Protein AF-0000000080440651 (afdb_homodimer)

Nearest PDB structures (foldseek):
  5b58-assembly1_B  TM=8.467E-01  e=1.453E-07  Burkholderia cenocepacia J2315
  4g1u-assembly1_B  TM=8.269E-01  e=8.264E-08  Yersinia pestis
  5b57-assembly1_B  TM=8.548E-01  e=1.805E-07  Burkholderia cenocepacia J2315
  5b57-assembly1_A  TM=8.492E-01  e=6.088E-07  Burkholderia cenocepacia J2315
  7lb8-assembly1_B  TM=8.233E-01  e=4.893E-06  Escherichia coli K-12

Secondary structure (DSSP, 8-state):
-----HHHHHHHHHHHHHHHHHHHHHHHTT--GGGHHHHHHHHHHHHHHHHHHHHHHHHHHHHHHHHHT-TT--GGGGSHHHHHHHHHHHHHHHH-TTSHHHH-HHHHHHHHHHHHHHHHHHHHHHHTTS---HHHHHHHHHHHHHHHHHHHHHHHHHS-HHHHHHHHHHHS--SSS--HHHHHHHHHHHHHHHHHHHTTHHHHHHHTT-HHHHHHTT--HHHHHHHHHHHHHHHHHHHHHHH---TTHHHHHHHHHHHH-----HHHHHHHHHHHHHHHHHHHHHIIIIISTTSS-HHHHHHHHHHHHHHHHHHHHTT-/-----HHHHHHHHHHHHHHHHHHHHHHHTT--GGGHHHHHHHHHHHHHHHHHHHHHHHHHHHHHHHHHT-TT--GGGGSHHHHHHHHHHHHHHHH-TTSHHHH-HHHHHHHHHHHHHHHHHHHHHHHTTS---HHHHHHHHHHHHHHHHHHHHHHHHHS-HHHHHHHHHHHS--SSS--HHHHHHHHHHHHHHHHHHHTTHHHHHHHTT-HHHHHHTT--HHHHHHHHHHHHHHHHHHHHHHH---TTHHHHHHHHHHHH-----HHHHHHHHHHHHHHHHHHHHHHHHHTSTTSS-HHHHHHHHHHHHHHHHHHHHTT-

Radius of gyration: 25.65 Å; Cα contacts (8 Å, |Δi|>4): 856; chains: 2; bounding box: 62×76×51 Å

pLDDT: mean 85.37, std 9.74, range [35.56, 97.38]

Foldseek 3Di:
DPDFDPLLVVLVVVLVVLLVVLLVCQQPPPQDPPCNVVSNVLSVLLLLLLLLLLLLQQLLQLLVCLLLLHLLDGPVLLQLQLLLLLLLLVCCLVQNCPHPCNPVLVNVLVVQLVVLLVVLLVLLVVQLPDPDRVVVSSVVSNVVNVVSNVNSVVSLVVGDPVRNVVSVVQQFFASRDADPVLSVVSVVLCVVLVVVCVVCQVLSLQSNVDDVRSVVVPDPSSVVSSVSSSSSSNSQSSSCSGGHDQTLLNSVLQVVLVVSGPDSRSVSSSVSSSSSSSSLQSVLNCCCVPPVVVPDHSSVVNCVVSVVVSVVCVVVVVVD/DPDFDPQLVVLLVVLVVLLVVLLVCQQPPPQDPPCNVVSNVLSVLLLLLLLLLLLLQQQLQLLVCLLLLHLLDGPVLLQLQLLLLLLLLVCCLPQNCPHPCNPVLVNVLVVQLVVLLVVLLVLLVVQLPDPDRVVVSSVVSNVVNVVSNVNSVVSLVVGDPVRNVVSVVQQFFASRDADPVLSVVSVVLCVVLVVVVVVCQVLSLQSNVDDVRSVVVPDPSSVVSSSSSSSSSNSQSSSCSGGHDQTLLNSVLQVVLVVSGPDSRSVSSSVSSSSSSSSLQSVLNCCCVPPVVVPDHSSVVNCVVSVVVSVVCVVVVVVD

InterPro domains:
  IPR000522 ABC transporter, permease protein, BtuC-like [PF01032] (29-316)
  IPR000522 ABC transporter, permease protein, BtuC-like [PTHR30472] (35-319)
  IPR037294 ABC transporter, BtuC-like [G3DSA:1.10.3470.10] (1-318)
  IPR037294 ABC transporter, BtuC-like [SSF81345] (10-317)

Sequence (640 aa):
MRNLHKEDKRKISILFFTLIVVVIMFIFIGLNKLNYDYSLNLRLKKIFSIFLTGISIGTSTVLFQTVTNNRILTPSIIGLDSLYNMIQTLIVFLFGINSYFFIDKNINFALSTAVMVLLSVILFKVLFKNDKNIYFLLLIGVVFGTLFKSLSMFMQVLIDPNEFDALTNKIFASFNNINSNILLIAVIVLLLIIPFIWDDLKKLDVMLLGKDISINLGINYDYLTKKVLIIISILISISTALVGPITFLGLLSANITYAILRTYKHTYIILVSSIVSVIALLGGQLFVERILNYKSTVSIIINFIGGIYFIFLLVRRKEKMRNLHKEDKRKISILFFTLIVVVIMFIFIGLNKLNYDYSLNLRLKKIFSIFLTGISIGTSTVLFQTVTNNRILTPSIIGLDSLYNMIQTLIVFLFGINSYFFIDKNINFALSTAVMVLLSVILFKVLFKNDKNIYFLLLIGVVFGTLFKSLSMFMQVLIDPNEFDALTNKIFASFNNINSNILLIAVIVLLLIIPFIWDDLKKLDVMLLGKDISINLGINYDYLTKKVLIIISILISISTALVGPITFLGLLSANITYAILRTYKHTYIILVSSIVSVIALLGGQLFVERILNYKSTVSIIINFIGGIYFIFLLVRRKEK

Organism: NCBI:txid29372

Structure (mmCIF, N/CA/C/O backbone):
data_AF-0000000080440651-model_v1
#
loop_
_entity.id
_entity.type
_entity.pdbx_description
1 polymer 'Iron ABC transporter permease'
#
loop_
_atom_site.group_PDB
_atom_site.id
_atom_site.type_symbol
_atom_site.label_atom_id
_atom_site.label_alt_id
_atom_site.label_comp_id
_atom_site.label_asym_id
_atom_site.label_entity_id
_atom_site.label_seq_id
_atom_site.pdbx_PDB_ins_code
_atom_site.Cartn_x
_atom_site.Cartn_y
_atom_site.Cartn_z
_atom_site.occupancy
_atom_site.B_iso_or_equiv
_atom_site.auth_seq_id
_atom_site.auth_comp_id
_atom_site.auth_asym_id
_atom_site.auth_atom_id
_atom_site.pdbx_PDB_model_num
ATOM 1 N N . MET A 1 1 ? 24.609 32.625 9.117 1 36.47 1 MET A N 1
ATOM 2 C CA . MET A 1 1 ? 23.219 32.219 9.023 1 36.47 1 MET A CA 1
ATOM 3 C C . MET A 1 1 ? 22.578 32.781 7.754 1 36.47 1 MET A C 1
ATOM 5 O O . MET A 1 1 ? 22.328 33.969 7.648 1 36.47 1 MET A O 1
ATOM 9 N N . ARG A 1 2 ? 22.984 32.312 6.582 1 50.31 2 ARG A N 1
ATOM 10 C CA . ARG A 1 2 ? 22.656 32.969 5.32 1 50.31 2 ARG A CA 1
ATOM 11 C C . ARG A 1 2 ? 21.172 33.281 5.23 1 50.31 2 ARG A C 1
ATOM 13 O O . ARG A 1 2 ? 20.328 32.406 5.422 1 50.31 2 ARG A O 1
ATOM 20 N N . ASN A 1 3 ? 20.797 34.5 5.305 1 57.38 3 ASN A N 1
ATOM 21 C CA . ASN A 1 3 ?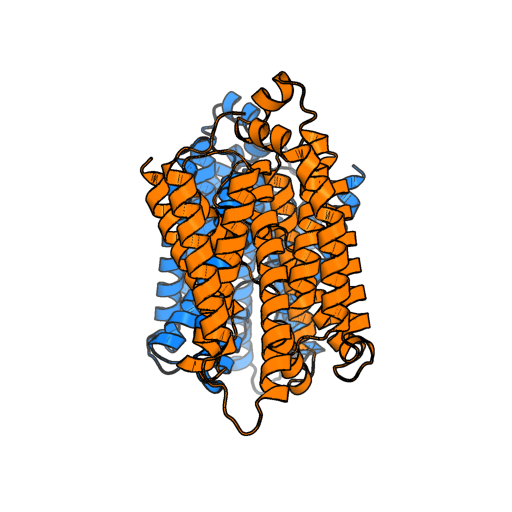 19.562 35.281 5.277 1 57.38 3 ASN A CA 1
ATOM 22 C C . ASN A 1 3 ? 18.609 34.781 4.188 1 57.38 3 ASN A C 1
ATOM 24 O O . ASN A 1 3 ? 19.062 34.344 3.123 1 57.38 3 ASN A O 1
ATOM 28 N N . LEU A 1 4 ? 17.422 34.406 4.738 1 67.44 4 LEU A N 1
ATOM 29 C CA . LEU A 1 4 ? 16.312 34.125 3.826 1 67.44 4 LEU A CA 1
ATOM 30 C C . LEU A 1 4 ? 16.25 35.188 2.721 1 67.44 4 LEU A C 1
ATOM 32 O O . LEU A 1 4 ? 16.344 36.375 2.99 1 67.44 4 LEU A O 1
ATOM 36 N N . HIS A 1 5 ? 16.438 34.719 1.475 1 76.75 5 HIS A N 1
ATOM 37 C CA . HIS A 1 5 ? 16.281 35.656 0.35 1 76.75 5 HIS A CA 1
ATOM 38 C C . HIS A 1 5 ? 15 36.469 0.484 1 76.75 5 HIS A C 1
ATOM 40 O O . HIS A 1 5 ? 13.992 35.969 1.006 1 76.75 5 HIS A O 1
ATOM 46 N N . LYS A 1 6 ? 15.086 37.75 0.296 1 81.88 6 LYS A N 1
ATOM 47 C CA . LYS A 1 6 ? 13.961 38.688 0.411 1 81.88 6 LYS A CA 1
ATOM 48 C C . LYS A 1 6 ? 12.711 38.125 -0.265 1 81.88 6 LYS A C 1
ATOM 50 O O . LYS A 1 6 ? 11.602 38.312 0.242 1 81.88 6 LYS A O 1
ATOM 55 N N . GLU A 1 7 ? 12.844 37.469 -1.341 1 87.56 7 GLU A N 1
ATOM 56 C CA . GLU A 1 7 ? 11.719 36.875 -2.076 1 87.56 7 GLU A CA 1
ATOM 57 C C . GLU A 1 7 ? 11.039 35.781 -1.27 1 87.56 7 GLU A C 1
ATOM 59 O O . GLU A 1 7 ? 9.812 35.656 -1.278 1 87.56 7 GLU A O 1
ATOM 64 N N . ASP A 1 8 ? 11.75 35.062 -0.543 1 90 8 ASP A N 1
ATOM 65 C CA . ASP A 1 8 ? 11.195 33.969 0.283 1 90 8 ASP A CA 1
ATOM 66 C C . ASP A 1 8 ? 10.422 34.562 1.466 1 90 8 ASP A C 1
ATOM 68 O O . ASP A 1 8 ? 9.375 34.031 1.845 1 90 8 ASP A O 1
ATOM 72 N N . LYS A 1 9 ? 10.906 35.656 1.958 1 89.25 9 LYS A N 1
ATOM 73 C CA . LYS A 1 9 ? 10.195 36.312 3.057 1 89.25 9 LYS A CA 1
ATOM 74 C C . LYS A 1 9 ? 8.828 36.812 2.604 1 89.25 9 LYS A C 1
ATOM 76 O O . LYS A 1 9 ? 7.844 36.688 3.336 1 89.25 9 LYS A O 1
ATOM 81 N N . ARG A 1 10 ? 8.828 37.406 1.453 1 90.56 10 ARG A N 1
ATOM 82 C CA . ARG A 1 10 ? 7.566 37.875 0.895 1 90.56 10 ARG A CA 1
ATOM 83 C C . ARG A 1 10 ? 6.586 36.75 0.677 1 90.56 10 ARG A C 1
ATOM 85 O O . ARG A 1 10 ? 5.406 36.844 1.012 1 90.56 10 ARG A O 1
ATOM 92 N N . LYS A 1 11 ? 7.031 35.688 0.131 1 92.44 11 LYS A N 1
ATOM 93 C CA . LYS A 1 11 ? 6.18 34.531 -0.133 1 92.44 11 LYS A CA 1
ATOM 94 C C . LYS A 1 11 ? 5.641 33.938 1.166 1 92.44 11 LYS A C 1
ATOM 96 O O . LYS A 1 11 ? 4.48 33.531 1.232 1 92.44 11 LYS A O 1
ATOM 101 N N . ILE A 1 12 ? 6.492 33.938 2.168 1 93.12 12 ILE A N 1
ATOM 102 C CA . ILE A 1 12 ? 6.086 33.406 3.469 1 93.12 12 ILE A CA 1
ATOM 103 C C . ILE A 1 12 ? 5.016 34.312 4.074 1 93.12 12 ILE A C 1
ATOM 105 O O . ILE A 1 12 ? 4.031 33.812 4.641 1 93.12 12 ILE A O 1
ATOM 109 N N . SER A 1 13 ? 5.199 35.562 3.883 1 93.25 13 SER A N 1
ATOM 110 C CA . SER A 1 13 ? 4.215 36.531 4.387 1 93.25 13 SER A CA 1
ATOM 111 C C . SER A 1 13 ? 2.879 36.375 3.666 1 93.25 13 SER A C 1
ATOM 113 O O . SER A 1 13 ? 1.817 36.438 4.289 1 93.25 13 SER A O 1
ATOM 115 N N . ILE A 1 14 ? 2.936 36.156 2.412 1 93.56 14 ILE A N 1
ATOM 116 C CA . ILE A 1 14 ? 1.724 35.969 1.624 1 93.56 14 ILE A CA 1
ATOM 117 C C . ILE A 1 14 ? 1.012 34.688 2.082 1 93.56 14 ILE A C 1
ATOM 119 O O . ILE A 1 14 ? -0.217 34.656 2.188 1 93.56 14 ILE A O 1
ATOM 123 N N . LEU A 1 15 ? 1.757 33.719 2.363 1 94.31 15 LEU A N 1
ATOM 124 C CA . LEU A 1 15 ? 1.184 32.469 2.818 1 94.31 15 LEU A CA 1
ATOM 125 C C . LEU A 1 15 ? 0.519 32.625 4.18 1 94.31 15 LEU A C 1
ATOM 127 O O . LEU A 1 15 ? -0.551 32.062 4.43 1 94.31 15 LEU A O 1
ATOM 131 N N . PHE A 1 16 ? 1.206 33.344 5.008 1 94.38 16 PHE A N 1
ATOM 132 C CA . PHE A 1 16 ? 0.627 33.625 6.32 1 94.38 16 PHE A CA 1
ATOM 133 C C . PHE A 1 16 ? -0.667 34.406 6.188 1 94.38 16 PHE A C 1
ATOM 135 O O . PHE A 1 16 ? -1.632 34.156 6.91 1 94.38 16 PHE A O 1
ATOM 142 N N . PHE A 1 17 ? -0.645 35.344 5.289 1 94.25 17 PHE A N 1
ATOM 143 C CA . PHE A 1 17 ? -1.845 36.125 5.035 1 94.25 17 PHE A CA 1
ATOM 144 C C . PHE A 1 17 ? -2.967 35.25 4.496 1 94.25 17 PHE A C 1
ATOM 146 O O . PHE A 1 17 ? -4.117 35.375 4.926 1 94.25 17 PHE A O 1
ATOM 153 N N . THR A 1 18 ? -2.662 34.438 3.572 1 94.25 18 THR A N 1
ATOM 154 C CA . THR A 1 18 ? -3.645 33.5 3.018 1 94.25 18 THR A CA 1
ATOM 155 C C . THR A 1 18 ? -4.207 32.594 4.105 1 94.25 18 THR A C 1
ATOM 157 O O . THR A 1 18 ? -5.406 32.312 4.121 1 94.25 18 THR A O 1
ATOM 160 N N . LEU A 1 19 ? -3.322 32.094 5.008 1 95.38 19 LEU A N 1
ATOM 161 C CA . LEU A 1 19 ? -3.748 31.266 6.121 1 95.38 19 LEU A CA 1
ATOM 162 C C . LEU A 1 19 ? -4.762 31.984 6.996 1 95.38 19 LEU A C 1
ATOM 164 O O . LEU A 1 19 ? -5.801 31.438 7.348 1 95.38 19 LEU A O 1
ATOM 168 N N . ILE A 1 20 ? -4.465 33.25 7.273 1 94.31 20 ILE A N 1
ATOM 169 C CA . ILE A 1 20 ? -5.34 34.031 8.125 1 94.31 20 ILE A CA 1
ATOM 170 C C . ILE A 1 20 ? -6.691 34.219 7.438 1 94.31 20 ILE A C 1
ATOM 172 O O . ILE A 1 20 ? -7.742 34.094 8.07 1 94.31 20 ILE A O 1
ATOM 176 N N . VAL A 1 21 ? -6.68 34.5 6.191 1 93.31 21 VAL A N 1
ATOM 177 C CA . VAL A 1 21 ? -7.898 34.719 5.426 1 93.31 21 VAL A CA 1
ATOM 178 C C . VAL A 1 21 ? -8.75 33.438 5.422 1 93.31 21 VAL A C 1
ATOM 180 O O . VAL A 1 21 ? -9.961 33.5 5.633 1 93.31 21 VAL A O 1
ATOM 183 N N . VAL A 1 22 ? -8.117 32.312 5.238 1 93.06 22 VAL A N 1
ATOM 184 C CA . VAL A 1 22 ? -8.852 31.062 5.156 1 93.06 22 VAL A CA 1
ATOM 185 C C . VAL A 1 22 ? -9.422 30.703 6.527 1 93.06 22 VAL A C 1
ATOM 187 O O . VAL A 1 22 ? -10.531 30.172 6.621 1 93.06 22 VAL A O 1
ATOM 190 N N . VAL A 1 23 ? -8.641 30.984 7.543 1 93.69 23 VAL A N 1
ATOM 191 C CA . VAL A 1 23 ? -9.117 30.734 8.898 1 93.69 23 VAL A CA 1
ATOM 192 C C . VAL A 1 23 ? -10.344 31.578 9.195 1 93.69 23 VAL A C 1
ATOM 194 O O . VAL A 1 23 ? -11.336 31.094 9.734 1 93.69 23 VAL A O 1
ATOM 197 N N . ILE A 1 24 ? -10.289 32.844 8.797 1 91.31 24 ILE A N 1
ATOM 198 C CA . ILE A 1 24 ? -11.398 33.75 9.023 1 91.31 24 ILE A CA 1
ATOM 199 C C . ILE A 1 24 ? -12.617 33.312 8.219 1 91.31 24 ILE A C 1
ATOM 201 O O . ILE A 1 24 ? -13.734 33.281 8.734 1 91.31 24 ILE A O 1
ATOM 205 N N . MET A 1 25 ? -12.383 32.938 7.051 1 90 25 MET A N 1
ATOM 206 C CA . MET A 1 25 ? -13.469 32.438 6.211 1 90 25 MET A CA 1
ATOM 207 C C . MET A 1 25 ? -14.109 31.188 6.832 1 90 25 MET A C 1
ATOM 209 O O . MET A 1 25 ? -15.336 31.047 6.801 1 90 25 MET A O 1
ATOM 213 N N . PHE A 1 26 ? -13.281 30.344 7.379 1 89.81 26 PHE A N 1
ATOM 214 C CA . PHE A 1 26 ? -13.773 29.109 7.969 1 89.81 26 PHE A CA 1
ATOM 215 C C . PHE A 1 26 ? -14.625 29.391 9.195 1 89.81 26 PHE A C 1
ATOM 217 O O . PHE A 1 26 ? -15.633 28.734 9.43 1 89.81 26 PHE A O 1
ATOM 224 N N . ILE A 1 27 ? -14.289 30.391 9.93 1 87 27 ILE A N 1
ATOM 225 C CA . ILE A 1 27 ? -14.984 30.719 11.172 1 87 27 ILE A CA 1
ATOM 226 C C . ILE A 1 27 ? -16.297 31.422 10.859 1 87 27 ILE A C 1
ATOM 228 O O . ILE A 1 27 ? -17.328 31.125 11.461 1 87 27 ILE A O 1
ATOM 232 N N . PHE A 1 28 ? -16.328 32.219 9.852 1 83.88 28 PHE A N 1
ATOM 233 C CA . PHE A 1 28 ? -17.453 33.156 9.719 1 83.88 28 PHE A CA 1
ATOM 234 C C . PHE A 1 28 ? -18.422 32.656 8.641 1 83.88 28 PHE A C 1
ATOM 236 O O . PHE A 1 28 ? -19.594 33.031 8.641 1 83.88 28 PHE A O 1
ATOM 243 N N . ILE A 1 29 ? -17.969 31.922 7.801 1 80.44 29 ILE A N 1
ATOM 244 C CA . ILE A 1 29 ? -18.859 31.484 6.734 1 80.44 29 ILE A CA 1
ATOM 245 C C . ILE A 1 29 ? -19.938 30.578 7.305 1 80.44 29 ILE A C 1
ATOM 247 O O . ILE A 1 29 ? -19.625 29.562 7.938 1 80.44 29 ILE A O 1
ATOM 251 N N . GLY A 1 30 ? -21.141 30.859 7.141 1 71.69 30 GLY A N 1
ATOM 252 C CA . GLY A 1 30 ? -22.266 30.031 7.531 1 71.69 30 GLY A CA 1
ATOM 253 C C . GLY A 1 30 ? -22.703 30.25 8.969 1 71.69 30 GLY A C 1
ATOM 254 O O . GLY A 1 30 ? -23.5 29.484 9.5 1 71.69 30 GLY A O 1
ATOM 255 N N . LEU A 1 31 ? -22.078 31.188 9.695 1 73.31 31 LEU A N 1
ATOM 256 C CA . LEU A 1 31 ? 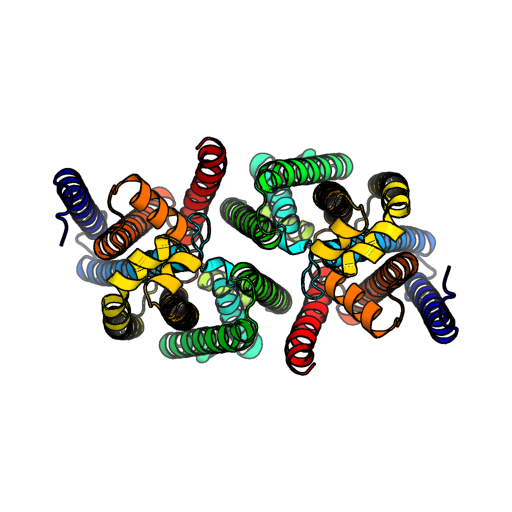-22.453 31.484 11.078 1 73.31 31 LEU A CA 1
ATOM 257 C C . LEU A 1 31 ? -23.797 32.188 11.133 1 73.31 31 LEU A C 1
ATOM 259 O O . LEU A 1 31 ? -24.031 33.125 10.375 1 73.31 31 LEU A O 1
ATOM 263 N N . ASN A 1 32 ? -24.75 31.328 11.594 1 68.44 32 ASN A N 1
ATOM 264 C CA . ASN A 1 32 ? -26.078 31.906 11.797 1 68.44 32 ASN A CA 1
ATOM 265 C C . ASN A 1 32 ? -26.281 32.344 13.242 1 68.44 32 ASN A C 1
ATOM 267 O O . ASN A 1 32 ? -25.688 31.766 14.164 1 68.44 32 ASN A O 1
ATOM 271 N N . LYS A 1 33 ? -26.984 33.562 13.406 1 67.69 33 LYS A N 1
ATOM 272 C CA . LYS A 1 33 ? -27.25 34.188 14.688 1 67.69 33 LYS A CA 1
ATOM 273 C C . LYS A 1 33 ? -27.891 33.219 15.664 1 67.69 33 LYS A C 1
ATOM 275 O O . LYS A 1 33 ? -27.672 33.312 16.875 1 67.69 33 LYS A O 1
ATOM 280 N N . LEU A 1 34 ? -28.594 32.25 15.266 1 64.19 34 LEU A N 1
ATOM 281 C CA . LEU A 1 34 ? -29.391 31.406 16.156 1 64.19 34 LEU A CA 1
ATOM 282 C C . LEU A 1 34 ? -28.5 30.406 16.906 1 64.19 34 LEU A C 1
ATOM 284 O O . LEU A 1 34 ? -28.781 30.078 18.062 1 64.19 34 LEU A O 1
ATOM 288 N N . ASN A 1 35 ? -27.453 29.844 16.422 1 67.44 35 ASN A N 1
ATOM 289 C CA . ASN A 1 35 ? -26.625 28.844 17.078 1 67.44 35 ASN A CA 1
ATOM 290 C C . ASN A 1 35 ? -25.141 29.234 17.062 1 67.44 35 ASN A C 1
ATOM 292 O O . ASN A 1 35 ? -24.281 28.391 16.859 1 67.44 35 ASN A O 1
ATOM 296 N N . TYR A 1 36 ? -24.938 30.469 17.375 1 73.88 36 TYR A N 1
ATOM 297 C CA . TYR A 1 36 ? -23.625 31.094 17.203 1 73.88 36 TYR A CA 1
ATOM 298 C C . TYR A 1 36 ? -22.594 30.5 18.156 1 73.88 36 TYR A C 1
ATOM 300 O O . TYR A 1 36 ? -21.516 30.078 17.719 1 73.88 36 TYR A O 1
ATOM 308 N N . ASP A 1 37 ? -22.969 30.406 19.406 1 73.69 37 ASP A N 1
ATOM 309 C CA . ASP A 1 37 ? -22 29.953 20.391 1 73.69 37 ASP A CA 1
ATOM 310 C C . ASP A 1 37 ? -21.609 28.5 20.172 1 73.69 37 ASP A C 1
ATOM 312 O O . ASP A 1 37 ? -20.438 28.141 20.203 1 73.69 37 ASP A O 1
ATOM 316 N N . TYR A 1 38 ? -22.609 27.719 19.953 1 74.62 38 TYR A N 1
ATOM 317 C CA . TYR A 1 38 ? -22.375 26.297 19.75 1 74.62 38 TYR A CA 1
ATOM 318 C C . TYR A 1 38 ? -21.578 26.047 18.469 1 74.62 38 TYR A C 1
ATOM 320 O O . TYR A 1 38 ? -20.594 25.312 18.469 1 74.62 38 TYR A O 1
ATOM 328 N N . SER A 1 39 ? -21.906 26.766 17.5 1 81 39 SER A N 1
ATOM 329 C CA . SER A 1 39 ? -21.25 26.609 16.203 1 81 39 SER A CA 1
ATOM 330 C C . SER A 1 39 ? -19.797 27.094 16.25 1 81 39 SER A C 1
ATOM 332 O O . SER A 1 39 ? -18.906 26.484 15.672 1 81 39 SER A O 1
ATOM 334 N N . LEU A 1 40 ? -19.625 28.125 17.047 1 83.69 40 LEU A N 1
ATOM 335 C CA . LEU A 1 40 ? -18.297 28.703 17.156 1 83.69 40 LEU A CA 1
ATOM 336 C C . LEU A 1 40 ? -17.359 27.766 17.922 1 83.69 40 LEU A C 1
ATOM 338 O O . LEU A 1 40 ? -16.188 27.625 17.547 1 83.69 40 LEU A O 1
ATOM 342 N N . ASN A 1 41 ? -17.859 27.234 18.938 1 82.88 41 ASN A N 1
ATOM 343 C CA . ASN A 1 41 ? -17.047 26.297 19.719 1 82.88 41 ASN A CA 1
ATOM 344 C C . ASN A 1 41 ? -16.656 25.078 18.875 1 82.88 41 ASN A C 1
ATOM 346 O O . ASN A 1 41 ? -15.516 24.625 18.938 1 82.88 41 ASN A O 1
ATOM 350 N N . LEU A 1 42 ? -17.5 24.594 18.125 1 84.75 42 LEU A N 1
ATOM 351 C CA . LEU A 1 42 ? -17.234 23.453 17.281 1 84.75 42 LEU A CA 1
ATOM 352 C C . LEU A 1 42 ? -16.234 23.812 16.188 1 84.75 42 LEU A C 1
ATOM 354 O O . LEU A 1 42 ? -15.344 23.016 15.867 1 84.75 42 LEU A O 1
ATOM 358 N N . ARG A 1 43 ? -16.391 24.984 15.719 1 88.12 43 ARG A N 1
ATOM 359 C CA . ARG A 1 43 ? -15.508 25.406 14.641 1 88.12 43 ARG A CA 1
ATOM 360 C C . ARG A 1 43 ? -14.086 25.641 15.156 1 88.12 43 ARG A C 1
ATOM 362 O O . ARG A 1 43 ? -13.109 25.344 14.469 1 88.12 43 ARG A O 1
ATOM 369 N N . LEU A 1 44 ? -14.008 26.125 16.328 1 89 44 LEU A N 1
ATOM 370 C CA . LEU A 1 44 ? -12.695 26.344 16.922 1 89 44 LEU A CA 1
ATOM 371 C C . LEU A 1 44 ? -11.977 25.031 17.172 1 89 44 LEU A C 1
ATOM 373 O O . LEU A 1 44 ? -10.781 24.906 16.906 1 89 44 LEU A O 1
ATOM 377 N N . LYS A 1 45 ? -12.703 24.094 17.672 1 89.62 45 LYS A N 1
ATOM 378 C CA . LYS A 1 45 ? -12.117 22.781 17.891 1 89.62 45 LYS A CA 1
ATOM 379 C C . LYS A 1 45 ? -11.641 22.172 16.578 1 89.62 45 LYS A C 1
ATOM 381 O O . LYS A 1 45 ? -10.57 21.562 16.516 1 89.62 45 LYS A O 1
ATOM 386 N N . LYS A 1 46 ? -12.398 22.391 15.562 1 91.5 46 LYS A N 1
ATOM 387 C CA . LYS A 1 46 ? -12.031 21.906 14.234 1 91.5 46 LYS A CA 1
ATOM 388 C C . LYS A 1 46 ? -10.75 22.578 13.742 1 91.5 46 LYS A C 1
ATOM 390 O O . LYS A 1 46 ? -9.852 21.891 13.234 1 91.5 46 LYS A O 1
ATOM 395 N N . ILE A 1 47 ? -10.75 23.812 13.961 1 93.06 47 ILE A N 1
ATOM 396 C CA . ILE A 1 47 ? -9.602 24.578 13.492 1 93.06 47 ILE A CA 1
ATOM 397 C C . ILE A 1 47 ? -8.336 24.109 14.211 1 93.06 47 ILE A C 1
ATOM 399 O O . ILE A 1 47 ? -7.305 23.891 13.578 1 93.06 47 ILE A O 1
ATOM 403 N N . PHE A 1 48 ? -8.414 23.906 15.469 1 92.69 48 PHE A N 1
ATOM 404 C CA . PHE A 1 48 ? -7.258 23.469 16.234 1 92.69 48 PHE A CA 1
ATOM 405 C C . PHE A 1 48 ? -6.812 22.078 15.789 1 92.69 48 PHE A C 1
ATOM 407 O O . PHE A 1 48 ? -5.617 21.812 15.664 1 92.69 48 PHE A O 1
ATOM 414 N N . SER A 1 49 ? -7.766 21.25 15.555 1 93.62 49 SER A N 1
ATOM 415 C CA . SER A 1 49 ? -7.445 19.906 15.094 1 93.62 49 SER A CA 1
ATOM 416 C C . SER A 1 49 ? -6.785 19.938 13.719 1 93.62 49 SER A C 1
ATOM 418 O O . SER A 1 49 ? -5.848 19.172 13.461 1 93.62 49 SER A O 1
ATOM 420 N N . ILE A 1 50 ? -7.258 20.812 12.898 1 95.25 50 ILE A N 1
ATOM 421 C CA . ILE A 1 50 ? -6.703 20.969 11.555 1 95.25 50 ILE A CA 1
ATOM 422 C C . ILE A 1 50 ? -5.266 21.469 11.641 1 95.25 50 ILE A C 1
ATOM 424 O O . ILE A 1 50 ? -4.383 20.969 10.945 1 95.25 50 ILE A O 1
ATOM 428 N N . PHE A 1 51 ? -5.055 22.375 12.508 1 95.12 51 PHE A N 1
ATOM 429 C CA . PHE A 1 51 ? -3.709 22.906 12.703 1 95.12 51 PHE A CA 1
ATOM 430 C C . PHE A 1 51 ? -2.764 21.828 13.195 1 95.12 51 PHE A C 1
ATOM 432 O O . PHE A 1 51 ? -1.662 21.672 12.664 1 95.12 51 PHE A O 1
ATOM 439 N N . LEU A 1 52 ? -3.213 21.141 14.125 1 94.44 52 LEU A N 1
ATOM 440 C CA . LEU A 1 52 ? -2.379 20.078 14.688 1 94.44 52 LEU A CA 1
ATOM 441 C C . LEU A 1 52 ? -2.07 19.016 13.648 1 94.44 52 LEU A C 1
ATOM 443 O O . LEU A 1 52 ? -0.921 18.578 13.516 1 94.44 52 LEU A O 1
ATOM 447 N N . THR A 1 53 ? -3.074 18.578 12.938 1 94.75 53 THR A N 1
ATOM 448 C CA . THR A 1 53 ? -2.92 17.562 11.914 1 94.75 53 THR A CA 1
ATOM 449 C C . THR A 1 53 ? -2.014 18.062 10.789 1 94.75 53 THR A C 1
ATOM 451 O O . THR A 1 53 ? -1.097 17.344 10.367 1 94.75 53 THR A O 1
ATOM 454 N N . GLY A 1 54 ? -2.244 19.281 10.391 1 96.19 54 GLY A N 1
ATOM 455 C CA . GLY A 1 54 ? -1.451 19.859 9.32 1 96.19 54 GLY A CA 1
ATOM 456 C C . GLY A 1 54 ? 0.016 20 9.672 1 96.19 54 GLY A C 1
ATOM 457 O O . GLY A 1 54 ? 0.892 19.672 8.875 1 96.19 54 GLY A O 1
ATOM 458 N N . ILE A 1 55 ? 0.254 20.453 10.859 1 95.31 55 ILE A N 1
ATOM 459 C CA . ILE A 1 55 ? 1.623 20.656 11.32 1 95.31 55 ILE A CA 1
ATOM 460 C C . ILE A 1 55 ? 2.316 19.297 11.453 1 95.31 55 ILE A C 1
ATOM 462 O O . ILE A 1 55 ? 3.463 19.141 11.023 1 95.31 55 ILE A O 1
ATOM 466 N N . SER A 1 56 ? 1.641 18.359 12 1 95.25 56 SER A N 1
ATOM 467 C CA . SER A 1 56 ? 2.209 17.031 12.195 1 95.25 56 SER A CA 1
ATOM 468 C C . SER A 1 56 ? 2.553 16.375 10.867 1 95.25 56 SER A C 1
ATOM 470 O O . SER A 1 56 ? 3.666 15.867 10.68 1 95.25 56 SER A O 1
ATOM 472 N N . ILE A 1 57 ? 1.649 16.438 9.93 1 95.31 57 ILE A N 1
ATOM 473 C CA . ILE A 1 57 ? 1.843 15.773 8.648 1 95.31 57 ILE A CA 1
ATOM 474 C C . ILE A 1 57 ? 2.871 16.531 7.82 1 95.31 57 ILE A C 1
ATOM 476 O O . ILE A 1 57 ? 3.768 15.938 7.223 1 95.31 57 ILE A O 1
ATOM 480 N N . GLY A 1 58 ? 2.781 17.844 7.773 1 96.31 58 GLY A N 1
ATOM 481 C CA . GLY A 1 58 ? 3.744 18.656 7.043 1 96.31 58 GLY A CA 1
ATOM 482 C C . GLY A 1 58 ? 5.172 18.469 7.527 1 96.31 58 GLY A C 1
ATOM 483 O O . GLY A 1 58 ? 6.086 18.281 6.727 1 96.31 58 GLY A O 1
ATOM 484 N N . THR A 1 59 ? 5.32 18.516 8.797 1 95.25 59 THR A N 1
ATOM 485 C CA . THR A 1 59 ? 6.641 18.359 9.406 1 95.25 59 THR A CA 1
ATOM 486 C C . THR A 1 59 ? 7.176 16.938 9.172 1 95.25 59 THR A C 1
ATOM 488 O O . THR A 1 59 ? 8.32 16.766 8.75 1 95.25 59 THR A O 1
ATOM 491 N N . SER A 1 60 ? 6.363 15.977 9.414 1 95.31 60 SER A N 1
ATOM 492 C CA . SER A 1 60 ? 6.789 14.594 9.273 1 95.31 60 SER A CA 1
ATOM 493 C C . SER A 1 60 ? 7.18 14.273 7.836 1 95.31 60 SER A C 1
ATOM 495 O O . SER A 1 60 ? 8.141 13.539 7.598 1 95.31 60 SER A O 1
ATOM 497 N N . THR A 1 61 ? 6.477 14.82 6.895 1 95.69 61 THR A N 1
ATOM 498 C CA . THR A 1 61 ? 6.75 14.531 5.492 1 95.69 61 THR A CA 1
ATOM 499 C C . THR A 1 61 ? 8.086 15.133 5.062 1 95.69 61 THR A C 1
ATOM 501 O O . THR A 1 61 ? 8.891 14.461 4.414 1 95.69 61 THR A O 1
ATOM 504 N N . VAL A 1 62 ? 8.344 16.359 5.422 1 95.62 62 VAL A N 1
ATOM 505 C CA . VAL A 1 62 ? 9.609 17 5.09 1 95.62 62 VAL A CA 1
ATOM 506 C C . VAL A 1 62 ? 10.766 16.219 5.703 1 95.62 62 VAL A C 1
ATOM 508 O O . VAL A 1 62 ? 11.781 15.969 5.043 1 95.62 62 VAL A O 1
ATOM 511 N N . LEU A 1 63 ? 10.57 15.844 6.914 1 95.31 63 LEU A N 1
ATOM 512 C CA . LEU A 1 63 ? 11.594 15.062 7.586 1 95.31 63 LEU A CA 1
ATOM 513 C C . LEU A 1 63 ? 11.82 13.727 6.875 1 95.31 63 LEU A C 1
ATOM 515 O O . LEU A 1 63 ? 12.961 13.312 6.676 1 95.31 63 LEU A O 1
ATOM 519 N N . PHE A 1 64 ? 10.781 13.133 6.523 1 93.75 64 PHE A N 1
ATOM 520 C CA . PHE A 1 64 ? 10.852 11.844 5.844 1 93.75 64 PHE A CA 1
ATOM 521 C C . PHE A 1 64 ? 11.562 11.977 4.504 1 93.75 64 PHE A C 1
ATOM 523 O O . PHE A 1 64 ? 12.422 11.164 4.172 1 93.75 64 PHE A O 1
ATOM 530 N N . GLN A 1 65 ? 11.195 12.945 3.775 1 92.44 65 GLN A N 1
ATOM 531 C CA . GLN A 1 65 ? 11.781 13.156 2.457 1 92.44 65 GLN A CA 1
ATOM 532 C C . GLN A 1 65 ? 13.258 13.523 2.564 1 92.44 65 GLN A C 1
ATOM 534 O O . GLN A 1 65 ? 14.039 13.258 1.65 1 92.44 65 GLN A O 1
ATOM 539 N N . THR A 1 66 ? 13.617 14.078 3.684 1 93.31 66 THR A N 1
ATOM 540 C CA . THR A 1 66 ? 15.023 14.406 3.928 1 93.31 66 THR A CA 1
ATOM 541 C C . THR A 1 66 ? 15.836 13.141 4.199 1 93.31 66 THR A C 1
ATOM 543 O O . THR A 1 66 ? 16.891 12.938 3.6 1 93.31 66 THR A O 1
ATOM 546 N N . VAL A 1 67 ? 15.289 12.297 4.988 1 90.5 67 VAL A N 1
ATOM 547 C CA . VAL A 1 67 ? 16.016 11.094 5.379 1 90.5 67 VAL A CA 1
ATOM 548 C C . VAL A 1 67 ? 16.078 10.117 4.203 1 90.5 67 VAL A C 1
ATOM 550 O O . VAL A 1 67 ? 17.078 9.414 4.023 1 90.5 67 VAL A O 1
ATOM 553 N N . THR A 1 68 ? 15.125 10.141 3.402 1 87.69 68 THR A N 1
ATOM 554 C CA . THR A 1 68 ? 15.094 9.242 2.252 1 87.69 68 THR A CA 1
ATOM 555 C C . THR A 1 68 ? 15.75 9.906 1.039 1 87.69 68 THR A C 1
ATOM 557 O O . THR A 1 68 ? 15.992 9.242 0.027 1 87.69 68 THR A O 1
ATOM 560 N N . ASN A 1 69 ? 16.016 11.125 1.18 1 88.75 69 ASN A N 1
ATOM 561 C CA . ASN A 1 69 ? 16.578 11.906 0.08 1 88.75 69 ASN A CA 1
ATOM 562 C C . ASN A 1 69 ? 15.758 11.727 -1.199 1 88.75 69 ASN A C 1
ATOM 564 O O . ASN A 1 69 ? 16.312 11.461 -2.264 1 88.75 69 ASN A O 1
ATOM 568 N N . ASN A 1 70 ? 14.438 11.844 -1.007 1 86.88 70 ASN A N 1
ATOM 569 C CA . ASN A 1 70 ? 13.5 11.641 -2.107 1 86.88 70 ASN A CA 1
ATOM 570 C C . ASN A 1 70 ? 12.219 12.453 -1.906 1 86.88 70 ASN A C 1
ATOM 572 O O . ASN A 1 70 ? 11.516 12.273 -0.91 1 86.88 70 ASN A O 1
ATOM 576 N N . ARG A 1 71 ? 11.805 13.203 -2.871 1 88.5 71 ARG A N 1
ATOM 577 C CA . ARG A 1 71 ? 10.711 14.156 -2.709 1 88.5 71 ARG A CA 1
ATOM 578 C C . ARG A 1 71 ? 9.383 13.547 -3.127 1 88.5 71 ARG A C 1
ATOM 580 O O . ARG A 1 71 ? 8.328 14.18 -2.998 1 88.5 71 ARG A O 1
ATOM 587 N N . ILE A 1 72 ? 9.398 12.344 -3.561 1 83.56 72 ILE A N 1
ATOM 588 C CA . ILE A 1 72 ? 8.148 11.75 -4.035 1 83.56 72 ILE A CA 1
ATOM 589 C C . ILE A 1 72 ? 7.621 10.758 -2.996 1 83.56 72 ILE A C 1
ATOM 591 O O . ILE A 1 72 ? 6.523 10.227 -3.146 1 83.56 72 ILE A O 1
ATOM 595 N N . LEU A 1 73 ? 8.367 10.555 -1.963 1 85.56 73 LEU A N 1
ATOM 596 C CA . LEU A 1 73 ? 7.973 9.578 -0.955 1 85.56 73 LEU A CA 1
ATOM 597 C C . LEU A 1 73 ? 7.227 10.25 0.193 1 85.56 73 LEU A C 1
ATOM 599 O O . LEU A 1 73 ? 7.461 11.422 0.489 1 85.56 73 LEU A O 1
ATOM 603 N N . THR A 1 74 ? 6.316 9.531 0.778 1 86.81 74 THR A N 1
ATOM 604 C CA . THR A 1 74 ? 5.562 9.977 1.944 1 86.81 74 THR A CA 1
ATOM 605 C C . THR A 1 74 ? 5.609 8.93 3.055 1 86.81 74 THR A C 1
ATOM 607 O O . THR A 1 74 ? 5.73 7.738 2.781 1 86.81 74 THR A O 1
ATOM 610 N N . PRO A 1 75 ? 5.492 9.406 4.262 1 88 75 PRO A N 1
ATOM 611 C CA . PRO A 1 75 ? 5.562 8.469 5.387 1 88 75 PRO A CA 1
ATOM 612 C C . PRO A 1 75 ? 4.406 7.469 5.391 1 88 75 PRO A C 1
ATOM 614 O O . PRO A 1 75 ? 4.492 6.422 6.043 1 88 75 PRO A O 1
ATOM 617 N N . SER A 1 76 ? 3.379 7.773 4.695 1 82.88 76 SER A N 1
ATOM 618 C CA . SER A 1 76 ? 2.215 6.895 4.66 1 82.88 76 SER A CA 1
ATOM 619 C C . SER A 1 76 ? 2.574 5.52 4.105 1 82.88 76 SER A C 1
ATOM 621 O O . SER A 1 76 ? 1.878 4.539 4.367 1 82.88 76 SER A O 1
ATOM 623 N N . ILE A 1 77 ? 3.605 5.461 3.396 1 80.62 77 ILE A N 1
ATOM 624 C CA . ILE A 1 77 ? 4.004 4.211 2.76 1 80.62 77 ILE A CA 1
ATOM 625 C C . ILE A 1 77 ? 4.504 3.229 3.816 1 80.62 77 ILE A C 1
ATOM 627 O O . ILE A 1 77 ? 4.586 2.023 3.564 1 80.62 77 ILE A O 1
ATOM 631 N N . ILE A 1 78 ? 4.898 3.766 5.027 1 82.81 78 ILE A N 1
ATOM 632 C CA . ILE A 1 78 ? 5.457 2.922 6.078 1 82.81 78 ILE A CA 1
ATOM 633 C C . ILE A 1 78 ? 4.363 2.027 6.66 1 82.81 78 ILE A C 1
ATOM 635 O O . ILE A 1 78 ? 4.656 1.03 7.32 1 82.81 78 ILE A O 1
ATOM 639 N N . GLY A 1 79 ? 3.051 2.283 6.355 1 86.19 79 GLY A N 1
ATOM 640 C CA . GLY A 1 79 ? 1.981 1.372 6.73 1 86.19 79 GLY A CA 1
ATOM 641 C C . GLY A 1 79 ? 1.275 1.774 8.016 1 86.19 79 GLY A C 1
ATOM 642 O O . GLY A 1 79 ? 0.496 0.998 8.57 1 86.19 79 GLY A O 1
ATOM 643 N N . LEU A 1 80 ? 1.558 2.92 8.508 1 88.94 80 LEU A N 1
ATOM 644 C CA . LEU A 1 80 ? 0.957 3.338 9.766 1 88.94 80 LEU A CA 1
ATOM 645 C C . LEU A 1 80 ? -0.536 3.604 9.602 1 88.94 80 LEU A C 1
ATOM 647 O O . LEU A 1 80 ? -1.319 3.373 10.523 1 88.94 80 LEU A O 1
ATOM 651 N N . ASP A 1 81 ? -0.916 4.031 8.414 1 89.31 81 ASP A N 1
ATOM 652 C CA . ASP A 1 81 ? -2.334 4.227 8.125 1 89.31 81 ASP A CA 1
ATOM 653 C C . ASP A 1 81 ? -3.092 2.902 8.188 1 89.31 81 ASP A C 1
ATOM 655 O O . ASP A 1 81 ? -4.16 2.824 8.797 1 89.31 81 ASP A O 1
ATOM 659 N N . SER A 1 82 ? -2.494 1.898 7.574 1 90.06 82 SER A N 1
ATOM 660 C CA . SER A 1 82 ? -3.102 0.572 7.582 1 90.06 82 SER A CA 1
ATOM 661 C C . SER A 1 82 ? -3.158 -0.006 8.992 1 90.06 82 SER A C 1
ATOM 663 O O . SER A 1 82 ? -4.109 -0.706 9.344 1 90.06 82 SER A O 1
ATOM 665 N N . LEU A 1 83 ? -2.107 0.267 9.703 1 90.88 83 LEU A N 1
ATOM 666 C CA . LEU A 1 83 ? -2.076 -0.199 11.086 1 90.88 83 LEU A CA 1
ATOM 667 C C . LEU A 1 83 ? -3.211 0.418 11.898 1 90.88 83 LEU A C 1
ATOM 669 O O . LEU A 1 83 ? -3.877 -0.275 12.672 1 90.88 83 LEU A O 1
ATOM 673 N N . TYR A 1 84 ? -3.393 1.673 11.766 1 92.06 84 TYR A N 1
ATOM 674 C CA . TYR A 1 84 ? -4.492 2.352 12.445 1 92.06 84 TYR A CA 1
ATOM 675 C C . TYR A 1 84 ? -5.828 1.712 12.086 1 92.06 84 TYR A C 1
ATOM 677 O O . TYR A 1 84 ? -6.629 1.401 12.977 1 92.06 84 TYR A O 1
ATOM 685 N N . ASN A 1 85 ? -6.09 1.522 10.797 1 89.81 85 ASN A N 1
ATOM 686 C CA . ASN A 1 85 ? -7.324 0.899 10.336 1 89.81 85 ASN A CA 1
ATOM 687 C C . ASN A 1 85 ? -7.508 -0.493 10.938 1 89.81 85 ASN A C 1
ATOM 689 O O . ASN A 1 85 ? -8.617 -0.878 11.297 1 89.81 85 ASN A O 1
ATOM 693 N N . MET A 1 86 ? -6.449 -1.175 11.008 1 91 86 MET A N 1
ATOM 694 C CA . MET A 1 86 ? -6.504 -2.523 11.562 1 91 86 MET A CA 1
ATOM 695 C C . MET A 1 86 ? -6.859 -2.488 13.047 1 91 86 MET A C 1
ATOM 697 O O . MET A 1 86 ? -7.672 -3.289 13.516 1 91 86 MET A O 1
ATOM 701 N N . ILE A 1 87 ? -6.25 -1.61 13.805 1 91.12 87 ILE A N 1
ATOM 702 C CA . ILE A 1 87 ? -6.52 -1.481 15.234 1 91.12 87 ILE A CA 1
ATOM 703 C C . ILE A 1 87 ? -8 -1.165 15.453 1 91.12 87 ILE A C 1
ATOM 705 O O . ILE A 1 87 ? -8.656 -1.793 16.281 1 91.12 87 ILE A O 1
ATOM 709 N N . GLN A 1 88 ? -8.539 -0.209 14.695 1 89.06 88 GLN A N 1
ATOM 710 C CA . GLN A 1 88 ? -9.945 0.157 14.812 1 89.06 88 GLN A CA 1
ATOM 711 C C . GLN A 1 88 ? -10.852 -1.021 14.469 1 89.06 88 GLN A C 1
ATOM 713 O O . GLN A 1 88 ? -11.852 -1.262 15.148 1 89.06 88 GLN A O 1
ATOM 718 N N . THR A 1 89 ? -10.5 -1.703 13.445 1 89.31 89 THR A N 1
ATOM 719 C CA . THR A 1 89 ? -11.281 -2.859 13.008 1 89.31 89 THR A CA 1
ATOM 720 C C . THR A 1 89 ? -11.234 -3.967 14.062 1 89.31 89 THR A C 1
ATOM 722 O O . THR A 1 89 ? -12.25 -4.602 14.344 1 89.31 89 THR A O 1
ATOM 725 N N . LEU A 1 90 ? -10.07 -4.18 14.547 1 89.88 90 LEU A N 1
ATOM 726 C CA . LEU A 1 90 ? -9.891 -5.203 15.578 1 89.88 90 LEU A CA 1
ATOM 727 C C . LEU A 1 90 ? -10.75 -4.906 16.797 1 89.88 90 LEU A C 1
ATOM 729 O O . LEU A 1 90 ? -11.367 -5.816 17.359 1 89.88 90 LEU A O 1
ATOM 733 N N . ILE A 1 91 ? -10.797 -3.699 17.25 1 87.94 91 ILE A N 1
ATOM 734 C CA . ILE A 1 91 ? -11.586 -3.285 18.406 1 87.94 91 ILE A CA 1
ATOM 735 C C . ILE A 1 91 ? -13.062 -3.578 18.156 1 87.94 91 ILE A C 1
ATOM 737 O O . ILE A 1 91 ? -13.742 -4.148 19.016 1 87.94 91 ILE A O 1
ATOM 741 N N . VAL A 1 92 ? -13.547 -3.238 16.984 1 86.75 92 VAL A N 1
ATOM 742 C CA . VAL A 1 92 ? -14.953 -3.457 16.656 1 86.75 92 VAL A CA 1
ATOM 743 C C . VAL A 1 92 ? -15.227 -4.953 16.531 1 86.75 92 VAL A C 1
ATOM 745 O O . VAL A 1 92 ? -16.281 -5.438 16.953 1 86.75 92 VAL A O 1
ATOM 748 N N . PHE A 1 93 ? -14.258 -5.609 15.93 1 87.25 93 PHE A N 1
ATOM 749 C CA . PHE A 1 93 ? -14.391 -7.043 15.688 1 87.25 93 PHE A CA 1
ATOM 750 C C . PHE A 1 93 ? -14.469 -7.809 17 1 87.25 93 PHE A C 1
ATOM 752 O O . PHE A 1 93 ? -15.289 -8.711 17.156 1 87.25 93 PHE A O 1
ATOM 759 N N . LEU A 1 94 ? -13.68 -7.484 17.984 1 87.38 94 LEU A N 1
ATOM 760 C CA . LEU A 1 94 ? -13.578 -8.227 19.234 1 87.38 94 LEU A CA 1
ATOM 761 C C . LEU A 1 94 ? -14.633 -7.75 20.234 1 87.38 94 LEU A C 1
ATOM 763 O O . LEU A 1 94 ? -15.211 -8.555 20.969 1 87.38 94 LEU A O 1
ATOM 767 N N . PHE A 1 95 ? -14.867 -6.406 20.266 1 86.88 95 PHE A N 1
ATOM 768 C CA . PHE A 1 95 ? -15.656 -5.859 21.359 1 86.88 95 PHE A CA 1
ATOM 769 C C . PHE A 1 95 ? -16.938 -5.223 20.844 1 86.88 95 PHE A C 1
ATOM 771 O O . PHE A 1 95 ? -17.812 -4.84 21.625 1 86.88 95 PHE A O 1
ATOM 778 N N . GLY A 1 96 ? -17.094 -5.145 19.578 1 83 96 GLY A N 1
ATOM 779 C CA . GLY A 1 96 ? -18.281 -4.531 19 1 83 96 GLY A CA 1
ATOM 780 C C . GLY A 1 96 ? -18.234 -3.016 19.031 1 83 96 GLY A C 1
ATOM 781 O O . GLY A 1 96 ? -17.344 -2.422 19.641 1 83 96 GLY A O 1
ATOM 782 N N . ILE A 1 97 ? -19.188 -2.369 18.406 1 78.62 97 ILE A N 1
ATOM 783 C CA . ILE A 1 97 ? -19.219 -0.918 18.266 1 78.62 97 ILE A CA 1
ATOM 784 C C . ILE A 1 97 ? -19.625 -0.273 19.594 1 78.62 97 ILE A C 1
ATOM 786 O O . ILE A 1 97 ? -19.266 0.873 19.859 1 78.62 97 ILE A O 1
ATOM 790 N N . ASN A 1 98 ? -20.297 -1.028 20.297 1 75.81 98 ASN A N 1
ATOM 791 C CA . ASN A 1 98 ? -20.812 -0.496 21.562 1 75.81 98 ASN A CA 1
ATOM 792 C C . ASN A 1 98 ? -19.828 -0.704 22.703 1 75.81 98 ASN A C 1
ATOM 794 O O . ASN A 1 98 ? -20.109 -0.34 23.844 1 75.81 98 ASN A O 1
ATOM 798 N N . SER A 1 99 ? -18.719 -1.132 22.422 1 74 99 SER A N 1
ATOM 799 C CA . SER A 1 99 ? -17.734 -1.38 23.469 1 74 99 SER A CA 1
ATOM 800 C C . SER A 1 99 ? -17.094 -0.08 23.953 1 74 99 SER A C 1
ATOM 802 O O . SER A 1 99 ? -17 0.886 23.188 1 74 99 SER A O 1
ATOM 804 N N . TYR A 1 100 ? -16.734 -0.151 25.203 1 72.31 100 TYR A N 1
ATOM 805 C CA . TYR A 1 100 ? -16.078 0.984 25.844 1 72.31 100 TYR A CA 1
ATOM 806 C C . TYR A 1 100 ? -14.828 1.396 25.078 1 72.31 100 TYR A C 1
ATOM 808 O O . TYR A 1 100 ? -14.531 2.588 24.953 1 72.31 100 TYR A O 1
ATOM 816 N N . PHE A 1 101 ? -14.203 0.507 24.531 1 71.69 101 PHE A N 1
ATOM 817 C CA . PHE A 1 101 ? -12.945 0.741 23.828 1 71.69 101 PHE A CA 1
ATOM 818 C C . PHE A 1 101 ? -13.188 1.473 22.516 1 71.69 101 PHE A C 1
ATOM 820 O O . PHE A 1 101 ? -12.305 2.18 22.016 1 71.69 101 PHE A O 1
ATOM 827 N N . PHE A 1 102 ? -14.312 1.314 22.031 1 73.94 102 PHE A N 1
ATOM 828 C CA . PHE A 1 102 ? -14.648 1.957 20.766 1 73.94 102 PHE A CA 1
ATOM 829 C C . PHE A 1 102 ? -15.375 3.273 21 1 73.94 102 PHE A C 1
ATOM 831 O O . PHE A 1 102 ? -15.133 4.258 20.312 1 73.94 102 PHE A O 1
ATOM 838 N N . ILE A 1 103 ? -16.125 3.268 22.078 1 69.88 103 ILE A N 1
ATOM 839 C CA . ILE A 1 103 ? -17 4.406 22.312 1 69.88 103 ILE A CA 1
ATOM 840 C C . ILE A 1 103 ? -16.234 5.512 23.031 1 69.88 103 ILE A C 1
ATOM 842 O O . ILE A 1 103 ? -16.375 6.691 22.703 1 69.88 103 ILE A O 1
ATOM 846 N N . ASP A 1 104 ? -15.422 5.07 23.984 1 76.94 104 ASP A N 1
ATOM 847 C CA . ASP A 1 104 ? -14.648 6.09 24.688 1 76.94 104 ASP A CA 1
ATOM 848 C C . ASP A 1 104 ? -13.5 6.602 23.828 1 76.94 104 ASP A C 1
ATOM 850 O O . ASP A 1 104 ? -12.492 5.914 23.641 1 76.94 104 ASP A O 1
ATOM 854 N N . LYS A 1 105 ? -13.602 7.754 23.359 1 79.94 105 LYS A N 1
ATOM 855 C CA . LYS A 1 105 ? -12.68 8.359 22.391 1 79.94 105 LYS A CA 1
ATOM 856 C C . LYS A 1 105 ? -11.289 8.531 23 1 79.94 105 LYS A C 1
ATOM 858 O O . LYS A 1 105 ? -10.281 8.438 22.297 1 79.94 105 LYS A O 1
ATOM 863 N N . ASN A 1 106 ? -11.234 8.758 24.312 1 81.38 106 ASN A N 1
ATOM 864 C CA . ASN A 1 106 ? -9.945 8.977 24.969 1 81.38 106 ASN A CA 1
ATOM 865 C C . ASN A 1 106 ? -9.125 7.688 25.016 1 81.38 106 ASN A C 1
ATOM 867 O O . ASN A 1 106 ? -7.945 7.691 24.656 1 81.38 106 ASN A O 1
ATOM 871 N N . ILE A 1 107 ? -9.797 6.664 25.406 1 82.06 107 ILE A N 1
ATOM 872 C CA . ILE A 1 107 ? -9.109 5.383 25.516 1 82.06 107 ILE A CA 1
ATOM 873 C C . ILE A 1 107 ? -8.727 4.883 24.125 1 82.06 107 ILE A C 1
ATOM 875 O O . ILE A 1 107 ? -7.625 4.352 23.938 1 82.06 107 ILE A O 1
ATOM 879 N N . ASN A 1 108 ? -9.617 5.023 23.219 1 84.31 108 ASN A N 1
ATOM 880 C CA . ASN A 1 108 ? -9.336 4.605 21.859 1 84.31 108 ASN A CA 1
ATOM 881 C C . ASN A 1 108 ? -8.125 5.336 21.281 1 84.31 108 ASN A C 1
ATOM 883 O O . ASN A 1 108 ? -7.258 4.719 20.656 1 84.31 108 ASN A O 1
ATOM 887 N N . PHE A 1 109 ? -8.078 6.609 21.547 1 85.94 109 PHE A N 1
ATOM 888 C CA . PHE A 1 109 ? -6.969 7.434 21.062 1 85.94 109 PHE A CA 1
ATOM 889 C C . PHE A 1 109 ? -5.656 6.984 21.703 1 85.94 109 PHE A C 1
ATOM 891 O O . PHE A 1 109 ? -4.66 6.793 21 1 85.94 109 PHE A O 1
ATOM 898 N N . ALA A 1 110 ? -5.672 6.863 22.953 1 86.31 110 ALA A N 1
ATOM 899 C CA . ALA A 1 110 ? -4.469 6.477 23.688 1 86.31 110 ALA A CA 1
ATOM 900 C C . ALA A 1 110 ? -3.975 5.105 23.234 1 86.31 110 ALA A C 1
ATOM 902 O O . ALA A 1 110 ? -2.781 4.918 22.984 1 86.31 110 ALA A O 1
ATOM 903 N N . LEU A 1 111 ? -4.895 4.223 23.078 1 87.56 111 LEU A N 1
ATOM 904 C CA . LEU A 1 111 ? -4.547 2.859 22.688 1 87.56 111 LEU A CA 1
ATOM 905 C C . LEU A 1 111 ? -4.008 2.828 21.266 1 87.56 111 LEU A C 1
ATOM 907 O O . LEU A 1 111 ? -2.967 2.223 21 1 87.56 111 LEU A O 1
ATOM 911 N N . SER A 1 112 ? -4.711 3.428 20.406 1 89.25 112 SER A N 1
ATOM 912 C CA . SER A 1 112 ? -4.293 3.445 19 1 89.25 112 SER A CA 1
ATOM 913 C C . SER A 1 112 ? -2.918 4.09 18.844 1 89.25 112 SER A C 1
ATOM 915 O O . SER A 1 112 ? -2.047 3.543 18.172 1 89.25 112 SER A O 1
ATOM 917 N N . THR A 1 113 ? -2.738 5.223 19.5 1 89.44 113 THR A N 1
ATOM 918 C CA . THR A 1 113 ? -1.473 5.941 19.391 1 89.44 113 THR A CA 1
ATOM 919 C C . THR A 1 113 ? -0.334 5.125 20 1 89.44 113 THR A C 1
ATOM 921 O O . THR A 1 113 ? 0.739 5.008 19.406 1 89.44 113 THR A O 1
ATOM 924 N N . ALA A 1 114 ? -0.569 4.559 21.094 1 90.62 114 ALA A N 1
ATOM 925 C CA . ALA A 1 114 ? 0.448 3.768 21.781 1 90.62 114 ALA A CA 1
ATOM 926 C C . ALA A 1 114 ? 0.874 2.568 20.938 1 90.62 114 ALA A C 1
ATOM 928 O O . ALA A 1 114 ? 2.068 2.322 20.766 1 90.62 114 ALA A O 1
ATOM 929 N N . VAL A 1 115 ? -0.071 1.88 20.391 1 91.31 115 VAL A N 1
ATOM 930 C CA . VAL A 1 115 ? 0.216 0.693 19.594 1 91.31 115 VAL A CA 1
ATOM 931 C C . VAL A 1 115 ? 0.952 1.095 18.312 1 91.31 115 VAL A C 1
ATOM 933 O O . VAL A 1 115 ? 1.919 0.441 17.922 1 91.31 115 VAL A O 1
ATOM 936 N N . MET A 1 116 ? 0.509 2.121 17.703 1 90.75 116 MET A N 1
ATOM 937 C CA . MET A 1 116 ? 1.129 2.576 16.453 1 90.75 116 MET A CA 1
ATOM 938 C C . MET A 1 116 ? 2.576 2.996 16.688 1 90.75 116 MET A C 1
ATOM 940 O O . MET A 1 116 ? 3.469 2.619 15.93 1 90.75 116 MET A O 1
ATOM 944 N N . VAL A 1 117 ? 2.803 3.75 17.75 1 89.38 117 VAL A N 1
ATOM 945 C CA . VAL A 1 117 ? 4.152 4.203 18.062 1 89.38 117 VAL A CA 1
ATOM 946 C C . VAL A 1 117 ? 5.027 3.01 18.422 1 89.38 117 VAL A C 1
ATOM 948 O O . VAL A 1 117 ? 6.152 2.879 17.938 1 89.38 117 VAL A O 1
ATOM 951 N N . LEU A 1 118 ? 4.496 2.148 19.188 1 90.12 118 LEU A N 1
ATOM 952 C CA . LEU A 1 118 ? 5.246 0.978 19.625 1 90.12 118 LEU A CA 1
ATOM 953 C C . LEU A 1 118 ? 5.641 0.102 18.438 1 90.12 118 LEU A C 1
ATOM 955 O O . LEU A 1 118 ? 6.805 -0.289 18.312 1 90.12 118 LEU A O 1
ATOM 959 N N . LEU A 1 119 ? 4.758 -0.16 17.625 1 86.06 119 LEU A N 1
ATOM 960 C CA . LEU A 1 119 ? 5.035 -1.029 16.484 1 86.06 119 LEU A CA 1
ATOM 961 C C . LEU A 1 119 ? 6.004 -0.364 15.508 1 86.06 119 LEU A C 1
ATOM 963 O O . LEU A 1 119 ? 6.84 -1.036 14.898 1 86.06 119 LEU A O 1
ATOM 967 N N . SER A 1 120 ? 5.859 0.909 15.328 1 84.5 120 SER A N 1
ATOM 968 C CA . SER A 1 120 ? 6.789 1.627 14.453 1 84.5 120 SER A CA 1
ATOM 969 C C . SER A 1 120 ? 8.211 1.561 14.992 1 84.5 120 SER A C 1
ATOM 971 O O . SER A 1 120 ? 9.164 1.365 14.234 1 84.5 120 SER A O 1
ATOM 973 N N . VAL A 1 121 ? 8.336 1.697 16.281 1 82.31 121 VAL A N 1
ATOM 974 C CA . VAL A 1 121 ? 9.648 1.641 16.922 1 82.31 121 VAL A CA 1
ATOM 975 C C . VAL A 1 121 ? 10.242 0.24 16.766 1 82.31 121 VAL A C 1
ATOM 977 O O . VAL A 1 121 ? 11.422 0.087 16.438 1 82.31 121 VAL A O 1
ATOM 980 N N . ILE A 1 122 ? 9.43 -0.727 16.938 1 81.62 122 ILE A N 1
ATOM 981 C CA . ILE A 1 122 ? 9.875 -2.109 16.812 1 81.62 122 ILE A CA 1
ATOM 982 C C . ILE A 1 122 ? 10.312 -2.377 15.367 1 81.62 122 ILE A C 1
ATOM 984 O O . ILE A 1 122 ? 11.367 -2.973 15.133 1 81.62 122 ILE A O 1
ATOM 988 N N . LEU A 1 123 ? 9.539 -1.922 14.492 1 75.31 123 LEU A N 1
ATOM 989 C CA . LEU A 1 123 ? 9.836 -2.121 13.078 1 75.31 123 LEU A CA 1
ATOM 990 C C . LEU A 1 123 ? 11.156 -1.459 12.711 1 75.31 123 LEU A C 1
ATOM 992 O O . LEU A 1 123 ? 11.992 -2.062 12.031 1 75.31 123 LEU A O 1
ATOM 996 N N . PHE A 1 124 ? 11.406 -0.288 13.195 1 74.38 124 PHE A N 1
ATOM 997 C CA . PHE A 1 124 ? 12.609 0.447 12.836 1 74.38 124 PHE A CA 1
ATOM 998 C C . PHE A 1 124 ? 13.828 -0.122 13.555 1 74.38 124 PHE A C 1
ATOM 1000 O O . PHE A 1 124 ? 14.938 -0.12 13.016 1 74.38 124 PHE A O 1
ATOM 1007 N N . LYS A 1 125 ? 13.594 -0.589 14.75 1 73.19 125 LYS A N 1
ATOM 1008 C CA . LYS A 1 125 ? 14.695 -1.207 15.484 1 73.19 125 LYS A CA 1
ATOM 1009 C C . LYS A 1 125 ? 15.156 -2.496 14.805 1 73.19 125 LYS A C 1
ATOM 1011 O O . LYS A 1 125 ? 16.359 -2.748 14.688 1 73.19 125 LYS A O 1
ATOM 1016 N N . VAL A 1 126 ? 14.289 -3.205 14.43 1 68.88 126 VAL A N 1
ATOM 1017 C CA . VAL A 1 126 ? 14.586 -4.496 13.812 1 68.88 126 VAL A CA 1
ATOM 1018 C C . VAL A 1 126 ? 15.188 -4.281 12.422 1 68.88 126 VAL A C 1
ATOM 1020 O O . VAL A 1 126 ? 16.109 -5 12.016 1 68.88 126 VAL A O 1
ATOM 1023 N N . LEU A 1 127 ? 14.797 -3.271 11.797 1 64.12 127 LEU A N 1
ATOM 1024 C CA . LEU A 1 127 ? 15.141 -3.123 10.391 1 64.12 127 LEU A CA 1
ATOM 1025 C C . LEU A 1 127 ? 16.469 -2.379 10.234 1 64.12 127 LEU A C 1
ATOM 1027 O O . LEU A 1 127 ? 17.172 -2.557 9.234 1 64.12 127 LEU A O 1
ATOM 1031 N N . PHE A 1 128 ? 16.844 -1.538 11.148 1 65 128 PHE A N 1
ATOM 1032 C CA . PHE A 1 128 ? 18.078 -0.781 11.047 1 65 128 PHE A CA 1
ATOM 1033 C C . PHE A 1 128 ? 19.266 -1.631 11.477 1 65 128 PHE A C 1
ATOM 1035 O O . PHE A 1 128 ? 20.422 -1.207 11.352 1 65 128 PHE A O 1
ATOM 1042 N N . LYS A 1 129 ? 19.031 -2.699 11.938 1 61.72 129 LYS A N 1
ATOM 1043 C CA . LYS A 1 129 ? 20.172 -3.512 12.383 1 61.72 129 LYS A CA 1
ATOM 1044 C C . LYS A 1 129 ? 21.078 -3.871 11.219 1 61.72 129 LYS A C 1
ATOM 1046 O O . LYS A 1 129 ? 22.266 -4.113 11.406 1 61.72 129 LYS A O 1
ATOM 1051 N N . ASN A 1 130 ? 20.594 -3.928 10.078 1 57.53 130 ASN A N 1
ATOM 1052 C CA . ASN A 1 130 ? 21.438 -4.375 8.984 1 57.53 130 ASN A CA 1
ATOM 1053 C C . ASN A 1 130 ? 21.641 -3.271 7.949 1 57.53 130 ASN A C 1
ATOM 1055 O O . ASN A 1 130 ? 20.797 -2.395 7.789 1 57.53 130 ASN A O 1
ATOM 1059 N N . ASP A 1 131 ? 22.875 -2.609 7.945 1 60.19 131 ASP A N 1
ATOM 1060 C CA . ASP A 1 131 ? 23.344 -1.645 6.953 1 60.19 131 ASP A CA 1
ATOM 1061 C C . ASP A 1 131 ? 22.531 -1.743 5.664 1 60.19 131 ASP A C 1
ATOM 1063 O O . ASP A 1 131 ? 23.094 -1.794 4.57 1 60.19 131 ASP A O 1
ATOM 1067 N N . LYS A 1 132 ? 21.266 -1.911 5.895 1 66.62 132 LYS A N 1
ATOM 1068 C CA . LYS A 1 132 ? 20.484 -2.107 4.676 1 66.62 132 LYS A CA 1
ATOM 1069 C C . LYS A 1 132 ? 20.031 -0.773 4.098 1 66.62 132 LYS A C 1
ATOM 1071 O O . LYS A 1 132 ? 20.094 0.256 4.773 1 66.62 132 LYS A O 1
ATOM 1076 N N . ASN A 1 133 ? 19.781 -0.795 2.885 1 77.44 133 ASN A N 1
ATOM 1077 C CA . ASN A 1 133 ? 19.25 0.32 2.1 1 77.44 133 ASN A CA 1
ATOM 1078 C C . ASN A 1 133 ? 17.922 0.823 2.656 1 77.44 133 ASN A C 1
ATOM 1080 O O . ASN A 1 133 ? 17.062 0.026 3.049 1 77.44 133 ASN A O 1
ATOM 1084 N N . ILE A 1 134 ? 17.859 2.111 3.072 1 80.69 134 ILE A N 1
ATOM 1085 C CA . ILE A 1 134 ? 16.672 2.75 3.633 1 80.69 134 ILE A CA 1
ATOM 1086 C C . ILE A 1 134 ? 15.438 2.352 2.822 1 80.69 134 ILE A C 1
ATOM 1088 O O . ILE A 1 134 ? 14.359 2.152 3.383 1 80.69 134 ILE A O 1
ATOM 1092 N N . TYR A 1 135 ? 15.594 2.158 1.548 1 81.19 135 TYR A N 1
ATOM 1093 C CA . TYR A 1 135 ? 14.461 1.799 0.698 1 81.19 135 TYR A CA 1
ATOM 1094 C C . TYR A 1 135 ? 13.977 0.391 1.01 1 81.19 135 TYR A C 1
ATOM 1096 O O . TYR A 1 135 ? 12.773 0.119 0.953 1 81.19 135 TYR A O 1
ATOM 1104 N N . PHE A 1 136 ? 14.914 -0.417 1.335 1 81.81 136 PHE A N 1
ATOM 1105 C CA . PHE A 1 136 ? 14.523 -1.763 1.742 1 81.81 136 PHE A CA 1
ATOM 1106 C C . PHE A 1 136 ? 13.695 -1.724 3.023 1 81.81 136 PHE A C 1
ATOM 1108 O O . PHE A 1 136 ? 12.672 -2.398 3.127 1 81.81 136 PHE A O 1
ATOM 1115 N N . LEU A 1 137 ? 14.141 -0.896 3.908 1 79.44 137 LEU A N 1
ATOM 1116 C CA . LEU A 1 137 ? 13.43 -0.745 5.172 1 79.44 137 LEU A CA 1
ATOM 1117 C C . LEU A 1 137 ? 12.008 -0.232 4.938 1 79.44 137 LEU A C 1
ATOM 1119 O O . LEU A 1 137 ? 11.055 -0.726 5.547 1 79.44 137 LEU A O 1
ATOM 1123 N N . LEU A 1 138 ? 11.906 0.646 4.047 1 83.12 138 LEU A N 1
ATOM 1124 C CA . LEU A 1 138 ? 10.602 1.222 3.73 1 83.12 138 LEU A CA 1
ATOM 1125 C C . LEU A 1 138 ? 9.703 0.19 3.062 1 83.12 138 LEU A C 1
ATOM 1127 O O . LEU A 1 138 ? 8.5 0.142 3.336 1 83.12 138 LEU A O 1
ATOM 1131 N N . LEU A 1 139 ? 10.297 -0.649 2.26 1 82.88 139 LEU A N 1
ATOM 1132 C CA . LEU A 1 139 ? 9.531 -1.69 1.587 1 82.88 139 LEU A CA 1
ATOM 1133 C C . LEU A 1 139 ? 8.977 -2.693 2.594 1 82.88 139 LEU A C 1
ATOM 1135 O O . LEU A 1 139 ? 7.855 -3.18 2.439 1 82.88 139 LEU A O 1
ATOM 1139 N N . ILE A 1 140 ? 9.742 -2.965 3.578 1 82.5 140 ILE A N 1
ATOM 1140 C CA . ILE A 1 140 ? 9.25 -3.83 4.645 1 82.5 140 ILE A CA 1
ATOM 1141 C C . ILE A 1 140 ? 8.016 -3.201 5.289 1 82.5 140 ILE A C 1
ATOM 1143 O O . ILE A 1 140 ? 7.051 -3.896 5.598 1 82.5 140 ILE A O 1
ATOM 1147 N N . GLY A 1 141 ? 8.109 -1.925 5.547 1 82.94 141 GLY A N 1
ATOM 1148 C CA . GLY A 1 141 ? 6.953 -1.21 6.066 1 82.94 141 GLY A CA 1
ATOM 1149 C C . GLY A 1 141 ? 5.715 -1.358 5.199 1 82.94 141 GLY A C 1
ATOM 1150 O O . GLY A 1 141 ? 4.613 -1.555 5.707 1 82.94 141 GLY A O 1
ATOM 1151 N N . VAL A 1 142 ? 5.945 -1.301 3.93 1 84.62 142 VAL A N 1
ATOM 1152 C CA . VAL A 1 142 ? 4.855 -1.438 2.969 1 84.62 142 VAL A CA 1
ATOM 1153 C C . VAL A 1 142 ? 4.242 -2.834 3.078 1 84.62 142 VAL A C 1
ATOM 1155 O O . VAL A 1 142 ? 3.018 -2.984 3.049 1 84.62 142 VAL A O 1
ATOM 1158 N N . VAL A 1 143 ? 5.086 -3.824 3.17 1 82.88 143 VAL A N 1
ATOM 1159 C CA . VAL A 1 143 ? 4.617 -5.203 3.275 1 82.88 143 VAL A CA 1
ATOM 1160 C C . VAL A 1 143 ? 3.783 -5.367 4.543 1 82.88 143 VAL A C 1
ATOM 1162 O O . VAL A 1 143 ? 2.721 -5.992 4.516 1 82.88 143 VAL A O 1
ATOM 1165 N N . PHE A 1 144 ? 4.211 -4.789 5.578 1 84.31 144 PHE A N 1
ATOM 1166 C CA . PHE A 1 144 ? 3.443 -4.824 6.816 1 84.31 144 PHE A CA 1
ATOM 1167 C C . PHE A 1 144 ? 2.105 -4.117 6.645 1 84.31 144 PHE A C 1
ATOM 1169 O O . PHE A 1 144 ? 1.079 -4.594 7.141 1 84.31 144 PHE A O 1
ATOM 1176 N N . GLY A 1 145 ? 2.203 -2.992 6.012 1 88 145 GLY A N 1
ATOM 1177 C CA . GLY A 1 145 ? 0.963 -2.283 5.734 1 88 145 GLY A CA 1
ATOM 1178 C C . GLY A 1 145 ? -0.052 -3.127 4.988 1 88 145 GLY A C 1
ATOM 1179 O O . GLY A 1 145 ? -1.24 -3.115 5.316 1 88 145 GLY A O 1
ATOM 1180 N N . THR A 1 146 ? 0.447 -3.822 4.043 1 83.19 146 THR A N 1
ATOM 1181 C CA . THR A 1 146 ? -0.425 -4.691 3.26 1 83.19 146 THR A CA 1
ATOM 1182 C C . THR A 1 146 ? -0.989 -5.812 4.125 1 83.19 146 THR A C 1
ATOM 1184 O O . THR A 1 146 ? -2.143 -6.215 3.957 1 83.19 146 THR A O 1
ATOM 1187 N N . LEU A 1 147 ? -0.207 -6.301 4.969 1 85.38 147 LEU A N 1
ATOM 1188 C CA . LEU A 1 147 ? -0.672 -7.324 5.895 1 85.38 147 LEU A CA 1
ATOM 1189 C C . LEU A 1 147 ? -1.795 -6.789 6.777 1 85.38 147 LEU A C 1
ATOM 1191 O O . LEU A 1 147 ? -2.824 -7.449 6.945 1 85.38 147 LEU A O 1
ATOM 1195 N N . PHE A 1 148 ? -1.576 -5.668 7.332 1 89.12 148 PHE A N 1
ATOM 1196 C CA . PHE A 1 148 ? -2.596 -5.07 8.188 1 89.12 148 PHE A CA 1
ATOM 1197 C C . PHE A 1 148 ? -3.889 -4.848 7.41 1 89.12 148 PHE A C 1
ATOM 1199 O O . PHE A 1 148 ? -4.98 -5.051 7.945 1 89.12 148 PHE A O 1
ATOM 1206 N N . LYS A 1 149 ? -3.725 -4.445 6.219 1 85.44 149 LYS A N 1
ATOM 1207 C CA . LYS A 1 149 ? -4.891 -4.242 5.363 1 85.44 149 LYS A CA 1
ATOM 1208 C C . LYS A 1 149 ? -5.637 -5.551 5.129 1 85.44 149 LYS A C 1
ATOM 1210 O O . LYS A 1 149 ? -6.867 -5.594 5.195 1 85.44 149 LYS A O 1
ATOM 1215 N N . SER A 1 150 ? -4.902 -6.582 4.875 1 81.19 150 SER A N 1
ATOM 1216 C CA . SER A 1 150 ? -5.5 -7.887 4.621 1 81.19 150 SER A CA 1
ATOM 1217 C C . SER A 1 150 ? -6.211 -8.422 5.863 1 81.19 150 SER A C 1
ATOM 1219 O O . SER A 1 150 ? -7.309 -8.977 5.766 1 81.19 150 SER A O 1
ATOM 1221 N N . LEU A 1 151 ? -5.57 -8.242 6.953 1 85.88 151 LEU A N 1
ATOM 1222 C CA . LEU A 1 151 ? -6.172 -8.68 8.211 1 85.88 151 LEU A CA 1
ATOM 1223 C C . LEU A 1 151 ? -7.453 -7.906 8.492 1 85.88 151 LEU A C 1
ATOM 1225 O O . LEU A 1 151 ? -8.461 -8.492 8.914 1 85.88 151 LEU A O 1
ATOM 1229 N N . SER A 1 152 ? -7.383 -6.641 8.25 1 87.88 152 SER A N 1
ATOM 1230 C CA . SER A 1 152 ? -8.562 -5.797 8.445 1 87.88 152 SER A CA 1
ATOM 1231 C C . SER A 1 152 ? -9.711 -6.238 7.547 1 87.88 152 SER A C 1
ATOM 1233 O O . SER A 1 152 ? -10.852 -6.34 7.996 1 87.88 152 SER A O 1
ATOM 1235 N N . MET A 1 153 ? -9.383 -6.457 6.305 1 80.88 153 MET A N 1
ATOM 1236 C CA . MET A 1 153 ? -10.398 -6.859 5.34 1 80.88 153 MET A CA 1
ATOM 1237 C C . MET A 1 153 ? -11.047 -8.18 5.754 1 80.88 153 MET A C 1
ATOM 1239 O O . MET A 1 153 ? -12.258 -8.352 5.613 1 80.88 153 MET A O 1
ATOM 1243 N N . PHE A 1 154 ? -10.266 -9.109 6.215 1 81.75 154 PHE A N 1
ATOM 1244 C CA . PHE A 1 154 ? -10.781 -10.391 6.684 1 81.75 154 PHE A CA 1
ATOM 1245 C C . PHE A 1 154 ? -11.758 -10.195 7.836 1 81.75 154 PHE A C 1
ATOM 1247 O O . PHE A 1 154 ? -12.844 -10.773 7.84 1 81.75 154 PHE A O 1
ATOM 1254 N N . MET A 1 155 ? -11.422 -9.398 8.781 1 85.19 155 MET A N 1
ATOM 1255 C CA . MET A 1 155 ? -12.273 -9.141 9.938 1 85.19 155 MET A CA 1
ATOM 1256 C C . MET A 1 155 ? -13.547 -8.406 9.523 1 85.19 155 MET A C 1
ATOM 1258 O O . MET A 1 155 ? -14.625 -8.688 10.039 1 85.19 155 MET A O 1
ATOM 1262 N N . GLN A 1 156 ? -13.422 -7.492 8.594 1 82.25 156 GLN A N 1
ATOM 1263 C CA . GLN A 1 156 ? -14.547 -6.66 8.164 1 82.25 156 GLN A CA 1
ATOM 1264 C C . GLN A 1 156 ? -15.633 -7.5 7.508 1 82.25 156 GLN A C 1
ATOM 1266 O O . GLN A 1 156 ? -16.828 -7.199 7.645 1 82.25 156 GLN A O 1
ATOM 1271 N N . VAL A 1 157 ? -15.266 -8.578 6.867 1 74.88 157 VAL A N 1
ATOM 1272 C CA . VAL A 1 157 ? -16.234 -9.422 6.184 1 74.88 157 VAL A CA 1
ATOM 1273 C C . VAL A 1 157 ? -17.031 -10.227 7.211 1 74.88 157 VAL A C 1
ATOM 1275 O O . VAL A 1 157 ? -18.156 -10.656 6.934 1 74.88 157 VAL A O 1
ATOM 1278 N N . LEU A 1 158 ? -16.5 -10.367 8.328 1 79.06 158 LEU A N 1
ATOM 1279 C CA . LEU A 1 158 ? -17.125 -11.172 9.367 1 79.06 158 LEU A CA 1
ATOM 1280 C C . LEU A 1 158 ? -17.953 -10.305 10.305 1 79.06 158 LEU A C 1
ATOM 1282 O O . LEU A 1 158 ? -18.734 -10.82 11.102 1 79.06 158 LEU A O 1
ATOM 1286 N N . ILE A 1 159 ? -17.781 -8.992 10.242 1 82.31 159 ILE A N 1
ATOM 1287 C CA . ILE A 1 159 ? -18.484 -8.062 11.102 1 82.31 159 ILE A CA 1
ATOM 1288 C C . ILE A 1 159 ? -19.891 -7.801 10.539 1 82.31 159 ILE A C 1
ATOM 1290 O O . ILE A 1 159 ? -20.078 -7.82 9.32 1 82.31 159 ILE A O 1
ATOM 1294 N N . ASP A 1 160 ? -20.859 -7.59 11.391 1 80.94 160 ASP A N 1
ATOM 1295 C CA . ASP A 1 160 ? -22.234 -7.246 11 1 80.94 160 ASP A CA 1
ATOM 1296 C C . ASP A 1 160 ? -22.25 -5.969 10.164 1 80.94 160 ASP A C 1
ATOM 1298 O O . ASP A 1 160 ? -21.5 -5.027 10.438 1 80.94 160 ASP A O 1
ATOM 1302 N N . PRO A 1 161 ? -23.078 -5.914 9.188 1 78.5 161 PRO A N 1
ATOM 1303 C CA . PRO A 1 161 ? -23.141 -4.777 8.266 1 78.5 161 PRO A CA 1
ATOM 1304 C C . PRO A 1 161 ? -23.312 -3.441 8.992 1 78.5 161 PRO A C 1
ATOM 1306 O O . PRO A 1 161 ? -22.719 -2.436 8.586 1 78.5 161 PRO A O 1
ATOM 1309 N N . ASN A 1 162 ? -24.094 -3.436 10.008 1 76.5 162 ASN A N 1
ATOM 1310 C CA . ASN A 1 162 ? -24.297 -2.195 10.75 1 76.5 162 ASN A CA 1
ATOM 1311 C C . ASN A 1 162 ? -23.016 -1.743 11.438 1 76.5 162 ASN A C 1
ATOM 1313 O O . ASN A 1 162 ? -22.703 -0.553 11.445 1 76.5 162 ASN A O 1
ATOM 1317 N N . GLU A 1 163 ? -22.344 -2.668 11.984 1 78.94 163 GLU A N 1
ATOM 1318 C CA . GLU A 1 163 ? -21.062 -2.375 12.633 1 78.94 163 GLU A CA 1
ATOM 1319 C C . GLU A 1 163 ? -20 -1.97 11.617 1 78.94 163 GLU A C 1
ATOM 1321 O O . GLU A 1 163 ? -19.172 -1.107 11.891 1 78.94 163 GLU A O 1
ATOM 1326 N N . PHE A 1 164 ? -20.172 -2.502 10.469 1 77.19 164 PHE A N 1
ATOM 1327 C CA . PHE A 1 164 ? -19.25 -2.172 9.398 1 77.19 164 PHE A CA 1
ATOM 1328 C C . PHE A 1 164 ? -19.438 -0.728 8.945 1 77.19 164 PHE A C 1
ATOM 1330 O O . PHE A 1 164 ? -18.453 -0.022 8.688 1 77.19 164 PHE A O 1
ATOM 1337 N N . ASP A 1 165 ? -20.609 -0.299 8.898 1 75.5 165 ASP A N 1
ATOM 1338 C CA . ASP A 1 165 ? -20.906 1.081 8.523 1 75.5 165 ASP A CA 1
ATOM 1339 C C . ASP A 1 165 ? -20.328 2.061 9.539 1 75.5 165 ASP A C 1
ATOM 1341 O O . ASP A 1 165 ? -19.75 3.08 9.172 1 75.5 165 ASP A O 1
ATOM 1345 N N . ALA A 1 166 ? -20.5 1.704 10.758 1 75.81 166 ALA A N 1
ATOM 1346 C CA . ALA A 1 166 ? -19.969 2.547 11.828 1 75.81 166 ALA A CA 1
ATOM 1347 C C . ALA A 1 166 ? -18.438 2.605 11.773 1 75.81 166 ALA A C 1
ATOM 1349 O O . ALA A 1 166 ? -17.844 3.668 11.977 1 75.81 166 ALA A O 1
ATOM 1350 N N . LEU A 1 167 ? -17.859 1.488 11.461 1 78.06 167 LEU A N 1
ATOM 1351 C CA . LEU A 1 167 ? -16.406 1.399 11.336 1 78.06 167 LEU A CA 1
ATOM 1352 C C . LEU A 1 167 ? -15.906 2.242 10.164 1 78.06 167 LEU A C 1
ATOM 1354 O O . LEU A 1 167 ? -14.93 2.98 10.297 1 78.06 167 LEU A O 1
ATOM 1358 N N . THR A 1 168 ? -16.594 2.189 9.062 1 73.62 168 THR A N 1
ATOM 1359 C CA . THR A 1 168 ? -16.188 2.916 7.867 1 73.62 168 THR A CA 1
ATOM 1360 C C . THR A 1 168 ? -16.266 4.422 8.094 1 73.62 168 THR A C 1
ATOM 1362 O O . THR A 1 168 ? -15.43 5.176 7.613 1 73.62 168 THR A O 1
ATOM 1365 N N . ASN A 1 169 ? -17.172 4.809 8.852 1 71.38 169 ASN A N 1
ATOM 1366 C CA . ASN A 1 169 ? -17.312 6.227 9.164 1 71.38 169 ASN A CA 1
ATOM 1367 C C . ASN A 1 169 ? -16.172 6.723 10.047 1 71.38 169 ASN A C 1
ATOM 1369 O O . ASN A 1 169 ? -15.844 7.914 10.039 1 71.38 169 ASN A O 1
ATOM 1373 N N . LYS A 1 170 ? -15.578 5.793 10.734 1 71.12 170 LYS A N 1
ATOM 1374 C CA . LYS A 1 170 ? -14.531 6.168 11.672 1 71.12 170 LYS A CA 1
ATOM 1375 C C . LYS A 1 170 ? -13.156 6.141 11 1 71.12 170 LYS A C 1
ATOM 1377 O O . LYS A 1 170 ? -12.281 6.941 11.336 1 71.12 170 LYS A O 1
ATOM 1382 N N . ILE A 1 171 ? -12.992 5.328 10.039 1 72.06 171 ILE A N 1
ATOM 1383 C CA . ILE A 1 171 ? -11.648 5.098 9.516 1 72.06 171 ILE A CA 1
ATOM 1384 C C . ILE A 1 171 ? -11.312 6.164 8.477 1 72.06 171 ILE A C 1
ATOM 1386 O O . ILE A 1 171 ? -10.141 6.363 8.141 1 72.06 171 ILE A O 1
ATOM 1390 N N . PHE A 1 172 ? -12.312 6.867 8.023 1 73.81 172 PHE A N 1
ATOM 1391 C CA . PHE A 1 172 ? -12.031 8 7.152 1 73.81 172 PHE A CA 1
ATOM 1392 C C . PHE A 1 172 ? -11.844 9.273 7.969 1 73.81 172 PHE A C 1
ATOM 1394 O O . PHE A 1 172 ? -12.562 9.508 8.945 1 73.81 172 PHE A O 1
ATOM 1401 N N . ALA A 1 173 ? -10.812 10 7.598 1 74.69 173 ALA A N 1
ATOM 1402 C CA . ALA A 1 173 ? -10.484 11.211 8.336 1 74.69 173 ALA A CA 1
ATOM 1403 C C . ALA A 1 173 ? -11.625 12.227 8.273 1 74.69 173 ALA A C 1
ATOM 1405 O O . ALA A 1 173 ? -12.148 12.508 7.191 1 74.69 173 ALA A O 1
ATOM 1406 N N . SER A 1 174 ? -12.07 12.648 9.414 1 77.44 174 SER A N 1
ATOM 1407 C CA . SER A 1 174 ? -13.086 13.688 9.539 1 77.44 174 SER A CA 1
ATOM 1408 C C . SER A 1 174 ? -12.789 14.602 10.727 1 77.44 174 SER A C 1
ATOM 1410 O O . SER A 1 174 ? -12.133 14.195 11.688 1 77.44 174 SER A O 1
ATOM 1412 N N . PHE A 1 175 ? -13.148 15.883 10.547 1 84.12 175 PHE A N 1
ATOM 1413 C CA . PHE A 1 175 ? -12.914 16.859 11.602 1 84.12 175 PHE A CA 1
ATOM 1414 C C . PHE A 1 175 ? -14.227 17.203 12.312 1 84.12 175 PHE A C 1
ATOM 1416 O O . PHE A 1 175 ? -14.281 18.172 13.07 1 84.12 175 PHE A O 1
ATOM 1423 N N . ASN A 1 176 ? -15.312 16.469 12.07 1 76.38 176 ASN A N 1
ATOM 1424 C CA . ASN A 1 176 ? -16.641 16.797 12.594 1 76.38 176 ASN A CA 1
ATOM 1425 C C . ASN A 1 176 ? -16.781 16.391 14.055 1 76.38 176 ASN A C 1
ATOM 1427 O O . ASN A 1 176 ? -17.531 17 14.805 1 76.38 176 ASN A O 1
ATOM 1431 N N . ASN A 1 177 ? -16.125 15.32 14.531 1 72.94 177 ASN A N 1
ATOM 1432 C CA . ASN A 1 177 ? -16.312 14.812 15.883 1 72.94 177 ASN A CA 1
ATOM 1433 C C . ASN A 1 177 ? -15 14.781 16.656 1 72.94 177 ASN A C 1
ATOM 1435 O O . ASN A 1 177 ? -14.555 13.711 17.094 1 72.94 177 ASN A O 1
ATOM 1439 N N . ILE A 1 178 ? -14.656 16.125 17.031 1 78.06 178 ILE A N 1
ATOM 1440 C CA . ILE A 1 178 ? -13.367 16.203 17.703 1 78.06 178 ILE A CA 1
ATOM 1441 C C . ILE A 1 178 ? -13.586 16.312 19.219 1 78.06 178 ILE A C 1
ATOM 1443 O O . ILE A 1 178 ? -14.43 17.078 19.672 1 78.06 178 ILE A O 1
ATOM 1447 N N . ASN A 1 179 ? -12.898 15.477 19.938 1 79.44 179 ASN A N 1
ATOM 1448 C CA . ASN A 1 179 ? -12.914 15.484 21.406 1 79.44 179 ASN A CA 1
ATOM 1449 C C . ASN A 1 179 ? -11.859 16.438 21.969 1 79.44 179 ASN A C 1
ATOM 1451 O O . ASN A 1 179 ? -10.672 16.312 21.641 1 79.44 179 ASN A O 1
ATOM 1455 N N . SER A 1 180 ? -12.266 17.312 22.844 1 82.5 180 SER A N 1
ATOM 1456 C CA . SER A 1 180 ? -11.391 18.344 23.406 1 82.5 180 SER A CA 1
ATOM 1457 C C . SER A 1 180 ? -10.234 17.719 24.188 1 82.5 180 SER A C 1
ATOM 1459 O O . SER A 1 180 ? -9.109 18.219 24.141 1 82.5 180 SER A O 1
ATOM 1461 N N . ASN A 1 181 ? -10.461 16.688 24.891 1 84.75 181 ASN A N 1
ATOM 1462 C CA . ASN A 1 181 ? -9.414 16.031 25.672 1 84.75 181 ASN A CA 1
ATOM 1463 C C . ASN A 1 181 ? -8.312 15.469 24.781 1 84.75 181 ASN A C 1
ATOM 1465 O O . ASN A 1 181 ? -7.129 15.641 25.078 1 84.75 181 ASN A O 1
ATOM 1469 N N . ILE A 1 182 ? -8.711 14.906 23.766 1 87.69 182 ILE A N 1
ATOM 1470 C CA . ILE A 1 182 ? -7.766 14.32 22.812 1 87.69 182 ILE A CA 1
ATOM 1471 C C . ILE A 1 182 ? -6.93 15.422 22.172 1 87.69 182 ILE A C 1
ATOM 1473 O O . ILE A 1 182 ? -5.723 15.258 21.969 1 87.69 182 ILE A O 1
ATOM 1477 N N . LEU A 1 183 ? -7.562 16.469 21.938 1 89.94 183 LEU A N 1
ATOM 1478 C CA . LEU A 1 183 ? -6.887 17.609 21.328 1 89.94 183 LEU A CA 1
ATOM 1479 C C . LEU A 1 183 ? -5.789 18.141 22.234 1 89.94 183 LEU A C 1
ATOM 1481 O O . LEU A 1 183 ? -4.684 18.438 21.766 1 89.94 183 LEU A O 1
ATOM 1485 N N . LEU A 1 184 ? -6.098 18.203 23.438 1 89.06 184 LEU A N 1
ATOM 1486 C CA . LEU A 1 184 ? -5.125 18.688 24.406 1 89.06 184 LEU A CA 1
ATOM 1487 C C . LEU A 1 184 ? -3.918 17.75 24.484 1 89.06 184 LEU A C 1
ATOM 1489 O O . LEU A 1 184 ? -2.775 18.219 24.516 1 89.06 184 LEU A O 1
ATOM 1493 N N . ILE A 1 185 ? -4.168 16.531 24.5 1 87.5 185 ILE A N 1
ATOM 1494 C CA . ILE A 1 185 ? -3.094 15.539 24.547 1 87.5 185 ILE A CA 1
ATOM 1495 C C . ILE A 1 185 ? -2.227 15.641 23.297 1 87.5 185 ILE A C 1
ATOM 1497 O O . ILE A 1 185 ? -0.996 15.594 23.391 1 87.5 185 ILE A O 1
ATOM 1501 N N . ALA A 1 186 ? -2.867 15.75 22.203 1 90.19 186 ALA A N 1
ATOM 1502 C CA . ALA A 1 186 ? -2.148 15.875 20.938 1 90.19 186 ALA A CA 1
ATOM 1503 C C . ALA A 1 186 ? -1.251 17.109 20.922 1 90.19 186 ALA A C 1
ATOM 1505 O O . ALA A 1 186 ? -0.113 17.047 20.453 1 90.19 186 ALA A O 1
ATOM 1506 N N . VAL A 1 187 ? -1.707 18.188 21.5 1 91.12 187 VAL A N 1
ATOM 1507 C CA . VAL A 1 187 ? -0.949 19.438 21.578 1 91.12 187 VAL A CA 1
ATOM 1508 C C . VAL A 1 187 ? 0.278 19.25 22.469 1 91.12 187 VAL A C 1
ATOM 1510 O O . VAL A 1 187 ? 1.378 19.688 22.125 1 91.12 187 VAL A O 1
ATOM 1513 N N . ILE A 1 188 ? 0.075 18.594 23.516 1 90.5 188 ILE A N 1
ATOM 1514 C CA . ILE A 1 188 ? 1.156 18.375 24.469 1 90.5 188 ILE A CA 1
ATOM 1515 C C . ILE A 1 188 ? 2.252 17.531 23.812 1 90.5 188 ILE A C 1
ATOM 1517 O O . ILE A 1 188 ? 3.438 17.859 23.922 1 90.5 188 ILE A O 1
ATOM 1521 N N . VAL A 1 189 ? 1.854 16.516 23.156 1 87.5 189 VAL A N 1
ATOM 1522 C CA . VAL A 1 189 ? 2.82 15.633 22.516 1 87.5 189 VAL A CA 1
ATOM 1523 C C . VAL A 1 189 ? 3.574 16.391 21.422 1 87.5 189 VAL A C 1
ATOM 1525 O O . VAL A 1 189 ? 4.793 16.266 21.297 1 87.5 189 VAL A O 1
ATOM 1528 N N . LEU A 1 190 ? 2.869 17.125 20.641 1 89.69 190 LEU A N 1
ATOM 1529 C CA . LEU A 1 190 ? 3.498 17.922 19.594 1 89.69 190 LEU A CA 1
ATOM 1530 C C . LEU A 1 190 ? 4.523 18.891 20.188 1 89.69 190 LEU A C 1
ATOM 1532 O O . LEU A 1 190 ? 5.637 19.016 19.656 1 89.69 190 LEU A O 1
ATOM 1536 N N . LEU A 1 191 ? 4.172 19.562 21.266 1 89.94 191 LEU A N 1
ATOM 1537 C CA . LEU A 1 191 ? 5.051 20.531 21.906 1 89.94 191 LEU A CA 1
ATOM 1538 C C . LEU A 1 191 ? 6.289 19.844 22.484 1 89.94 191 LEU A C 1
ATOM 1540 O O . LEU A 1 191 ? 7.363 20.453 22.531 1 89.94 191 LEU A O 1
ATOM 1544 N N . LEU A 1 192 ? 6.129 18.609 22.844 1 89.81 192 LEU A N 1
ATOM 1545 C CA . LEU A 1 192 ? 7.246 17.859 23.406 1 89.81 192 LEU A CA 1
ATOM 1546 C C . LEU A 1 192 ? 8.195 17.391 22.297 1 89.81 192 LEU A C 1
ATOM 1548 O O . LEU A 1 192 ? 9.398 17.281 22.516 1 89.81 192 LEU A O 1
ATOM 1552 N N . ILE A 1 193 ? 7.684 17.156 21.141 1 89.62 193 ILE A N 1
ATOM 1553 C CA . ILE A 1 193 ? 8.461 16.562 20.047 1 89.62 193 ILE A CA 1
ATOM 1554 C C . ILE A 1 193 ? 9.18 17.656 19.266 1 89.62 193 ILE A C 1
ATOM 1556 O O . ILE A 1 193 ? 10.289 17.453 18.781 1 89.62 193 ILE A O 1
ATOM 1560 N N . ILE A 1 194 ? 8.68 18.812 19.188 1 84 194 ILE A N 1
ATOM 1561 C CA . ILE A 1 194 ? 9.172 19.922 18.375 1 84 194 ILE A CA 1
ATOM 1562 C C . ILE A 1 194 ? 10.594 20.281 18.781 1 84 194 ILE A C 1
ATOM 1564 O O . ILE A 1 194 ? 11.477 20.422 17.938 1 84 194 ILE A O 1
ATOM 1568 N N . PRO A 1 195 ? 10.891 20.328 20.094 1 87.56 195 PRO A N 1
ATOM 1569 C CA . PRO A 1 195 ? 12.258 20.656 20.5 1 87.56 195 PRO A CA 1
ATOM 1570 C C . PRO A 1 195 ? 13.281 19.625 20.016 1 87.56 195 PRO A C 1
ATOM 1572 O O . PRO A 1 195 ? 14.422 19.984 19.719 1 87.56 195 PRO A O 1
ATOM 1575 N N . PHE A 1 196 ? 12.898 18.422 19.891 1 89.69 196 PHE A N 1
ATOM 1576 C CA . PHE A 1 196 ? 13.805 17.375 19.469 1 89.69 196 PHE A CA 1
ATOM 1577 C C . PHE A 1 196 ? 14.156 17.516 17.984 1 89.69 196 PHE A C 1
ATOM 1579 O O . PHE A 1 196 ? 15.242 17.109 17.562 1 89.69 196 PHE A O 1
ATOM 1586 N N . ILE A 1 197 ? 13.32 18.062 17.281 1 90 197 ILE A N 1
ATOM 1587 C CA . ILE A 1 197 ? 13.547 18.281 15.859 1 90 197 ILE A CA 1
ATOM 1588 C C . ILE A 1 197 ? 14.391 19.531 15.656 1 90 197 ILE A C 1
ATOM 1590 O O . ILE A 1 197 ? 15.266 19.562 14.789 1 90 197 ILE A O 1
ATOM 1594 N N . TRP A 1 198 ? 14.125 20.5 16.484 1 88.5 198 TRP A N 1
ATOM 1595 C CA . TRP A 1 198 ? 14.773 21.797 16.344 1 88.5 198 TRP A CA 1
ATOM 1596 C C . TRP A 1 198 ? 16.281 21.672 16.516 1 88.5 198 TRP A C 1
ATOM 1598 O O . TRP A 1 198 ? 17.047 22.344 15.812 1 88.5 198 TRP A O 1
ATOM 1608 N N . ASP A 1 199 ? 16.688 20.75 17.344 1 89.94 199 ASP A N 1
ATOM 1609 C CA . ASP A 1 199 ? 18.109 20.562 17.641 1 89.94 199 ASP A CA 1
ATOM 1610 C C . ASP A 1 199 ? 18.828 19.938 16.453 1 89.94 199 ASP A C 1
ATOM 1612 O O . ASP A 1 199 ? 20.047 20.094 16.297 1 89.94 199 ASP A O 1
ATOM 1616 N N . ASP A 1 200 ? 18.125 19.344 15.594 1 93.69 200 ASP A N 1
ATOM 1617 C CA . ASP A 1 200 ? 18.766 18.578 14.523 1 93.69 200 ASP A CA 1
ATOM 1618 C C . ASP A 1 200 ? 18.547 19.25 13.172 1 93.69 200 ASP A C 1
ATOM 1620 O O . ASP A 1 200 ? 18.938 18.703 12.133 1 93.69 200 ASP A O 1
ATOM 1624 N N . LEU A 1 201 ? 18 20.438 13.125 1 93.81 201 LEU A N 1
ATOM 1625 C CA . LEU A 1 201 ? 17.641 21.094 11.875 1 93.81 201 LEU A CA 1
ATOM 1626 C C . LEU A 1 201 ? 18.859 21.344 11.008 1 93.81 201 LEU A C 1
ATOM 1628 O O . LEU A 1 201 ? 18.828 21.094 9.797 1 93.81 201 LEU A O 1
ATOM 1632 N N . LYS A 1 202 ? 19.938 21.734 11.609 1 92.75 202 LYS A N 1
ATOM 1633 C CA . LYS A 1 202 ? 21.156 22.016 10.867 1 92.75 202 LYS A CA 1
ATOM 1634 C C . LYS A 1 202 ? 21.766 20.719 10.312 1 92.75 202 LYS A C 1
ATOM 1636 O O . LYS A 1 202 ? 22.281 20.703 9.195 1 92.75 202 LYS A O 1
ATOM 1641 N N . LYS A 1 203 ? 21.656 19.734 11.117 1 95.38 203 LYS A N 1
ATOM 1642 C CA . LYS A 1 203 ? 22.156 18.438 10.672 1 95.38 203 LYS A CA 1
ATOM 1643 C C . LYS A 1 203 ? 21.312 17.906 9.508 1 95.38 203 LYS A C 1
ATOM 1645 O O . LYS A 1 203 ? 21.844 17.266 8.602 1 95.38 203 LYS A O 1
ATOM 1650 N N . LEU A 1 204 ? 20.062 18.203 9.562 1 94.94 204 LEU A N 1
ATOM 1651 C CA . LEU A 1 204 ? 19.156 17.766 8.5 1 94.94 204 LEU A CA 1
ATOM 1652 C C . LEU A 1 204 ? 19.453 18.5 7.195 1 94.94 204 LEU A C 1
ATOM 1654 O O . LEU A 1 204 ? 19.344 17.922 6.113 1 94.94 204 LEU A O 1
ATOM 1658 N N . ASP A 1 205 ? 19.875 19.719 7.332 1 93.88 205 ASP A N 1
ATOM 1659 C CA . ASP A 1 205 ? 20.281 20.469 6.145 1 93.88 205 ASP A CA 1
ATOM 1660 C C . ASP A 1 205 ? 21.453 19.781 5.445 1 93.88 205 ASP A C 1
ATOM 1662 O O . ASP A 1 205 ? 21.5 19.719 4.215 1 93.88 205 ASP A O 1
ATOM 1666 N N . VAL A 1 206 ? 22.297 19.203 6.23 1 92.62 206 VAL A N 1
ATOM 1667 C CA . VAL A 1 206 ? 23.484 18.531 5.707 1 92.62 206 VAL A CA 1
ATOM 1668 C C . VAL A 1 206 ? 23.094 17.203 5.086 1 92.62 206 VAL A C 1
ATOM 1670 O O . VAL A 1 206 ? 23.672 16.781 4.082 1 92.62 206 VAL A O 1
ATOM 1673 N N . MET A 1 207 ? 22.109 16.594 5.586 1 92 207 MET A N 1
ATOM 1674 C CA . MET A 1 207 ? 21.672 15.289 5.105 1 92 207 MET A CA 1
ATOM 1675 C C . MET A 1 207 ? 21.156 15.375 3.674 1 92 207 MET A C 1
ATOM 1677 O O . MET A 1 207 ? 21.188 14.398 2.934 1 92 207 MET A O 1
ATOM 1681 N N . LEU A 1 208 ? 20.75 16.5 3.309 1 88.38 208 LEU A N 1
ATOM 1682 C CA . LEU A 1 208 ? 20.25 16.703 1.953 1 88.38 208 LEU A CA 1
ATOM 1683 C C . LEU A 1 208 ? 21.359 16.531 0.929 1 88.38 208 LEU A C 1
ATOM 1685 O O . LEU A 1 208 ? 21.094 16.25 -0.243 1 88.38 208 LEU A O 1
ATOM 1689 N N . LEU A 1 209 ? 22.547 16.594 1.411 1 87.38 209 LEU A N 1
ATOM 1690 C CA . LEU A 1 209 ? 23.688 16.484 0.517 1 87.38 209 LEU A CA 1
ATOM 1691 C C . LEU A 1 209 ? 24.047 15.023 0.253 1 87.38 209 LEU A C 1
ATOM 1693 O O . LEU A 1 209 ? 24.844 14.719 -0.631 1 87.38 209 LEU A O 1
ATOM 1697 N N . GLY A 1 210 ? 23.422 14.188 0.952 1 86.62 210 GLY A N 1
ATOM 1698 C CA . GLY A 1 210 ? 23.672 12.773 0.74 1 86.62 210 GLY A CA 1
ATOM 1699 C C . GLY A 1 210 ? 24.312 12.094 1.939 1 86.62 210 GLY A C 1
ATOM 1700 O O . GLY A 1 210 ? 24.844 12.766 2.822 1 86.62 210 GLY A O 1
ATOM 1701 N N . LYS A 1 211 ? 24.266 10.789 1.926 1 86.75 211 LYS A N 1
ATOM 1702 C CA . LYS A 1 211 ? 24.734 9.992 3.055 1 86.75 211 LYS A CA 1
ATOM 1703 C C . LYS A 1 211 ? 26.25 10.125 3.217 1 86.75 211 LYS A C 1
ATOM 1705 O O . LYS A 1 211 ? 26.734 10.453 4.301 1 86.75 211 LYS A O 1
ATOM 1710 N N . ASP A 1 212 ? 26.953 9.945 2.111 1 89.81 212 ASP A N 1
ATOM 1711 C CA . ASP A 1 212 ? 28.406 9.938 2.154 1 89.81 212 ASP A CA 1
ATOM 1712 C C . ASP A 1 212 ? 28.953 11.297 2.596 1 89.81 212 ASP A C 1
ATOM 1714 O O . ASP A 1 212 ? 29.828 11.367 3.459 1 89.81 212 ASP A O 1
ATOM 1718 N N . ILE A 1 213 ? 28.391 12.312 2.092 1 92.81 213 ILE A N 1
ATOM 1719 C CA . ILE A 1 213 ? 28.828 13.664 2.428 1 92.81 213 ILE A CA 1
ATOM 1720 C C . ILE A 1 213 ? 28.5 13.969 3.885 1 92.81 213 ILE A C 1
ATOM 1722 O O . ILE A 1 213 ? 29.297 14.562 4.605 1 92.81 213 ILE A O 1
ATOM 1726 N N . SER A 1 214 ? 27.375 13.531 4.312 1 92.88 214 SER A N 1
ATOM 1727 C CA . SER A 1 214 ? 26.953 13.75 5.688 1 92.88 214 SER A CA 1
ATOM 1728 C C . SER A 1 214 ? 27.875 13.062 6.676 1 92.88 214 SER A C 1
ATOM 1730 O O . SER A 1 214 ? 28.281 13.648 7.684 1 92.88 214 SER A O 1
ATOM 1732 N N . ILE A 1 215 ? 28.281 11.891 6.344 1 92.75 215 ILE A N 1
ATOM 1733 C CA . ILE A 1 215 ? 29.172 11.125 7.199 1 92.75 215 ILE A CA 1
ATOM 1734 C C . ILE A 1 215 ? 30.547 11.805 7.25 1 92.75 215 ILE A C 1
ATOM 1736 O O . ILE A 1 215 ? 31.156 11.93 8.32 1 92.75 215 ILE A O 1
ATOM 1740 N N . ASN A 1 216 ? 30.938 12.266 6.137 1 94.06 216 ASN A N 1
ATOM 1741 C CA . ASN A 1 216 ? 32.219 12.93 6.051 1 94.06 216 ASN A CA 1
ATOM 1742 C C . ASN A 1 216 ? 32.25 14.234 6.852 1 94.06 216 ASN A C 1
ATOM 1744 O O . ASN A 1 216 ? 33.281 14.656 7.34 1 94.06 216 ASN A O 1
ATOM 1748 N N . LEU A 1 217 ? 31.141 14.859 7.031 1 94.5 217 LEU A N 1
ATOM 1749 C CA . LEU A 1 217 ? 31.031 16.125 7.762 1 94.5 217 LEU A CA 1
ATOM 1750 C C . LEU A 1 217 ? 30.781 15.867 9.242 1 94.5 217 LEU A C 1
ATOM 1752 O O . LEU A 1 217 ? 30.547 16.812 10.008 1 94.5 217 LEU A O 1
ATOM 1756 N N . GLY A 1 218 ? 30.781 14.57 9.672 1 93.19 218 GLY A N 1
ATOM 1757 C CA . GLY A 1 218 ? 30.797 14.227 11.086 1 93.19 218 GLY A CA 1
ATOM 1758 C C . GLY A 1 218 ? 29.422 13.875 11.617 1 93.19 218 GLY A C 1
ATOM 1759 O O . GLY A 1 218 ? 29.234 13.719 12.828 1 93.19 218 GLY A O 1
ATOM 1760 N N . ILE A 1 219 ? 28.547 13.766 10.773 1 93.62 219 ILE A N 1
ATOM 1761 C CA . ILE A 1 219 ? 27.188 13.43 11.219 1 93.62 219 ILE A CA 1
ATOM 1762 C C . ILE A 1 219 ? 27.031 11.914 11.328 1 93.62 219 ILE A C 1
ATOM 1764 O O . ILE A 1 219 ? 27.453 11.18 10.43 1 93.62 219 ILE A O 1
ATOM 1768 N N . ASN A 1 220 ? 26.547 11.445 12.531 1 93.12 220 ASN A N 1
ATOM 1769 C CA . ASN A 1 220 ? 26.141 10.047 12.641 1 93.12 220 ASN A CA 1
ATOM 1770 C C . ASN A 1 220 ? 24.844 9.781 11.883 1 93.12 220 ASN A C 1
ATOM 1772 O O . ASN A 1 220 ? 23.75 9.82 12.469 1 93.12 220 ASN A O 1
ATOM 1776 N N . TYR A 1 221 ? 25.016 9.445 10.703 1 90.12 221 TYR A N 1
ATOM 1777 C CA . TYR A 1 221 ? 23.906 9.359 9.758 1 90.12 221 TYR A CA 1
ATOM 1778 C C . TYR A 1 221 ? 22.859 8.344 10.219 1 90.12 221 TYR A C 1
ATOM 1780 O O . TYR A 1 221 ? 21.672 8.633 10.211 1 90.12 221 TYR A O 1
ATOM 1788 N N . ASP A 1 222 ? 23.281 7.215 10.711 1 86.69 222 ASP A N 1
ATOM 1789 C CA . ASP A 1 222 ? 22.359 6.145 11.094 1 86.69 222 ASP A CA 1
ATOM 1790 C C . ASP A 1 222 ? 21.578 6.52 12.344 1 86.69 222 ASP A C 1
ATOM 1792 O O . ASP A 1 222 ? 20.359 6.277 12.414 1 86.69 222 ASP A O 1
ATOM 1796 N N . TYR A 1 223 ? 22.25 7.082 13.195 1 89.06 223 TYR A N 1
ATOM 1797 C CA . TYR A 1 223 ? 21.594 7.492 14.43 1 89.06 223 TYR A CA 1
ATOM 1798 C C . TYR A 1 223 ? 20.547 8.57 14.164 1 89.06 223 TYR A C 1
ATOM 1800 O O . TYR A 1 223 ? 19.422 8.484 14.641 1 89.06 223 TYR A O 1
ATOM 1808 N N . LEU A 1 224 ? 20.922 9.578 13.438 1 92.31 224 LEU A N 1
ATOM 1809 C CA . LEU A 1 224 ? 20 10.672 13.133 1 92.31 224 LEU A CA 1
ATOM 1810 C C . LEU A 1 224 ? 18.797 10.172 12.336 1 92.31 224 LEU A C 1
ATOM 1812 O O . LEU A 1 224 ? 17.672 10.586 12.578 1 92.31 224 LEU A O 1
ATOM 1816 N N . THR A 1 225 ? 19.094 9.281 11.414 1 90.56 225 THR A N 1
ATOM 1817 C CA . THR A 1 225 ? 18.016 8.703 10.617 1 90.56 225 THR A CA 1
ATOM 1818 C C . THR A 1 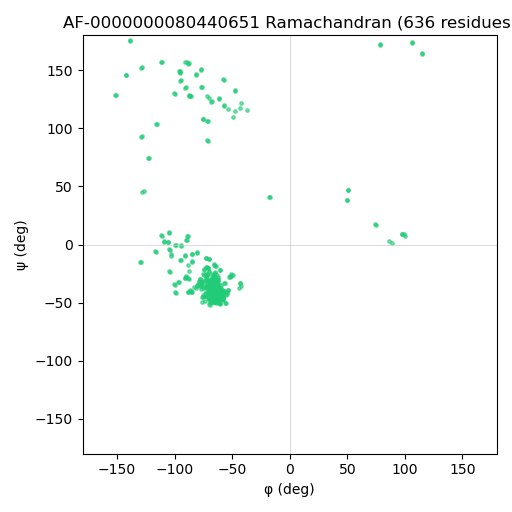225 ? 17.016 7.965 11.5 1 90.56 225 THR A C 1
ATOM 1820 O O . THR A 1 225 ? 15.805 8.156 11.367 1 90.56 225 THR A O 1
ATOM 1823 N N . LYS A 1 226 ? 17.531 7.199 12.406 1 87.88 226 LYS A N 1
ATOM 1824 C CA . LYS A 1 226 ? 16.672 6.457 13.32 1 87.88 226 LYS A CA 1
ATOM 1825 C C . LYS A 1 226 ? 15.859 7.402 14.195 1 87.88 226 LYS A C 1
ATOM 1827 O O . LYS A 1 226 ? 14.656 7.203 14.383 1 87.88 226 LYS A O 1
ATOM 1832 N N . LYS A 1 227 ? 16.484 8.344 14.703 1 90.88 227 LYS A N 1
ATOM 1833 C CA . LYS A 1 227 ? 15.82 9.328 15.555 1 90.88 227 LYS A CA 1
ATOM 1834 C C . LYS A 1 227 ? 14.695 10.039 14.805 1 90.88 227 LYS A C 1
ATOM 1836 O O . LYS A 1 227 ? 13.586 10.172 15.328 1 90.88 227 LYS A O 1
ATOM 1841 N N . VAL A 1 228 ? 14.977 10.461 13.609 1 92.88 228 VAL A N 1
ATOM 1842 C CA . VAL A 1 228 ? 14.008 11.188 12.789 1 92.88 228 VAL A CA 1
ATOM 1843 C C . VAL A 1 228 ? 12.836 10.281 12.453 1 92.88 228 VAL A C 1
ATOM 1845 O O . VAL A 1 228 ? 11.68 10.703 12.5 1 92.88 228 VAL A O 1
ATOM 1848 N N . LEU A 1 229 ? 13.125 9.039 12.195 1 90.75 229 LEU A N 1
ATOM 1849 C CA . LEU A 1 229 ? 12.062 8.102 11.852 1 90.75 229 LEU A CA 1
ATOM 1850 C C . LEU A 1 229 ? 11.141 7.871 13.047 1 90.75 229 LEU A C 1
ATOM 1852 O O . LEU A 1 229 ? 9.93 7.727 12.875 1 90.75 229 LEU A O 1
ATOM 1856 N N . ILE A 1 230 ? 11.688 7.848 14.188 1 90.5 230 ILE A N 1
ATOM 1857 C CA . ILE A 1 230 ? 10.883 7.688 15.398 1 90.5 230 ILE A CA 1
ATOM 1858 C C . ILE A 1 230 ? 9.992 8.914 15.586 1 90.5 230 ILE A C 1
ATOM 1860 O O . ILE A 1 230 ? 8.805 8.781 15.883 1 90.5 230 ILE A O 1
ATOM 1864 N N . ILE A 1 231 ? 10.539 10.047 15.398 1 93.19 231 ILE A N 1
ATOM 1865 C CA . ILE A 1 231 ? 9.781 11.297 15.523 1 93.19 231 ILE A CA 1
ATOM 1866 C C . ILE A 1 231 ? 8.648 11.305 14.5 1 93.19 231 ILE A C 1
ATOM 1868 O O . ILE A 1 231 ? 7.512 11.656 14.836 1 93.19 231 ILE A O 1
ATOM 1872 N N . ILE A 1 232 ? 8.938 10.914 13.312 1 93.31 232 ILE A N 1
ATOM 1873 C CA . ILE A 1 232 ? 7.949 10.844 12.242 1 93.31 232 ILE A CA 1
ATOM 1874 C C . ILE A 1 232 ? 6.812 9.914 12.641 1 93.31 232 ILE A C 1
ATOM 1876 O O . ILE A 1 232 ? 5.637 10.242 12.469 1 93.31 232 ILE A O 1
ATOM 1880 N N . SER A 1 233 ? 7.195 8.797 13.188 1 92.12 233 SER A N 1
ATOM 1881 C CA . SER A 1 233 ? 6.191 7.812 13.594 1 92.12 233 SER A CA 1
ATOM 1882 C C . SER A 1 233 ? 5.266 8.383 14.656 1 92.12 233 SER A C 1
ATOM 1884 O O . SER A 1 233 ? 4.055 8.156 14.617 1 92.12 233 SER A O 1
ATOM 1886 N N . ILE A 1 234 ? 5.801 9.102 15.57 1 92.69 234 ILE A N 1
ATOM 1887 C CA . ILE A 1 234 ? 5.012 9.703 16.641 1 92.69 234 ILE A CA 1
ATOM 1888 C C . ILE A 1 234 ? 4.059 10.742 16.062 1 92.69 234 ILE A C 1
ATOM 1890 O O . ILE A 1 234 ? 2.863 10.734 16.344 1 92.69 234 ILE A O 1
ATOM 1894 N N . LEU A 1 235 ? 4.555 11.602 15.25 1 93.81 235 LEU A N 1
ATOM 1895 C CA . LEU A 1 235 ? 3.756 12.664 14.648 1 93.81 235 LEU A CA 1
ATOM 1896 C C . LEU A 1 235 ? 2.619 12.086 13.812 1 93.81 235 LEU A C 1
ATOM 1898 O O . LEU A 1 235 ? 1.472 12.516 13.93 1 93.81 235 LEU A O 1
ATOM 1902 N N . ILE A 1 236 ? 2.9 11.062 13.047 1 93 236 ILE A N 1
ATOM 1903 C CA . ILE A 1 236 ? 1.908 10.453 12.172 1 93 236 ILE A CA 1
ATOM 1904 C C . ILE A 1 236 ? 0.874 9.703 13.008 1 93 236 ILE A C 1
ATOM 1906 O O . ILE A 1 236 ? -0.323 9.75 12.711 1 93 236 ILE A O 1
ATOM 1910 N N . SER A 1 237 ? 1.349 9.039 14.039 1 92.44 237 SER A N 1
ATOM 1911 C CA . SER A 1 237 ? 0.44 8.289 14.906 1 92.44 237 SER A CA 1
ATOM 1912 C C . SER A 1 237 ? -0.564 9.211 15.586 1 92.44 237 SER A C 1
ATOM 1914 O O . SER A 1 237 ? -1.757 8.906 15.641 1 92.44 237 SER A O 1
ATOM 1916 N N . ILE A 1 238 ? -0.091 10.32 15.992 1 90.38 238 ILE A N 1
ATOM 1917 C CA . ILE A 1 238 ? -0.947 11.281 16.688 1 90.38 238 ILE A CA 1
ATOM 1918 C C . ILE A 1 238 ? -1.962 11.867 15.703 1 90.38 238 ILE A C 1
ATOM 1920 O O . ILE A 1 238 ? -3.154 11.945 16 1 90.38 238 ILE A O 1
ATOM 1924 N N . SER A 1 239 ? -1.498 12.281 14.578 1 92.12 239 SER A N 1
ATOM 1925 C CA . SER A 1 239 ? -2.385 12.875 13.586 1 92.12 239 SER A CA 1
ATOM 1926 C C . SER A 1 239 ? -3.418 11.867 13.094 1 92.12 239 SER A C 1
ATOM 1928 O O . SER A 1 239 ? -4.605 12.18 13 1 92.12 239 SER A O 1
ATOM 1930 N N . THR A 1 240 ? -2.994 10.664 12.859 1 91 240 THR A N 1
ATOM 1931 C CA . THR A 1 240 ? -3.885 9.625 12.344 1 91 240 THR A CA 1
ATOM 1932 C C . THR A 1 240 ? -4.906 9.219 13.406 1 91 240 THR A C 1
ATOM 1934 O O . THR A 1 240 ? -6.082 9.016 13.094 1 91 240 THR A O 1
ATOM 1937 N N . ALA A 1 241 ? -4.457 9.109 14.602 1 88.62 241 ALA A N 1
ATOM 1938 C CA . ALA A 1 241 ? -5.359 8.734 15.688 1 88.62 241 ALA A CA 1
ATOM 1939 C C . ALA A 1 241 ? -6.379 9.836 15.961 1 88.62 241 ALA A C 1
ATOM 1941 O O . ALA A 1 241 ? -7.488 9.562 16.422 1 88.62 241 ALA A O 1
ATOM 1942 N N . LEU A 1 242 ? -5.98 11.023 15.711 1 88.38 242 LEU A N 1
ATOM 1943 C CA . LEU A 1 242 ? -6.84 12.164 16 1 88.38 242 LEU A CA 1
ATOM 1944 C C . LEU A 1 242 ? -7.945 12.289 14.961 1 88.38 242 LEU A C 1
ATOM 1946 O O . LEU A 1 242 ? -9.109 12.508 15.305 1 88.38 242 LEU A O 1
ATOM 1950 N N . VAL A 1 243 ? -7.594 12.156 13.688 1 88.69 243 VAL A N 1
ATOM 1951 C CA . VAL A 1 243 ? -8.586 12.492 12.672 1 88.69 243 VAL A CA 1
ATOM 1952 C C . VAL A 1 243 ? -8.703 11.352 11.664 1 88.69 243 VAL A C 1
ATOM 1954 O O . VAL A 1 243 ? -9.656 11.305 10.883 1 88.69 243 VAL A O 1
ATOM 1957 N N . GLY A 1 244 ? -7.781 10.469 11.664 1 88.06 244 GLY A N 1
ATOM 1958 C CA . GLY A 1 244 ? -7.715 9.438 10.641 1 88.06 244 GLY A CA 1
ATOM 1959 C C . GLY A 1 244 ? -6.605 9.664 9.633 1 88.06 244 GLY A C 1
ATOM 1960 O O . GLY A 1 244 ? -5.961 10.719 9.641 1 88.06 244 GLY A O 1
ATOM 1961 N N . PRO A 1 245 ? -6.383 8.719 8.734 1 88.56 245 PRO A N 1
ATOM 1962 C CA . PRO A 1 245 ? -5.27 8.789 7.789 1 88.56 245 PRO A CA 1
ATOM 1963 C C . PRO A 1 245 ? -5.539 9.758 6.637 1 88.56 245 PRO A C 1
ATOM 1965 O O . PRO A 1 245 ? -6.656 9.812 6.117 1 88.56 245 PRO A O 1
ATOM 1968 N N . ILE A 1 246 ? -4.559 10.578 6.285 1 90.38 246 ILE A N 1
ATOM 1969 C CA . ILE A 1 246 ? -4.562 11.453 5.113 1 90.38 246 ILE A CA 1
ATOM 1970 C C . ILE A 1 246 ? -3.275 11.25 4.316 1 90.38 246 ILE A C 1
ATOM 1972 O O . ILE A 1 246 ? -2.299 11.977 4.504 1 90.38 246 ILE A O 1
ATOM 1976 N N . THR A 1 247 ? -3.285 10.453 3.424 1 85.81 247 THR A N 1
ATOM 1977 C CA . THR A 1 247 ? -2.111 9.836 2.816 1 85.81 247 THR A CA 1
ATOM 1978 C C . THR A 1 247 ? -1.357 10.844 1.951 1 85.81 247 THR A C 1
ATOM 1980 O O . THR A 1 247 ? -0.128 10.914 2 1 85.81 247 THR A O 1
ATOM 1983 N N . PHE A 1 248 ? -1.994 11.68 1.177 1 89.44 248 PHE A N 1
ATOM 1984 C CA . PHE A 1 248 ? -1.312 12.453 0.144 1 89.44 248 PHE A CA 1
ATOM 1985 C C . PHE A 1 248 ? -1.171 13.906 0.561 1 89.44 248 PHE A C 1
ATOM 1987 O O . PHE A 1 248 ? -0.664 14.734 -0.203 1 89.44 248 PHE A O 1
ATOM 1994 N N . LEU A 1 249 ? -1.633 14.195 1.769 1 93.25 249 LEU A N 1
ATOM 1995 C CA . LEU A 1 249 ? -1.518 15.578 2.225 1 93.25 249 LEU A CA 1
ATOM 1996 C C . LEU A 1 249 ? -0.055 16 2.311 1 93.25 249 LEU A C 1
ATOM 1998 O O . LEU A 1 249 ? 0.31 17.078 1.843 1 93.25 249 LEU A O 1
ATOM 2002 N N . GLY A 1 250 ? 0.67 15.172 2.896 1 93.75 250 GLY A N 1
ATOM 2003 C CA . GLY A 1 250 ? 2.082 15.477 3.066 1 93.75 250 GLY A CA 1
ATOM 2004 C C . GLY A 1 250 ? 2.807 15.695 1.752 1 93.75 250 GLY A C 1
ATOM 2005 O O . GLY A 1 250 ? 3.578 16.656 1.615 1 93.75 250 GLY A O 1
ATOM 2006 N N . LEU A 1 251 ? 2.582 14.852 0.836 1 90.44 251 LEU A N 1
ATOM 2007 C CA . LEU A 1 251 ? 3.205 14.977 -0.478 1 90.44 251 LEU A CA 1
ATOM 2008 C C . LEU A 1 251 ? 2.82 16.297 -1.145 1 90.44 251 LEU A C 1
ATOM 2010 O O . LEU A 1 251 ? 3.67 16.969 -1.727 1 90.44 251 LEU A O 1
ATOM 2014 N N . LEU A 1 252 ? 1.625 16.547 -1.058 1 93 252 LEU A N 1
ATOM 2015 C CA . LEU A 1 252 ? 1.107 17.781 -1.636 1 93 252 LEU A CA 1
ATOM 2016 C C . LEU A 1 252 ? 1.764 19 -0.995 1 93 252 LEU A C 1
ATOM 2018 O O . LEU A 1 252 ? 2.271 19.891 -1.696 1 93 252 LEU A O 1
ATOM 2022 N N . SER A 1 253 ? 1.764 19.031 0.301 1 95.56 253 SER A N 1
ATOM 2023 C CA . SER A 1 253 ? 2.244 20.203 1.037 1 95.56 253 SER A CA 1
ATOM 2024 C C . SER A 1 253 ? 3.75 20.375 0.875 1 95.56 253 SER A C 1
ATOM 2026 O O . SER A 1 253 ? 4.23 21.484 0.643 1 95.56 253 SER A O 1
ATOM 2028 N N . ALA A 1 254 ? 4.477 19.328 0.955 1 95.06 254 ALA A N 1
ATOM 2029 C CA . ALA A 1 254 ? 5.93 19.406 0.84 1 95.06 254 ALA A CA 1
ATOM 2030 C C . ALA A 1 254 ? 6.344 19.875 -0.552 1 95.06 254 ALA A C 1
ATOM 2032 O O . ALA A 1 254 ? 7.18 20.766 -0.689 1 95.06 254 ALA A O 1
ATOM 2033 N N . ASN A 1 255 ? 5.777 19.344 -1.565 1 92.56 255 ASN A N 1
ATOM 2034 C CA . ASN A 1 255 ? 6.18 19.672 -2.928 1 92.56 255 ASN A CA 1
ATOM 2035 C C . ASN A 1 255 ? 5.789 21.109 -3.293 1 92.56 255 ASN A C 1
ATOM 2037 O O . ASN A 1 255 ? 6.52 21.781 -4.016 1 92.56 255 ASN A O 1
ATOM 2041 N N . ILE A 1 256 ? 4.695 21.469 -2.865 1 93.94 256 ILE A N 1
ATOM 2042 C CA . ILE A 1 256 ? 4.312 22.859 -3.062 1 93.94 256 ILE A CA 1
ATOM 2043 C C . ILE A 1 256 ? 5.316 23.781 -2.363 1 93.94 256 ILE A C 1
ATOM 2045 O O . ILE A 1 256 ? 5.703 24.812 -2.906 1 93.94 256 ILE A O 1
ATOM 2049 N N . THR A 1 257 ? 5.691 23.391 -1.189 1 95.56 257 THR A N 1
ATOM 2050 C CA . THR A 1 257 ? 6.66 24.156 -0.417 1 95.56 257 THR A CA 1
ATOM 2051 C C . THR A 1 257 ? 7.98 24.281 -1.171 1 95.56 257 THR A C 1
ATOM 2053 O O . THR A 1 257 ? 8.547 25.375 -1.275 1 95.56 257 THR A O 1
ATOM 2056 N N . TYR A 1 258 ? 8.406 23.109 -1.709 1 93.12 258 TYR A N 1
ATOM 2057 C CA . TYR A 1 258 ? 9.656 23.125 -2.457 1 93.12 258 TYR A CA 1
ATOM 2058 C C . TYR A 1 258 ? 9.547 24.016 -3.695 1 93.12 258 TYR A C 1
ATOM 2060 O O . TYR A 1 258 ? 10.523 24.625 -4.117 1 93.12 258 TYR A O 1
ATOM 2068 N N . ALA A 1 259 ? 8.445 24.047 -4.234 1 89.75 259 ALA A N 1
ATOM 2069 C CA . ALA A 1 259 ? 8.227 24.844 -5.438 1 89.75 259 ALA A CA 1
ATOM 2070 C C . ALA A 1 259 ? 8.211 26.328 -5.113 1 89.75 259 ALA A C 1
ATOM 2072 O O . ALA A 1 259 ? 8.609 27.156 -5.938 1 89.75 259 ALA A O 1
ATOM 2073 N N . ILE A 1 260 ? 7.828 26.625 -3.961 1 91.81 260 ILE A N 1
ATOM 2074 C CA . ILE A 1 260 ? 7.648 28.016 -3.561 1 91.81 260 ILE A CA 1
ATOM 2075 C C . ILE A 1 260 ? 8.961 28.578 -3.021 1 91.81 260 ILE A C 1
ATOM 2077 O O . ILE A 1 260 ? 9.336 29.703 -3.332 1 91.81 260 ILE A O 1
ATOM 2081 N N . LEU A 1 261 ? 9.617 27.75 -2.275 1 91.31 261 LEU A N 1
ATOM 2082 C CA . LEU A 1 261 ? 10.797 28.25 -1.588 1 91.31 261 LEU A CA 1
ATOM 2083 C C . LEU A 1 261 ? 12.062 27.938 -2.381 1 91.31 261 LEU A C 1
ATOM 2085 O O . LEU A 1 261 ? 12.156 26.891 -3.023 1 91.31 261 LEU A O 1
ATOM 2089 N N . ARG A 1 262 ? 13.07 28.781 -2.285 1 85.12 262 ARG A N 1
ATOM 2090 C CA . ARG A 1 262 ? 14.375 28.594 -2.924 1 85.12 262 ARG A CA 1
ATOM 2091 C C . ARG A 1 262 ? 15.414 28.125 -1.915 1 85.12 262 ARG A C 1
ATOM 2093 O O . ARG A 1 262 ? 16.484 27.656 -2.297 1 85.12 262 ARG A O 1
ATOM 2100 N N . THR A 1 263 ? 14.969 28.203 -0.697 1 84.94 263 THR A N 1
ATOM 2101 C CA . THR A 1 263 ? 15.922 27.875 0.355 1 84.94 263 THR A CA 1
ATOM 2102 C C . THR A 1 263 ? 15.883 26.375 0.676 1 84.94 263 THR A C 1
ATOM 2104 O O . THR A 1 263 ? 14.875 25.703 0.422 1 84.94 263 THR A O 1
ATOM 2107 N N . TYR A 1 264 ? 17.016 25.922 1.239 1 87.31 264 TYR A N 1
ATOM 2108 C CA . TYR A 1 264 ? 17.109 24.531 1.628 1 87.31 264 TYR A CA 1
ATOM 2109 C C . TYR A 1 264 ? 17.094 24.375 3.145 1 87.31 264 TYR A C 1
ATOM 2111 O O . TYR A 1 264 ? 17.172 23.266 3.666 1 87.31 264 TYR A O 1
ATOM 2119 N N . LYS A 1 265 ? 16.938 25.5 3.777 1 91.06 265 LYS A N 1
ATOM 2120 C CA . LYS A 1 265 ? 16.938 25.438 5.238 1 91.06 265 LYS A CA 1
ATOM 2121 C C . LYS A 1 265 ? 15.664 24.797 5.762 1 91.06 265 LYS A C 1
ATOM 2123 O O . LYS A 1 265 ? 14.562 25.266 5.477 1 91.06 265 LYS A O 1
ATOM 2128 N N . HIS A 1 266 ? 15.836 23.828 6.574 1 94.19 266 HIS A N 1
ATOM 2129 C CA . HIS A 1 266 ? 14.719 23.016 7.047 1 94.19 266 HIS A CA 1
ATOM 2130 C C . HIS A 1 266 ? 13.781 23.828 7.934 1 94.19 266 HIS A C 1
ATOM 2132 O O . HIS A 1 266 ? 12.578 23.562 7.984 1 94.19 266 HIS A O 1
ATOM 2138 N N . THR A 1 267 ? 14.297 24.859 8.602 1 92.06 267 THR A N 1
ATOM 2139 C CA . THR A 1 267 ? 13.461 25.703 9.453 1 92.06 267 THR A CA 1
ATOM 2140 C C . THR A 1 267 ? 12.32 26.328 8.648 1 92.06 267 THR A C 1
ATOM 2142 O O . THR A 1 267 ? 11.156 26.25 9.062 1 92.06 267 THR A O 1
ATOM 2145 N N . TYR A 1 268 ? 12.625 26.812 7.535 1 93.5 268 TYR A N 1
ATOM 2146 C CA . TYR A 1 268 ? 11.625 27.484 6.703 1 93.5 268 TYR A CA 1
ATOM 2147 C C . TYR A 1 268 ? 10.789 26.453 5.938 1 93.5 268 TYR A C 1
ATOM 2149 O O . TYR A 1 268 ? 9.586 26.641 5.758 1 93.5 268 TYR A O 1
ATOM 2157 N N . ILE A 1 269 ? 11.422 25.422 5.547 1 95.56 269 ILE A N 1
ATOM 2158 C CA . ILE A 1 269 ? 10.727 24.406 4.77 1 95.56 269 ILE A CA 1
ATOM 2159 C C . ILE A 1 269 ? 9.648 23.734 5.629 1 95.56 269 ILE A C 1
ATOM 2161 O O . ILE A 1 269 ? 8.516 23.562 5.184 1 95.56 269 ILE A O 1
ATOM 2165 N N . ILE A 1 270 ? 10.023 23.453 6.844 1 95.88 270 ILE A N 1
ATOM 2166 C CA . ILE A 1 270 ? 9.086 22.797 7.758 1 95.88 270 ILE A CA 1
ATOM 2167 C C . ILE A 1 270 ? 7.934 23.75 8.078 1 95.88 270 ILE A C 1
ATOM 2169 O O . ILE A 1 270 ? 6.766 23.359 8.055 1 95.88 270 ILE A O 1
ATOM 2173 N N . LEU A 1 271 ? 8.25 24.953 8.312 1 94.38 271 LEU A N 1
ATOM 2174 C CA . LEU A 1 271 ? 7.246 25.969 8.625 1 94.38 271 LEU A CA 1
ATOM 2175 C C . LEU A 1 271 ? 6.27 26.141 7.469 1 94.38 271 LEU A C 1
ATOM 2177 O O . LEU A 1 271 ? 5.051 26.078 7.664 1 94.38 271 LEU A O 1
ATOM 2181 N N . VAL A 1 272 ? 6.781 26.312 6.309 1 96.69 272 VAL A N 1
ATOM 2182 C CA . VAL A 1 272 ? 5.953 26.594 5.141 1 96.69 272 VAL A CA 1
ATOM 2183 C C . VAL A 1 272 ? 5.145 25.344 4.777 1 96.69 272 VAL A C 1
ATOM 2185 O O . VAL A 1 272 ? 3.963 25.438 4.441 1 96.69 272 VAL A O 1
ATOM 2188 N N . SER A 1 273 ? 5.75 24.188 4.875 1 97.12 273 SER A N 1
ATOM 2189 C CA . SER A 1 273 ? 5.027 22.953 4.594 1 97.12 273 SER A CA 1
ATOM 2190 C C . SER A 1 273 ? 3.855 22.766 5.551 1 97.12 273 SER A C 1
ATOM 2192 O O . SER A 1 273 ? 2.779 22.328 5.145 1 97.12 273 SER A O 1
ATOM 2194 N N . SER A 1 274 ? 4.113 23.078 6.777 1 96.62 274 SER A N 1
ATOM 2195 C CA . SER A 1 274 ? 3.051 22.984 7.77 1 96.62 274 SER A CA 1
ATOM 2196 C C . SER A 1 274 ? 1.912 23.953 7.449 1 96.62 274 SER A C 1
ATOM 2198 O O . SER A 1 274 ? 0.739 23.578 7.52 1 96.62 274 SER A O 1
ATOM 2200 N N . ILE A 1 275 ? 2.266 25.125 7.07 1 97.12 275 ILE A N 1
ATOM 2201 C CA . ILE A 1 275 ? 1.268 26.141 6.742 1 97.12 275 ILE A CA 1
ATOM 2202 C C . ILE A 1 275 ? 0.467 25.688 5.52 1 97.12 275 ILE A C 1
ATOM 2204 O O . ILE A 1 275 ? -0.763 25.781 5.512 1 97.12 275 ILE A O 1
ATOM 2208 N N . VAL A 1 276 ? 1.128 25.25 4.555 1 97 276 VAL A N 1
ATOM 2209 C CA . VAL A 1 276 ? 0.473 24.781 3.334 1 97 276 VAL A CA 1
ATOM 2210 C C . VAL A 1 276 ? -0.478 23.641 3.658 1 97 276 VAL A C 1
ATOM 2212 O O . VAL A 1 276 ? -1.584 23.562 3.117 1 97 276 VAL A O 1
ATOM 2215 N N . SER A 1 277 ? -0.034 22.75 4.5 1 97.38 277 SER A N 1
ATOM 2216 C CA . SER A 1 277 ? -0.877 21.641 4.902 1 97.38 277 SER A CA 1
ATOM 2217 C C . SER A 1 277 ? -2.156 22.125 5.578 1 97.38 277 SER A C 1
ATOM 2219 O O . SER A 1 277 ? -3.244 21.609 5.293 1 97.38 277 SER A O 1
ATOM 2221 N N . VAL A 1 278 ? -1.991 23.078 6.426 1 97 278 VAL A N 1
ATOM 2222 C CA . VAL A 1 278 ? -3.141 23.609 7.148 1 97 278 VAL A CA 1
ATOM 2223 C C . VAL A 1 278 ? -4.098 24.297 6.168 1 97 278 VAL A C 1
ATOM 2225 O O . VAL A 1 278 ? -5.312 24.094 6.238 1 97 278 VAL A O 1
ATOM 2228 N N . ILE A 1 279 ? -3.564 25.047 5.293 1 96.75 279 ILE A N 1
ATOM 2229 C CA . ILE A 1 279 ? -4.383 25.719 4.297 1 96.75 279 ILE A CA 1
ATOM 2230 C C . ILE A 1 279 ? -5.137 24.703 3.453 1 96.75 279 ILE A C 1
ATOM 2232 O O . ILE A 1 279 ? -6.328 24.859 3.186 1 96.75 279 ILE A O 1
ATOM 2236 N N . ALA A 1 280 ? -4.457 23.688 3.045 1 95.75 280 ALA A N 1
ATOM 2237 C CA . ALA A 1 280 ? -5.074 22.641 2.238 1 95.75 280 ALA A CA 1
ATOM 2238 C C . ALA A 1 280 ? -6.215 21.969 2.996 1 95.75 280 ALA A C 1
ATOM 2240 O O . ALA A 1 280 ? -7.281 21.719 2.432 1 95.75 280 ALA A O 1
ATOM 2241 N N . LEU A 1 281 ? -5.969 21.688 4.234 1 95.88 281 LEU A N 1
ATOM 2242 C CA . LEU A 1 281 ? -6.98 21.016 5.043 1 95.88 281 LEU A CA 1
ATOM 2243 C C . LEU A 1 281 ? -8.188 21.922 5.27 1 95.88 281 LEU A C 1
ATOM 2245 O O . LEU A 1 281 ? -9.328 21.469 5.18 1 95.88 281 LEU A O 1
ATOM 2249 N N . LEU A 1 282 ? -7.914 23.172 5.617 1 95.19 282 LEU A N 1
ATOM 2250 C CA . LEU A 1 282 ? -9 24.125 5.809 1 95.19 282 LEU A CA 1
ATOM 2251 C C . LEU A 1 282 ? -9.805 24.297 4.523 1 95.19 282 LEU A C 1
ATOM 2253 O O . LEU A 1 282 ? -11.039 24.297 4.559 1 95.19 282 LEU A O 1
ATOM 2257 N N . GLY A 1 283 ? -9.109 24.469 3.471 1 92.62 283 GLY A N 1
ATOM 2258 C CA . GLY A 1 283 ? -9.781 24.562 2.186 1 92.62 283 GLY A CA 1
ATOM 2259 C C . GLY A 1 283 ? -10.578 23.312 1.837 1 92.62 283 GLY A C 1
ATOM 2260 O O . GLY A 1 283 ? -11.703 23.422 1.341 1 92.62 283 GLY A O 1
ATOM 2261 N N . GLY A 1 284 ? -9.945 22.172 2.051 1 91.69 284 GLY A N 1
ATOM 2262 C CA . GLY A 1 284 ? -10.656 20.922 1.819 1 91.69 284 GLY A CA 1
ATOM 2263 C C . GLY A 1 284 ? -11.906 20.781 2.666 1 91.69 284 GLY A C 1
ATOM 2264 O O . GLY A 1 284 ? -12.938 20.328 2.18 1 91.69 284 GLY A O 1
ATOM 2265 N N . GLN A 1 285 ? -11.789 21.141 3.893 1 90.94 285 GLN A N 1
ATOM 2266 C CA . GLN A 1 285 ? -12.93 21.047 4.801 1 90.94 285 GLN A CA 1
ATOM 2267 C C . GLN A 1 285 ? -14.055 21.984 4.359 1 90.94 285 GLN A C 1
ATOM 2269 O O . GLN A 1 285 ? -15.227 21.609 4.398 1 90.94 285 GLN A O 1
ATOM 2274 N N . LEU A 1 286 ? -13.727 23.141 3.986 1 89.31 286 LEU A N 1
ATOM 2275 C CA . LEU A 1 286 ? -14.719 24.078 3.477 1 89.31 286 LEU A CA 1
ATOM 2276 C C . LEU A 1 286 ? -15.406 23.531 2.232 1 89.31 286 LEU A C 1
ATOM 2278 O O . LEU A 1 286 ? -16.625 23.656 2.078 1 89.31 286 LEU A O 1
ATOM 2282 N N . PHE A 1 287 ? -14.625 22.953 1.4 1 89.38 287 PHE A N 1
ATOM 2283 C CA . PHE A 1 287 ? -15.156 22.375 0.168 1 89.38 287 PHE A CA 1
ATOM 2284 C C . PHE A 1 287 ? -16.141 21.266 0.472 1 89.38 287 PHE A C 1
ATOM 2286 O O . PHE A 1 287 ? -17.219 21.203 -0.129 1 89.38 287 PHE A O 1
ATOM 2293 N N . VAL A 1 288 ? -15.828 20.406 1.381 1 86.56 288 VAL A N 1
ATOM 2294 C CA . VAL A 1 288 ? -16.656 19.266 1.737 1 86.56 288 VAL A CA 1
ATOM 2295 C C . VAL A 1 288 ? -17.953 19.75 2.383 1 86.56 288 VAL A C 1
ATOM 2297 O O . VAL A 1 288 ? -19.031 19.234 2.084 1 86.56 288 VAL A O 1
ATOM 2300 N N . GLU A 1 289 ? -17.875 20.719 3.24 1 85.94 289 GLU A N 1
ATOM 2301 C CA . GLU A 1 289 ? -19.031 21.203 3.996 1 85.94 289 GLU A CA 1
ATOM 2302 C C . GLU A 1 289 ? -19.938 22.047 3.125 1 85.94 289 GLU A C 1
ATOM 2304 O O . GLU A 1 289 ? -21.172 21.938 3.199 1 85.94 289 GLU A O 1
ATOM 2309 N N . ARG A 1 290 ? -19.406 22.797 2.281 1 85.44 290 ARG A N 1
ATOM 2310 C CA . ARG A 1 290 ? -20.203 23.812 1.596 1 85.44 290 ARG A CA 1
ATOM 2311 C C . ARG A 1 290 ? -20.609 23.344 0.2 1 85.44 290 ARG A C 1
ATOM 2313 O O . ARG A 1 290 ? -21.672 23.688 -0.3 1 85.44 290 ARG A O 1
ATOM 2320 N N . ILE A 1 291 ? -19.75 22.625 -0.387 1 83.88 291 ILE A N 1
ATOM 2321 C CA . ILE A 1 291 ? -20.016 22.266 -1.774 1 83.88 291 ILE A CA 1
ATOM 2322 C C . ILE A 1 291 ? -20.594 20.844 -1.836 1 83.88 291 ILE A C 1
ATOM 2324 O O . ILE A 1 291 ? -21.578 20.609 -2.527 1 83.88 291 ILE A O 1
ATOM 2328 N N . LEU A 1 292 ? -20.109 19.922 -1.08 1 79.44 292 LEU A N 1
ATOM 2329 C CA . LEU A 1 292 ? -20.5 18.531 -1.177 1 79.44 292 LEU A CA 1
ATOM 2330 C C . LEU A 1 292 ? -21.531 18.172 -0.101 1 79.44 292 LEU A C 1
ATOM 2332 O O . LEU A 1 292 ? -22.016 17.047 -0.042 1 79.44 292 LEU A O 1
ATOM 2336 N N . ASN A 1 293 ? -21.938 19.078 0.766 1 80.06 293 ASN A N 1
ATOM 2337 C CA . ASN A 1 293 ? -22.938 18.875 1.812 1 80.06 293 ASN A CA 1
ATOM 2338 C C . ASN A 1 293 ? -22.641 17.625 2.635 1 80.06 293 ASN A C 1
ATOM 2340 O O . ASN A 1 293 ? -23.531 16.797 2.857 1 80.06 293 ASN A O 1
ATOM 2344 N N . TYR A 1 294 ? -21.328 17.344 2.918 1 73.94 294 TYR A N 1
ATOM 2345 C CA . TYR A 1 294 ? -20.844 16.297 3.822 1 73.94 294 TYR A CA 1
ATOM 2346 C C . TYR A 1 294 ? -21 14.922 3.195 1 73.94 294 TYR A C 1
ATOM 2348 O O . TYR A 1 294 ? -20.984 13.906 3.898 1 73.94 294 TYR A O 1
ATOM 2356 N N . LYS A 1 295 ? -21.172 14.836 1.904 1 71.62 295 LYS A N 1
ATOM 2357 C CA . LYS A 1 295 ? -21.297 13.555 1.217 1 71.62 295 LYS A CA 1
ATOM 2358 C C . LYS A 1 295 ? -19.953 12.836 1.146 1 71.62 295 LYS A C 1
ATOM 2360 O O . LYS A 1 295 ? -19.906 11.648 0.795 1 71.62 295 LYS A O 1
ATOM 2365 N N . SER A 1 296 ? -18.969 13.562 1.468 1 77.19 296 SER A N 1
ATOM 2366 C CA . SER A 1 296 ? -17.625 12.984 1.48 1 77.19 296 SER A CA 1
ATOM 2367 C C . SER A 1 296 ? -16.828 13.461 2.695 1 77.19 296 SER A C 1
ATOM 2369 O O . SER A 1 296 ? -17.375 14.156 3.561 1 77.19 296 SER A O 1
ATOM 2371 N N . THR A 1 297 ? -15.641 12.914 2.824 1 83.12 297 THR A N 1
ATOM 2372 C CA . THR A 1 297 ? -14.75 13.336 3.906 1 83.12 297 THR A CA 1
ATOM 2373 C C . THR A 1 297 ? -13.547 14.086 3.355 1 83.12 297 THR A C 1
ATOM 2375 O O . THR A 1 297 ? -13.227 13.984 2.168 1 83.12 297 THR A O 1
ATOM 2378 N N . VAL A 1 298 ? -12.938 14.891 4.18 1 87.12 298 VAL A N 1
ATOM 2379 C CA . VAL A 1 298 ? -11.828 15.742 3.785 1 87.12 298 VAL A CA 1
ATOM 2380 C C . VAL A 1 298 ? -10.672 14.883 3.277 1 87.12 298 VAL A C 1
ATOM 2382 O O . VAL A 1 298 ? -9.992 15.25 2.316 1 87.12 298 VAL A O 1
ATOM 2385 N N . SER A 1 299 ? -10.445 13.773 3.873 1 85.69 299 SER A N 1
ATOM 2386 C CA . SER A 1 299 ? -9.336 12.914 3.494 1 85.69 299 SER A CA 1
ATOM 2387 C C . SER A 1 299 ? -9.477 12.414 2.061 1 85.69 299 SER A C 1
ATOM 2389 O O . SER A 1 299 ? -8.492 12.312 1.33 1 85.69 299 SER A O 1
ATOM 2391 N N . ILE A 1 300 ? -10.695 12.148 1.65 1 84.88 300 ILE A N 1
ATOM 2392 C CA . ILE A 1 300 ? -10.945 11.641 0.305 1 84.88 300 ILE A CA 1
ATOM 2393 C C . ILE A 1 300 ? -10.602 12.719 -0.723 1 84.88 300 ILE A C 1
ATOM 2395 O O . ILE A 1 300 ? -9.945 12.438 -1.729 1 84.88 300 ILE A O 1
ATOM 2399 N N . ILE A 1 301 ? -10.953 13.914 -0.419 1 86.56 301 ILE A N 1
ATOM 2400 C CA . ILE A 1 301 ? -10.719 15.031 -1.329 1 86.56 301 ILE A CA 1
ATOM 2401 C C . ILE A 1 301 ? -9.219 15.32 -1.416 1 86.56 301 ILE A C 1
ATOM 2403 O O . ILE A 1 301 ? -8.672 15.453 -2.512 1 86.56 301 ILE A O 1
ATOM 2407 N N . ILE A 1 302 ? -8.602 15.344 -0.331 1 89.81 302 ILE A N 1
ATOM 2408 C CA . ILE A 1 302 ? -7.18 15.648 -0.279 1 89.81 302 ILE A CA 1
ATOM 2409 C C . ILE A 1 302 ? -6.387 14.539 -0.965 1 89.81 302 ILE A C 1
ATOM 2411 O O . ILE A 1 302 ? -5.438 14.812 -1.703 1 89.81 302 ILE A O 1
ATOM 2415 N N . ASN A 1 303 ? -6.738 13.32 -0.703 1 86.31 303 ASN A N 1
ATOM 2416 C CA . ASN A 1 303 ? -6.047 12.203 -1.33 1 86.31 303 ASN A CA 1
ATOM 2417 C C . ASN A 1 303 ? -6.227 12.211 -2.846 1 86.31 303 ASN A C 1
ATOM 2419 O O . ASN A 1 303 ? -5.305 11.859 -3.586 1 86.31 303 ASN A O 1
ATOM 2423 N N . PHE A 1 304 ? -7.375 12.656 -3.221 1 85.56 304 PHE A N 1
ATOM 2424 C CA . PHE A 1 304 ? -7.652 12.734 -4.648 1 85.56 304 PHE A CA 1
ATOM 2425 C C . PHE A 1 304 ? -6.812 13.82 -5.309 1 85.56 304 PHE A C 1
ATOM 2427 O O . PHE A 1 304 ? -6.113 13.562 -6.289 1 85.56 304 PHE A O 1
ATOM 2434 N N . ILE A 1 305 ? -6.84 14.977 -4.793 1 88.75 305 ILE A N 1
ATOM 2435 C CA . ILE A 1 305 ? -6.105 16.109 -5.344 1 88.75 305 ILE A CA 1
ATOM 2436 C C . ILE A 1 305 ? -4.602 15.852 -5.23 1 88.75 305 ILE A C 1
ATOM 2438 O O . ILE A 1 305 ? -3.857 16.062 -6.191 1 88.75 305 ILE A O 1
ATOM 2442 N N . GLY A 1 306 ? -4.227 15.469 -4.094 1 87.19 306 GLY A N 1
ATOM 2443 C CA . GLY A 1 306 ? -2.824 15.141 -3.881 1 87.19 306 GLY A CA 1
ATOM 2444 C C . GLY A 1 306 ? -2.32 14.039 -4.793 1 87.19 306 GLY A C 1
ATOM 2445 O O . GLY A 1 306 ? -1.192 14.102 -5.285 1 87.19 306 GLY A O 1
ATOM 2446 N N . GLY A 1 307 ? -3.17 13.055 -4.969 1 83.38 307 GLY A N 1
ATOM 2447 C CA . GLY A 1 307 ? -2.811 11.969 -5.875 1 83.38 307 GLY A CA 1
ATOM 2448 C C . GLY A 1 307 ? -2.584 12.438 -7.301 1 83.38 307 GLY A C 1
ATOM 2449 O O . GLY A 1 307 ? -1.6 12.062 -7.934 1 83.38 307 GLY A O 1
ATOM 2450 N N . ILE A 1 308 ? -3.406 13.188 -7.789 1 83.44 308 ILE A N 1
ATOM 2451 C CA . ILE A 1 308 ? -3.281 13.734 -9.141 1 83.44 308 ILE A CA 1
ATOM 2452 C C . ILE A 1 308 ? -2.01 14.578 -9.234 1 83.44 308 ILE A C 1
ATOM 2454 O O . ILE A 1 308 ? -1.264 14.469 -10.211 1 83.44 308 ILE A O 1
ATOM 2458 N N . TYR A 1 309 ? -1.836 15.359 -8.25 1 85.5 309 TYR A N 1
ATOM 2459 C CA . TYR A 1 309 ? -0.628 16.172 -8.211 1 85.5 309 TYR A CA 1
ATOM 2460 C C . TYR A 1 309 ? 0.622 15.305 -8.242 1 85.5 309 TYR A C 1
ATOM 2462 O O . TYR A 1 309 ? 1.61 15.648 -8.891 1 85.5 309 TYR A O 1
ATOM 2470 N N . PHE A 1 310 ? 0.559 14.258 -7.582 1 80.25 310 PHE A N 1
ATOM 2471 C CA . PHE A 1 310 ? 1.674 13.32 -7.559 1 80.25 310 PHE A CA 1
ATOM 2472 C C . PHE A 1 310 ? 1.998 12.828 -8.969 1 80.25 310 PHE A C 1
ATOM 2474 O O . PHE A 1 310 ? 3.168 12.766 -9.352 1 80.25 310 PHE A O 1
ATOM 2481 N N . ILE A 1 311 ? 1.026 12.469 -9.672 1 75 311 ILE A N 1
ATOM 2482 C CA . ILE A 1 311 ? 1.22 12 -11.039 1 75 311 ILE A CA 1
ATOM 2483 C C . ILE A 1 311 ? 1.897 13.086 -11.867 1 75 311 ILE A C 1
ATOM 2485 O O . ILE A 1 311 ? 2.828 12.805 -12.633 1 75 311 ILE A O 1
ATOM 2489 N N . PHE A 1 312 ? 1.476 14.234 -11.695 1 79.62 312 PHE A N 1
ATOM 2490 C CA . PHE A 1 312 ? 2.027 15.375 -12.414 1 79.62 312 PHE A CA 1
ATOM 2491 C C . PHE A 1 312 ? 3.506 15.555 -12.094 1 79.62 312 PHE A C 1
ATOM 2493 O O . PHE A 1 312 ? 4.316 15.797 -12.992 1 79.62 312 PHE A O 1
ATOM 2500 N N . LEU A 1 313 ? 3.906 15.43 -10.867 1 77.25 313 LEU A N 1
ATOM 2501 C CA . LEU A 1 313 ? 5.289 15.594 -10.43 1 77.25 313 LEU A CA 1
ATOM 2502 C C . LEU A 1 313 ? 6.176 14.5 -11.016 1 77.25 313 LEU A C 1
ATOM 2504 O O . LEU A 1 313 ? 7.316 14.766 -11.406 1 77.25 313 LEU A O 1
ATOM 2508 N N . LEU A 1 314 ? 5.676 13.375 -11.062 1 72.44 314 LEU A N 1
ATOM 2509 C CA . LEU A 1 314 ? 6.434 12.234 -11.547 1 72.44 314 LEU A CA 1
ATOM 2510 C C . LEU A 1 314 ? 6.719 12.359 -13.039 1 72.44 314 LEU A C 1
ATOM 2512 O O . LEU A 1 314 ? 7.801 12 -13.5 1 72.44 314 LEU A O 1
ATOM 2516 N N . VAL A 1 315 ? 5.742 12.805 -13.695 1 69.38 315 VAL A N 1
ATOM 2517 C CA . VAL A 1 315 ? 5.875 12.945 -15.141 1 69.38 315 VAL A CA 1
ATOM 2518 C C . VAL A 1 315 ? 6.785 14.125 -15.469 1 69.38 315 VAL A C 1
ATOM 2520 O O . VAL A 1 315 ? 7.598 14.047 -16.391 1 69.38 315 VAL A O 1
ATOM 2523 N N . ARG A 1 316 ? 6.699 15.125 -14.711 1 68.56 316 ARG A N 1
ATOM 2524 C CA . ARG A 1 316 ? 7.492 16.328 -14.977 1 68.56 316 ARG A CA 1
ATOM 2525 C C . ARG A 1 316 ? 8.945 16.109 -14.57 1 68.56 316 ARG A C 1
ATOM 2527 O O . ARG A 1 316 ? 9.859 16.672 -15.188 1 68.56 316 ARG A O 1
ATOM 2534 N N . ARG A 1 317 ? 9.281 15.617 -13.398 1 60.06 317 ARG A N 1
ATOM 2535 C CA . ARG A 1 317 ? 10.656 15.43 -12.93 1 60.06 317 ARG A CA 1
ATOM 2536 C C . ARG A 1 317 ? 11.477 14.648 -13.953 1 60.06 317 ARG A C 1
ATOM 2538 O O . ARG A 1 317 ? 12.711 14.688 -13.922 1 60.06 317 ARG A O 1
ATOM 2545 N N . LYS A 1 318 ? 10.859 13.703 -14.883 1 52.59 318 LYS A N 1
ATOM 2546 C CA . LYS A 1 318 ? 11.633 13.117 -15.969 1 52.59 318 LYS A CA 1
ATOM 2547 C C . LYS A 1 318 ? 12.359 14.188 -16.781 1 52.59 318 LYS A C 1
ATOM 2549 O O . LYS A 1 318 ? 13.414 13.922 -17.359 1 52.59 318 LYS A O 1
ATOM 2554 N N . GLU A 1 319 ? 11.977 15.297 -16.844 1 40.25 319 GLU A N 1
ATOM 2555 C CA . GLU A 1 319 ? 12.578 16.281 -17.734 1 40.25 319 GLU A CA 1
ATOM 2556 C C . GLU A 1 319 ? 13.734 17 -17.047 1 40.25 319 GLU A C 1
ATOM 2558 O O . GLU A 1 319 ? 14.555 17.641 -17.719 1 40.25 319 GLU A O 1
ATOM 2563 N N . LYS A 1 320 ? 13.922 17.016 -15.773 1 35.56 320 LYS A N 1
ATOM 2564 C CA . LYS A 1 320 ? 15.141 17.688 -15.336 1 35.56 320 LYS A CA 1
ATOM 2565 C C . LYS A 1 320 ? 16.234 16.672 -14.969 1 35.56 320 LYS A C 1
ATOM 2567 O O . LYS A 1 320 ? 15.945 15.656 -14.336 1 35.56 320 LYS A O 1
ATOM 2572 N N . MET B 1 1 ? 24.672 -31.047 -15.07 1 39.34 1 MET B N 1
ATOM 2573 C CA . MET B 1 1 ? 23.281 -30.828 -14.703 1 39.34 1 MET B CA 1
ATOM 2574 C C . MET B 1 1 ? 22.984 -31.375 -13.305 1 39.34 1 MET B C 1
ATOM 2576 O O . MET B 1 1 ? 22.922 -32.594 -13.102 1 39.34 1 MET B O 1
ATOM 2580 N N . ARG B 1 2 ? 23.562 -30.844 -12.32 1 51.34 2 ARG B N 1
ATOM 2581 C CA . ARG B 1 2 ? 23.641 -31.516 -11.023 1 51.34 2 ARG B CA 1
ATOM 2582 C C . ARG B 1 2 ? 22.25 -31.938 -10.547 1 51.34 2 ARG B C 1
ATOM 2584 O O . ARG B 1 2 ? 21.312 -31.125 -10.547 1 51.34 2 ARG B O 1
ATOM 2591 N N . ASN B 1 3 ? 21.969 -33.156 -10.391 1 56.31 3 ASN B N 1
ATOM 2592 C CA . ASN B 1 3 ? 20.875 -34.062 -10.047 1 56.31 3 ASN B CA 1
ATOM 2593 C C . ASN B 1 3 ? 20.125 -33.594 -8.797 1 56.31 3 ASN B C 1
ATOM 2595 O O . ASN B 1 3 ? 20.734 -33.062 -7.871 1 56.31 3 ASN B O 1
ATOM 2599 N N . LEU B 1 4 ? 18.859 -33.25 -9.086 1 66.94 4 LEU B N 1
ATOM 2600 C CA . LEU B 1 4 ? 17.953 -33.094 -7.953 1 66.94 4 LEU B CA 1
ATOM 2601 C C . LEU B 1 4 ? 18.234 -34.125 -6.867 1 66.94 4 LEU B C 1
ATOM 2603 O O . LEU B 1 4 ? 18.391 -35.312 -7.156 1 66.94 4 LEU B O 1
ATOM 2607 N N . HIS B 1 5 ? 18.656 -33.625 -5.719 1 75.88 5 HIS B N 1
ATOM 2608 C CA . HIS B 1 5 ? 18.828 -34.562 -4.598 1 75.88 5 HIS B CA 1
ATOM 2609 C C . HIS B 1 5 ? 17.625 -35.469 -4.453 1 75.88 5 HIS B C 1
ATOM 2611 O O . HIS B 1 5 ? 16.484 -35.094 -4.734 1 75.88 5 HIS B O 1
ATOM 2617 N N . LYS B 1 6 ? 17.844 -36.781 -4.312 1 81.62 6 LYS B N 1
ATOM 2618 C CA . LYS B 1 6 ? 16.812 -37.812 -4.188 1 81.62 6 LYS B CA 1
ATOM 2619 C C . LYS B 1 6 ? 15.695 -37.344 -3.246 1 81.62 6 LYS B C 1
ATOM 2621 O O . LYS B 1 6 ? 14.516 -37.625 -3.498 1 81.62 6 LYS B O 1
ATOM 2626 N N . GLU B 1 7 ? 16 -36.625 -2.223 1 87.69 7 GLU B N 1
ATOM 2627 C CA . GLU B 1 7 ? 15.031 -36.156 -1.251 1 87.69 7 GLU B CA 1
ATOM 2628 C C . GLU B 1 7 ? 14.094 -35.125 -1.872 1 87.69 7 GLU B C 1
ATOM 2630 O O . GLU B 1 7 ? 12.898 -35.094 -1.588 1 87.69 7 GLU B O 1
ATOM 2635 N N . ASP B 1 8 ? 14.555 -34.344 -2.727 1 89.94 8 ASP B N 1
ATOM 2636 C CA . ASP B 1 8 ? 13.734 -33.312 -3.395 1 89.94 8 ASP B CA 1
ATOM 2637 C C . ASP B 1 8 ? 12.766 -33.969 -4.379 1 89.94 8 ASP B C 1
ATOM 2639 O O . ASP B 1 8 ? 11.617 -33.531 -4.508 1 89.94 8 ASP B O 1
ATOM 2643 N N . LYS B 1 9 ? 13.227 -35 -4.992 1 89.12 9 LYS B N 1
ATOM 2644 C CA . LYS B 1 9 ? 12.344 -35.719 -5.91 1 89.12 9 LYS B CA 1
ATOM 2645 C C . LYS B 1 9 ? 11.164 -36.344 -5.168 1 89.12 9 LYS B C 1
ATOM 2647 O O . LYS B 1 9 ? 10.031 -36.312 -5.66 1 89.12 9 LYS B O 1
ATOM 2652 N N . ARG B 1 10 ? 11.461 -36.938 -4.047 1 90.56 10 ARG B N 1
ATOM 2653 C CA . ARG B 1 10 ? 10.406 -37.531 -3.227 1 90.56 10 ARG B CA 1
ATOM 2654 C C . ARG B 1 10 ? 9.406 -36.469 -2.781 1 90.56 10 ARG B C 1
ATOM 2656 O O . ARG B 1 10 ? 8.195 -36.688 -2.846 1 90.56 10 ARG B O 1
ATOM 2663 N N . LYS B 1 11 ? 9.875 -35.375 -2.33 1 92.44 11 LYS B N 1
ATOM 2664 C CA . LYS B 1 11 ? 9.008 -34.312 -1.868 1 92.44 11 LYS B CA 1
ATOM 2665 C C . LYS B 1 11 ? 8.148 -33.75 -3.004 1 92.44 11 LYS B C 1
ATOM 2667 O O . LYS B 1 11 ? 6.969 -33.469 -2.805 1 92.44 11 LYS B O 1
ATOM 2672 N N . ILE B 1 12 ? 8.75 -33.656 -4.184 1 93.12 12 ILE B N 1
ATOM 2673 C CA . ILE B 1 12 ? 8.016 -33.188 -5.352 1 93.12 12 ILE B CA 1
ATOM 2674 C C . ILE B 1 12 ? 6.914 -34.188 -5.711 1 93.12 12 ILE B C 1
ATOM 2676 O O . ILE B 1 12 ? 5.793 -33.812 -6.035 1 93.12 12 ILE B O 1
ATOM 2680 N N . SER B 1 13 ? 7.246 -35.438 -5.574 1 93.25 13 SER B N 1
ATOM 2681 C CA . SER B 1 13 ? 6.258 -36.469 -5.855 1 93.25 13 SER B CA 1
ATOM 2682 C C . SER B 1 13 ? 5.113 -36.438 -4.852 1 93.25 13 SER B C 1
ATOM 2684 O O . SER B 1 13 ? 3.947 -36.625 -5.219 1 93.25 13 SER B O 1
ATOM 2686 N N . ILE B 1 14 ? 5.434 -36.219 -3.633 1 93.5 14 ILE B N 1
ATOM 2687 C CA . ILE B 1 14 ? 4.422 -36.125 -2.588 1 93.5 14 ILE B CA 1
ATOM 2688 C C . ILE B 1 14 ? 3.518 -34.938 -2.857 1 93.5 14 ILE B C 1
ATOM 2690 O O . ILE B 1 14 ? 2.299 -35 -2.684 1 93.5 14 ILE B O 1
ATOM 2694 N N . LEU B 1 15 ? 4.094 -33.906 -3.295 1 94.31 15 LEU B N 1
ATOM 2695 C CA . LEU B 1 15 ? 3.326 -32.688 -3.594 1 94.31 15 LEU B CA 1
ATOM 2696 C C . LEU B 1 15 ? 2.389 -32.938 -4.773 1 94.31 15 LEU B C 1
ATOM 2698 O O . LEU B 1 15 ? 1.243 -32.469 -4.762 1 94.31 15 LEU B O 1
ATOM 2702 N N . PHE B 1 16 ? 2.928 -33.594 -5.742 1 94.31 16 PHE B N 1
ATOM 2703 C CA . PHE B 1 16 ? 2.096 -33.906 -6.895 1 94.31 16 PHE B CA 1
ATOM 2704 C C . PHE B 1 16 ? 0.939 -34.812 -6.484 1 94.31 16 PHE B C 1
ATOM 2706 O O . PHE B 1 16 ? -0.184 -34.656 -6.965 1 94.31 16 PHE B O 1
ATOM 2713 N N . PHE B 1 17 ? 1.24 -35.719 -5.617 1 94.12 17 PHE B N 1
ATOM 2714 C CA . PHE B 1 17 ? 0.201 -36.625 -5.109 1 94.12 17 PHE B CA 1
ATOM 2715 C C . PHE B 1 17 ? -0.844 -35.844 -4.324 1 94.12 17 PHE B C 1
ATOM 2717 O O . PHE B 1 17 ? -2.045 -36.062 -4.484 1 94.12 17 PHE B O 1
ATOM 2724 N N . THR B 1 18 ? -0.403 -35 -3.477 1 94.12 18 THR B N 1
ATOM 2725 C CA . THR B 1 18 ? -1.311 -34.156 -2.703 1 94.12 18 THR B CA 1
ATOM 2726 C C . THR B 1 18 ? -2.182 -33.312 -3.627 1 94.12 18 THR B C 1
ATOM 2728 O O . THR B 1 18 ? -3.373 -33.125 -3.369 1 94.12 18 THR B O 1
ATOM 2731 N N . LEU B 1 19 ? -1.566 -32.75 -4.699 1 95.31 19 LEU B N 1
ATOM 2732 C CA . LEU B 1 19 ? -2.305 -31.953 -5.676 1 95.31 19 LEU B CA 1
ATOM 2733 C C . LEU B 1 19 ? -3.424 -32.781 -6.309 1 95.31 19 LEU B C 1
ATOM 2735 O O . LEU B 1 19 ? -4.562 -32.312 -6.406 1 95.31 19 LEU B O 1
ATOM 2739 N N . ILE B 1 20 ? -3.098 -34 -6.656 1 94.19 20 ILE B N 1
ATOM 2740 C CA . ILE B 1 20 ? -4.07 -34.875 -7.297 1 94.19 20 ILE B CA 1
ATOM 2741 C C . ILE B 1 20 ? -5.207 -35.188 -6.324 1 94.19 20 ILE B C 1
ATOM 2743 O O . ILE B 1 20 ? -6.383 -35.125 -6.699 1 94.19 20 ILE B O 1
ATOM 2747 N N . VAL B 1 21 ? -4.895 -35.438 -5.109 1 93.25 21 VAL B N 1
ATOM 2748 C CA . VAL B 1 21 ? -5.887 -35.75 -4.086 1 93.25 21 VAL B CA 1
ATOM 2749 C C . VAL B 1 21 ? -6.816 -34.562 -3.879 1 93.25 21 VAL B C 1
ATOM 2751 O O . VAL B 1 21 ? -8.039 -34.719 -3.811 1 93.25 21 VAL B O 1
ATOM 2754 N N . VAL B 1 22 ? -6.258 -33.375 -3.85 1 93 22 VAL B N 1
ATOM 2755 C CA . VAL B 1 22 ? -7.055 -32.188 -3.59 1 93 22 VAL B CA 1
ATOM 2756 C C . VAL B 1 22 ? -7.953 -31.906 -4.789 1 93 22 VAL B C 1
ATOM 2758 O O . VAL B 1 22 ? -9.094 -31.469 -4.625 1 93 22 VAL B O 1
ATOM 2761 N N . VAL B 1 23 ? -7.398 -32.125 -5.957 1 93.56 23 VAL B N 1
ATOM 2762 C CA . VAL B 1 23 ? -8.188 -31.906 -7.168 1 93.56 23 VAL B CA 1
ATOM 2763 C C . VAL B 1 23 ? -9.367 -32.875 -7.188 1 93.56 23 VAL B C 1
ATOM 2765 O O . VAL B 1 23 ? -10.5 -32.469 -7.477 1 93.56 23 VAL B O 1
ATOM 2768 N N . ILE B 1 24 ? -9.125 -34.125 -6.824 1 91.19 24 ILE B N 1
ATOM 2769 C CA . ILE B 1 24 ? -10.172 -35.125 -6.801 1 91.19 24 ILE B CA 1
ATOM 2770 C C . ILE B 1 24 ? -11.211 -34.781 -5.738 1 91.19 24 ILE B C 1
ATOM 2772 O O . ILE B 1 24 ? -12.414 -34.875 -5.984 1 91.19 24 ILE B O 1
ATOM 2776 N N . MET B 1 25 ? -10.758 -34.375 -4.656 1 89.94 25 MET B N 1
ATOM 2777 C CA . MET B 1 25 ? -11.664 -33.969 -3.586 1 89.94 25 MET B CA 1
ATOM 2778 C C . MET B 1 25 ? -12.531 -32.812 -4.027 1 89.94 25 MET B C 1
ATOM 2780 O O . MET B 1 25 ? -13.727 -32.75 -3.727 1 89.94 25 MET B O 1
ATOM 2784 N N . PHE B 1 26 ? -11.922 -31.891 -4.73 1 89.75 26 PHE B N 1
ATOM 2785 C CA . PHE B 1 26 ? -12.641 -30.703 -5.18 1 89.75 26 PHE B CA 1
ATOM 2786 C C . PHE B 1 26 ? -13.719 -31.062 -6.191 1 89.75 26 PHE B C 1
ATOM 2788 O O . PHE B 1 26 ? -14.805 -30.5 -6.18 1 89.75 26 PHE B O 1
ATOM 2795 N N . ILE B 1 27 ? -13.484 -32.031 -6.996 1 86.81 27 ILE B N 1
ATOM 2796 C CA . ILE B 1 27 ? -14.406 -32.406 -8.055 1 86.81 27 ILE B CA 1
ATOM 2797 C C . ILE B 1 27 ? -15.547 -33.25 -7.461 1 86.81 27 ILE B C 1
ATOM 2799 O O . ILE B 1 27 ? -16.719 -33.031 -7.809 1 86.81 27 ILE B O 1
ATOM 2803 N N . PHE B 1 28 ? -15.273 -34.031 -6.473 1 83.69 28 PHE B N 1
ATOM 2804 C CA . PHE B 1 28 ? -16.25 -35.062 -6.102 1 83.69 28 PHE B CA 1
ATOM 2805 C C . PHE B 1 28 ? -16.984 -34.656 -4.824 1 83.69 28 PHE B C 1
ATOM 2807 O O . PHE B 1 28 ? -18.094 -35.125 -4.566 1 83.69 28 PHE B O 1
ATOM 2814 N N . ILE B 1 29 ? -16.438 -33.875 -4.098 1 80.19 29 ILE B N 1
ATOM 2815 C CA . ILE B 1 29 ? -17.094 -33.531 -2.852 1 80.19 29 ILE B CA 1
ATOM 2816 C C . ILE B 1 29 ? -18.359 -32.719 -3.15 1 80.19 29 ILE B C 1
ATOM 2818 O O . ILE B 1 29 ? -18.297 -31.688 -3.824 1 80.19 29 ILE B O 1
ATOM 2822 N N . GLY B 1 30 ? -19.469 -33.125 -2.738 1 71.56 30 GLY B N 1
ATOM 2823 C CA . GLY B 1 30 ? -20.719 -32.406 -2.848 1 71.56 30 GLY B CA 1
ATOM 2824 C C . GLY B 1 30 ? -21.453 -32.688 -4.145 1 71.56 30 GLY B C 1
ATOM 2825 O O . GLY B 1 30 ? -22.438 -32 -4.469 1 71.56 30 GLY B O 1
ATOM 2826 N N . LEU B 1 31 ? -20.922 -33.562 -5.02 1 73.44 31 LEU B N 1
ATOM 2827 C CA . LEU B 1 31 ? -21.578 -33.875 -6.277 1 73.44 31 LEU B CA 1
ATOM 2828 C C . LEU B 1 31 ? -22.828 -34.719 -6.035 1 73.44 31 LEU B C 1
ATOM 2830 O O . LEU B 1 31 ? -22.781 -35.688 -5.258 1 73.44 31 LEU B O 1
ATOM 2834 N N . ASN B 1 32 ? -23.922 -33.938 -6.23 1 68.19 32 ASN B N 1
ATOM 2835 C CA . ASN B 1 32 ? -25.203 -34.656 -6.129 1 68.19 32 ASN B CA 1
ATOM 2836 C C . ASN B 1 32 ? -25.703 -35.125 -7.496 1 68.19 32 ASN B C 1
ATOM 2838 O O . ASN B 1 32 ? -25.406 -34.469 -8.516 1 68.19 32 ASN B O 1
ATOM 2842 N N . LYS B 1 33 ? -26.328 -36.406 -7.523 1 66.94 33 LYS B N 1
ATOM 2843 C CA . LYS B 1 33 ? -26.844 -37.062 -8.727 1 66.94 33 LYS B CA 1
ATOM 2844 C C . LYS B 1 33 ? -27.766 -36.125 -9.508 1 66.94 33 LYS B C 1
ATOM 2846 O O . LYS B 1 33 ? -27.828 -36.188 -10.734 1 66.94 33 LYS B O 1
ATOM 2851 N N . LEU B 1 34 ? -28.422 -35.188 -8.945 1 63.88 34 LEU B N 1
ATOM 2852 C CA . LEU B 1 34 ? -29.453 -34.406 -9.617 1 63.88 34 LEU B CA 1
ATOM 2853 C C . LEU B 1 34 ? -28.859 -33.375 -10.539 1 63.88 34 LEU B C 1
ATOM 2855 O O . LEU B 1 34 ? -29.422 -33.062 -11.586 1 63.88 34 LEU B O 1
ATOM 2859 N N . ASN B 1 35 ? -27.781 -32.688 -10.281 1 67.19 35 ASN B N 1
ATOM 2860 C CA . ASN B 1 35 ? -27.219 -31.625 -11.102 1 67.19 35 ASN B CA 1
ATOM 2861 C C . ASN B 1 35 ? -25.75 -31.891 -11.43 1 67.19 35 ASN B C 1
ATOM 2863 O O . ASN B 1 35 ? -24.922 -30.969 -11.398 1 67.19 35 ASN B O 1
ATOM 2867 N N . TYR B 1 36 ? -25.5 -33.094 -11.82 1 74 36 TYR B N 1
ATOM 2868 C CA . TYR B 1 36 ? -24.141 -33.625 -11.961 1 74 36 TYR B CA 1
ATOM 2869 C C . TYR B 1 36 ? -23.422 -32.938 -13.117 1 74 36 TYR B C 1
ATOM 2871 O O . TYR B 1 36 ? -22.312 -32.406 -12.953 1 74 36 TYR B O 1
ATOM 2879 N N . ASP B 1 37 ? -24.062 -32.875 -14.234 1 73.5 37 ASP B N 1
ATOM 2880 C CA . ASP B 1 37 ? -23.391 -32.344 -15.422 1 73.5 37 ASP B CA 1
ATOM 2881 C C . ASP B 1 37 ? -23.109 -30.859 -15.273 1 73.5 37 ASP B C 1
ATOM 2883 O O . ASP B 1 37 ? -22 -30.406 -15.578 1 73.5 37 ASP B O 1
ATOM 2887 N N . TYR B 1 38 ? -24.078 -30.172 -14.812 1 74.44 38 TYR B N 1
ATOM 2888 C CA . TYR B 1 38 ? -23.922 -28.734 -14.656 1 74.44 38 TYR B CA 1
ATOM 2889 C C . TYR B 1 38 ? -22.891 -28.422 -13.586 1 74.44 38 TYR B C 1
ATOM 2891 O O . TYR B 1 38 ? -22 -27.594 -13.805 1 74.44 38 TYR B O 1
ATOM 2899 N N . SER B 1 39 ? -22.906 -29.141 -12.586 1 80.81 39 SER B N 1
ATOM 2900 C CA . SER B 1 39 ? -21.984 -28.906 -11.477 1 80.81 39 SER B CA 1
ATOM 2901 C C . SER B 1 39 ? -20.562 -29.281 -11.844 1 80.81 39 SER B C 1
ATOM 2903 O O . SER B 1 39 ? -19.609 -28.594 -11.469 1 80.81 39 SER B O 1
ATOM 2905 N N . LEU B 1 40 ? -20.484 -30.297 -12.68 1 83.56 40 LEU B N 1
ATOM 2906 C CA . LEU B 1 40 ? -19.156 -30.75 -13.094 1 83.56 40 LEU B CA 1
ATOM 2907 C C . LEU B 1 40 ? -18.5 -29.75 -14.031 1 83.56 40 LEU B C 1
ATOM 2909 O O . LEU B 1 40 ? -17.297 -29.5 -13.938 1 83.56 40 LEU B O 1
ATOM 2913 N N . ASN B 1 41 ? -19.25 -29.266 -14.914 1 82.62 41 ASN B N 1
ATOM 2914 C CA . ASN B 1 41 ? -18.734 -28.266 -15.828 1 82.62 41 ASN B CA 1
ATOM 2915 C C . ASN B 1 41 ? -18.266 -27.016 -15.094 1 82.62 41 ASN B C 1
ATOM 2917 O O . ASN B 1 41 ? -17.203 -26.469 -15.398 1 82.62 41 ASN B O 1
ATOM 2921 N N . LEU B 1 42 ? -18.953 -26.609 -14.156 1 84.69 42 LEU B N 1
ATOM 2922 C CA . LEU B 1 42 ? -18.609 -25.438 -13.367 1 84.69 42 LEU B CA 1
ATOM 2923 C C . LEU B 1 42 ? -17.359 -25.703 -12.531 1 84.69 42 LEU B C 1
ATOM 2925 O O . LEU B 1 42 ? -16.484 -24.828 -12.422 1 84.69 42 LEU B O 1
ATOM 2929 N N . ARG B 1 43 ? -17.297 -26.891 -12.062 1 88.06 43 ARG B N 1
ATOM 2930 C CA . ARG B 1 43 ? -16.156 -27.234 -11.219 1 88.06 43 ARG B CA 1
ATOM 2931 C C . ARG B 1 43 ? -14.883 -27.344 -12.047 1 88.06 43 ARG B C 1
ATOM 2933 O O . ARG B 1 43 ? -13.805 -26.953 -11.594 1 88.06 43 ARG B O 1
ATOM 2940 N N . LEU B 1 44 ? -15.031 -27.828 -13.227 1 88.75 44 LEU B N 1
ATOM 2941 C CA . LEU B 1 44 ? -13.867 -27.938 -14.102 1 88.75 44 LEU B CA 1
ATOM 2942 C C . LEU B 1 44 ? -13.344 -26.562 -14.484 1 88.75 44 LEU B C 1
ATOM 2944 O O . LEU B 1 44 ? -12.133 -26.328 -14.492 1 88.75 44 LEU B O 1
ATOM 2948 N N . LYS B 1 45 ? -14.227 -25.688 -14.797 1 89.62 45 LYS B N 1
ATOM 2949 C CA . LYS B 1 45 ? -13.828 -24.328 -15.125 1 89.62 45 LYS B CA 1
ATOM 2950 C C . LYS B 1 45 ? -13.117 -23.672 -13.945 1 89.62 45 LYS B C 1
ATOM 2952 O O . LYS B 1 45 ? -12.117 -22.969 -14.125 1 89.62 45 LYS B O 1
ATOM 2957 N N . LYS B 1 46 ? -13.609 -23.969 -12.781 1 91.56 46 LYS B N 1
ATOM 2958 C CA . LYS B 1 46 ? -12.992 -23.438 -11.57 1 91.56 46 LYS B CA 1
ATOM 2959 C C . LYS B 1 46 ? -11.578 -23.984 -11.383 1 91.56 46 LYS B C 1
ATOM 2961 O O . LYS B 1 46 ? -10.648 -23.234 -11.086 1 91.56 46 LYS B O 1
ATOM 2966 N N . ILE B 1 47 ? -11.516 -25.219 -11.633 1 93.06 47 ILE B N 1
ATOM 2967 C CA . ILE B 1 47 ? -10.234 -25.875 -11.438 1 93.06 47 ILE B CA 1
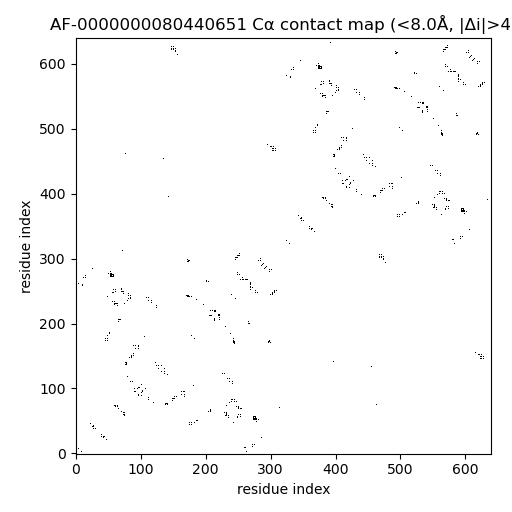ATOM 2968 C C . ILE B 1 47 ? -9.211 -25.312 -12.422 1 93.06 47 ILE B C 1
ATOM 2970 O O . ILE B 1 47 ? -8.086 -25 -12.039 1 93.06 47 ILE B O 1
ATOM 2974 N N . PHE B 1 48 ? -9.578 -25.125 -13.633 1 92.69 48 PHE B N 1
ATOM 2975 C CA . PHE B 1 48 ? -8.672 -24.578 -14.641 1 92.69 48 PHE B CA 1
ATOM 2976 C C . PHE B 1 48 ? -8.258 -23.156 -14.289 1 92.69 48 PHE B C 1
ATOM 2978 O O . PHE B 1 48 ? -7.094 -22.781 -14.438 1 92.69 48 PHE B O 1
ATOM 2985 N N . SER B 1 49 ? -9.203 -22.422 -13.82 1 93.56 49 SER B N 1
ATOM 2986 C CA . SER B 1 49 ? -8.906 -21.047 -13.43 1 93.56 49 SER B CA 1
ATOM 2987 C C . SER B 1 49 ? -7.953 -21 -12.242 1 93.56 49 SER B C 1
ATOM 2989 O O . SER B 1 49 ? -7.051 -20.172 -12.195 1 93.56 49 SER B O 1
ATOM 2991 N N . ILE B 1 50 ? -8.141 -21.922 -11.359 1 95.25 50 ILE B N 1
ATOM 2992 C CA . ILE B 1 50 ? -7.285 -22 -10.18 1 95.25 50 ILE B CA 1
ATOM 2993 C C . ILE B 1 50 ? -5.867 -22.391 -10.594 1 95.25 50 ILE B C 1
ATOM 2995 O O . ILE B 1 50 ? -4.895 -21.797 -10.102 1 95.25 50 ILE B O 1
ATOM 2999 N N . PHE B 1 51 ? -5.781 -23.297 -11.5 1 95.19 51 PHE B N 1
ATOM 3000 C CA . PHE B 1 51 ? -4.477 -23.703 -12 1 95.19 51 PHE B CA 1
ATOM 3001 C C . PHE B 1 51 ? -3.766 -22.547 -12.68 1 95.19 51 PHE B C 1
ATOM 3003 O O . PHE B 1 51 ? -2.592 -22.281 -12.414 1 95.19 51 PHE B O 1
ATOM 3010 N N . LEU B 1 52 ? -4.473 -21.891 -13.469 1 94.38 52 LEU B N 1
ATOM 3011 C CA . LEU B 1 52 ? -3.887 -20.781 -14.203 1 94.38 52 LEU B CA 1
ATOM 3012 C C . LEU B 1 52 ? -3.443 -19.672 -13.242 1 94.38 52 LEU B C 1
ATOM 3014 O O . LEU B 1 52 ? -2.336 -19.156 -13.375 1 94.38 52 LEU B O 1
ATOM 3018 N N . THR B 1 53 ? -4.301 -19.344 -12.32 1 94.75 53 THR B N 1
ATOM 3019 C CA . THR B 1 53 ? -4.004 -18.297 -11.336 1 94.75 53 THR B CA 1
ATOM 3020 C C . THR B 1 53 ? -2.826 -18.703 -10.453 1 94.75 53 THR B C 1
ATOM 3022 O O . THR B 1 53 ? -1.9 -17.906 -10.25 1 94.75 53 THR B O 1
ATOM 3025 N N . GLY B 1 54 ? -2.844 -19.938 -10.039 1 96.19 54 GLY B N 1
ATOM 3026 C CA . GLY B 1 54 ? -1.78 -20.422 -9.18 1 96.19 54 GLY B CA 1
ATOM 3027 C C . GLY B 1 54 ? -0.425 -20.453 -9.859 1 96.19 54 GLY B C 1
ATOM 3028 O O . GLY B 1 54 ? 0.578 -20.047 -9.273 1 96.19 54 GLY B O 1
ATOM 3029 N N . ILE B 1 55 ? -0.43 -20.891 -11.07 1 95.25 55 ILE B N 1
ATOM 3030 C CA . ILE B 1 55 ? 0.809 -20.969 -11.836 1 95.25 55 ILE B CA 1
ATOM 3031 C C . ILE B 1 55 ? 1.335 -19.562 -12.109 1 95.25 55 ILE B C 1
ATOM 3033 O O . ILE B 1 55 ? 2.529 -19.297 -11.953 1 95.25 55 ILE B O 1
ATOM 3037 N N . SER B 1 56 ? 0.473 -18.688 -12.469 1 95.25 56 SER B N 1
ATOM 3038 C CA . SER B 1 56 ? 0.864 -17.312 -12.781 1 95.25 56 SER B CA 1
ATOM 3039 C C . SER B 1 56 ? 1.442 -16.609 -11.555 1 95.25 56 SER B C 1
ATOM 3041 O O . SER B 1 56 ? 2.521 -16.016 -11.625 1 95.25 56 SER B O 1
ATOM 3043 N N . ILE B 1 57 ? 0.778 -16.766 -10.438 1 95.31 57 ILE B N 1
ATOM 3044 C CA . ILE B 1 57 ? 1.197 -16.062 -9.227 1 95.31 57 ILE B CA 1
ATOM 3045 C C . ILE B 1 57 ? 2.449 -16.734 -8.656 1 95.31 57 ILE B C 1
ATOM 3047 O O . ILE B 1 57 ? 3.4 -16.047 -8.273 1 95.31 57 ILE B O 1
ATOM 3051 N N . GLY B 1 58 ? 2.492 -18.047 -8.609 1 96.31 58 GLY B N 1
ATOM 3052 C CA . GLY B 1 58 ? 3.662 -18.766 -8.125 1 96.31 58 GLY B CA 1
ATOM 3053 C C . GLY B 1 58 ? 4.918 -18.469 -8.922 1 96.31 58 GLY B C 1
ATOM 3054 O O . GLY B 1 58 ? 5.973 -18.188 -8.344 1 96.31 58 GLY B O 1
ATOM 3055 N N . THR B 1 59 ? 4.785 -18.5 -10.195 1 95.19 59 THR B N 1
ATOM 3056 C CA . THR B 1 59 ? 5.918 -18.219 -11.078 1 95.19 59 THR B CA 1
ATOM 3057 C C . THR B 1 59 ? 6.363 -16.766 -10.953 1 95.19 59 THR B C 1
ATOM 3059 O O . THR B 1 59 ? 7.555 -16.5 -10.805 1 95.19 59 THR B O 1
ATOM 3062 N N . SER B 1 60 ? 5.438 -15.891 -11 1 95.31 60 SER B N 1
ATOM 3063 C CA . SER B 1 60 ? 5.758 -14.461 -10.945 1 95.31 60 SER B CA 1
ATOM 3064 C C . SER B 1 60 ? 6.434 -14.102 -9.625 1 95.31 60 SER B C 1
ATOM 3066 O O . SER B 1 60 ? 7.352 -13.273 -9.602 1 95.31 60 SER B O 1
ATOM 3068 N N . THR B 1 61 ? 6.012 -14.703 -8.555 1 95.62 61 THR B N 1
ATOM 3069 C CA . THR B 1 61 ? 6.57 -14.383 -7.25 1 95.62 61 THR B CA 1
ATOM 3070 C C . THR B 1 61 ? 8.016 -14.859 -7.141 1 95.62 61 THR B C 1
ATOM 3072 O O . THR B 1 61 ? 8.883 -14.109 -6.688 1 95.62 61 THR B O 1
ATOM 3075 N N . VAL B 1 62 ? 8.289 -16.047 -7.566 1 95.56 62 VAL B N 1
ATOM 3076 C CA . VAL B 1 62 ? 9.648 -16.578 -7.535 1 95.56 62 VAL B CA 1
ATOM 3077 C C . VAL B 1 62 ? 10.562 -15.695 -8.383 1 95.56 62 VAL B C 1
ATOM 3079 O O . VAL B 1 62 ? 11.672 -15.352 -7.969 1 95.56 62 VAL B O 1
ATOM 3082 N N . LEU B 1 63 ? 10.07 -15.359 -9.523 1 95.25 63 LEU B N 1
ATOM 3083 C CA . LEU B 1 63 ? 10.844 -14.492 -10.398 1 95.25 63 LEU B CA 1
ATOM 3084 C C . LEU B 1 63 ? 11.102 -13.141 -9.742 1 95.25 63 LEU B C 1
ATOM 3086 O O . LEU B 1 63 ? 12.219 -12.617 -9.805 1 95.25 63 LEU B O 1
ATOM 3090 N N . PHE B 1 64 ? 10.133 -12.633 -9.156 1 93.62 64 PHE B N 1
ATOM 3091 C CA . PHE B 1 64 ? 10.234 -11.336 -8.492 1 93.62 64 PHE B CA 1
ATOM 3092 C C . PHE B 1 64 ? 11.234 -11.398 -7.352 1 93.62 64 PHE B C 1
ATOM 3094 O O . PHE B 1 64 ? 12.078 -10.508 -7.211 1 93.62 64 PHE B O 1
ATOM 3101 N N . GLN B 1 65 ? 11.141 -12.398 -6.574 1 92.44 65 GLN B N 1
ATOM 3102 C CA . GLN B 1 65 ? 12.031 -12.539 -5.426 1 92.44 65 GLN B CA 1
ATOM 3103 C C . GLN B 1 65 ? 13.469 -12.781 -5.871 1 92.44 65 GLN B C 1
ATOM 3105 O O . GLN B 1 65 ? 14.414 -12.43 -5.156 1 92.44 65 GLN B O 1
ATOM 3110 N N . THR B 1 66 ? 13.609 -13.312 -7.047 1 93.25 66 THR B N 1
ATOM 3111 C CA . THR B 1 66 ? 14.938 -13.516 -7.605 1 93.25 66 THR B CA 1
ATOM 3112 C C . THR B 1 66 ? 15.555 -12.188 -8.039 1 93.25 66 THR B C 1
ATOM 3114 O O . THR B 1 66 ? 16.703 -11.883 -7.695 1 93.25 66 THR B O 1
ATOM 3117 N N . VAL B 1 67 ? 14.773 -11.398 -8.68 1 90.44 67 VAL B N 1
ATOM 3118 C CA . VAL B 1 67 ? 15.273 -10.133 -9.211 1 90.44 67 VAL B CA 1
ATOM 3119 C C . VAL B 1 67 ? 15.523 -9.156 -8.062 1 90.44 67 VAL B C 1
ATOM 3121 O O . VAL B 1 67 ? 16.469 -8.359 -8.109 1 90.44 67 VAL B O 1
ATOM 3124 N N . THR B 1 68 ? 14.781 -9.258 -7.062 1 87.62 68 THR B N 1
ATOM 3125 C CA . THR B 1 68 ? 14.938 -8.352 -5.926 1 87.62 68 THR B CA 1
ATOM 3126 C C . THR B 1 68 ? 15.898 -8.938 -4.898 1 87.62 68 THR B C 1
ATOM 3128 O O . THR B 1 68 ? 16.312 -8.258 -3.959 1 87.62 68 THR B O 1
ATOM 3131 N N . ASN B 1 69 ? 16.234 -10.133 -5.113 1 88.69 69 ASN B N 1
ATOM 3132 C CA . ASN B 1 69 ? 17.094 -10.852 -4.176 1 88.69 69 ASN B CA 1
ATOM 3133 C C . ASN B 1 69 ? 16.578 -10.734 -2.744 1 88.69 69 ASN B C 1
ATOM 3135 O O . ASN B 1 69 ? 17.328 -10.406 -1.831 1 88.69 69 ASN B O 1
ATOM 3139 N N . ASN B 1 70 ? 15.258 -10.961 -2.637 1 86.75 70 ASN B N 1
ATOM 3140 C CA . ASN B 1 70 ? 14.578 -10.836 -1.35 1 86.75 70 ASN B CA 1
ATOM 3141 C C . ASN B 1 70 ? 13.359 -1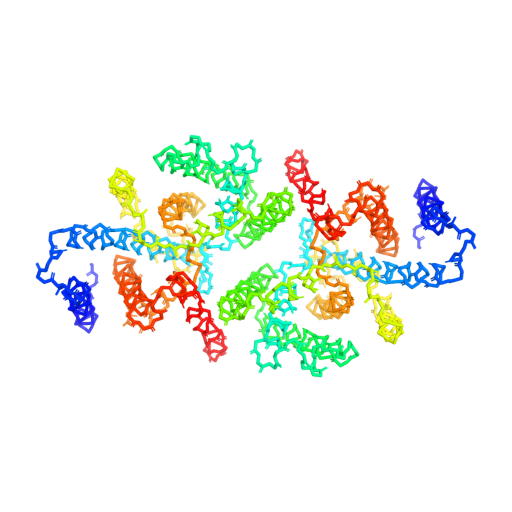1.758 -1.265 1 86.75 70 ASN B C 1
ATOM 3143 O O . ASN B 1 70 ? 12.438 -11.648 -2.074 1 86.75 70 ASN B O 1
ATOM 3147 N N . ARG B 1 71 ? 13.242 -12.531 -0.245 1 88.44 71 ARG B N 1
ATOM 3148 C CA . ARG B 1 71 ? 12.227 -13.578 -0.168 1 88.44 71 ARG B CA 1
ATOM 3149 C C . ARG B 1 71 ? 10.977 -13.086 0.548 1 88.44 71 ARG B C 1
ATOM 3151 O O . ARG B 1 71 ? 9.984 -13.805 0.653 1 88.44 71 ARG B O 1
ATOM 3158 N N . ILE B 1 72 ? 10.992 -11.883 0.98 1 83.56 72 ILE B N 1
ATOM 3159 C CA . ILE B 1 72 ? 9.836 -11.391 1.73 1 83.56 72 ILE B CA 1
ATOM 3160 C C . ILE B 1 72 ? 9 -10.469 0.849 1 83.56 72 ILE B C 1
ATOM 3162 O O . ILE B 1 72 ? 7.914 -10.039 1.243 1 83.56 72 ILE B O 1
ATOM 3166 N N . LEU B 1 73 ? 9.469 -10.203 -0.329 1 85.5 73 LEU B N 1
ATOM 3167 C CA . LEU B 1 73 ? 8.773 -9.273 -1.211 1 85.5 73 LEU B CA 1
ATOM 3168 C C . LEU B 1 73 ? 7.859 -10.023 -2.174 1 85.5 73 LEU B C 1
ATOM 3170 O O . LEU B 1 73 ? 8.133 -11.172 -2.533 1 85.5 73 LEU B O 1
ATOM 3174 N N . THR B 1 74 ? 6.777 -9.398 -2.521 1 87 74 THR B N 1
ATOM 3175 C CA . THR B 1 74 ? 5.832 -9.922 -3.498 1 87 74 THR B CA 1
ATOM 3176 C C . THR B 1 74 ? 5.531 -8.883 -4.57 1 87 74 THR B C 1
ATOM 3178 O O . THR B 1 74 ? 5.613 -7.68 -4.316 1 87 74 THR B O 1
ATOM 3181 N N . PRO B 1 75 ? 5.176 -9.367 -5.73 1 88.06 75 PRO B N 1
ATOM 3182 C CA . PRO B 1 75 ? 4.906 -8.43 -6.824 1 88.06 75 PRO B CA 1
ATOM 3183 C C . PRO B 1 75 ? 3.695 -7.535 -6.551 1 88.06 75 PRO B C 1
ATOM 3185 O O . PRO B 1 75 ? 3.537 -6.492 -7.191 1 88.06 75 PRO B O 1
ATOM 3188 N N . SER B 1 76 ? 2.877 -7.926 -5.648 1 82.75 76 SER B N 1
ATOM 3189 C CA . SER B 1 76 ? 1.679 -7.156 -5.332 1 82.75 76 SER B CA 1
ATOM 3190 C C . SER B 1 76 ? 2.033 -5.75 -4.852 1 82.75 76 SER B C 1
ATOM 3192 O O . SER B 1 76 ? 1.212 -4.836 -4.934 1 82.75 76 SER B O 1
ATOM 3194 N N . ILE B 1 77 ? 3.195 -5.602 -4.395 1 80.38 77 ILE B N 1
ATOM 3195 C CA . ILE B 1 77 ? 3.621 -4.32 -3.844 1 80.38 77 ILE B CA 1
ATOM 3196 C C . ILE B 1 77 ? 3.781 -3.303 -4.969 1 80.38 77 ILE B C 1
ATOM 3198 O O . ILE B 1 77 ? 3.811 -2.094 -4.723 1 80.38 77 ILE B O 1
ATOM 3202 N N . ILE B 1 78 ? 3.936 -3.809 -6.246 1 82.56 78 ILE B N 1
ATOM 3203 C CA . ILE B 1 78 ? 4.164 -2.922 -7.383 1 82.56 78 ILE B CA 1
ATOM 3204 C C . ILE B 1 78 ? 2.889 -2.137 -7.691 1 82.56 78 ILE B C 1
ATOM 3206 O O . ILE B 1 78 ? 2.932 -1.119 -8.383 1 82.56 78 ILE B O 1
ATOM 3210 N N . GLY B 1 79 ? 1.709 -2.51 -7.102 1 86.06 79 GLY B N 1
ATOM 3211 C CA . GLY B 1 79 ? 0.504 -1.703 -7.211 1 86.06 79 GLY B CA 1
ATOM 3212 C C . GLY B 1 79 ? -0.435 -2.176 -8.305 1 86.06 79 GLY B C 1
ATOM 3213 O O . GLY B 1 79 ? -1.386 -1.478 -8.656 1 86.06 79 GLY B O 1
ATOM 3214 N N . LEU B 1 80 ? -0.167 -3.297 -8.867 1 88.88 80 LEU B N 1
ATOM 3215 C CA . LEU B 1 80 ? -0.998 -3.777 -9.969 1 88.88 80 LEU B CA 1
ATOM 3216 C C . LEU B 1 80 ? -2.385 -4.168 -9.469 1 88.88 80 LEU B C 1
ATOM 3218 O O . LEU B 1 80 ? -3.373 -4.016 -10.188 1 88.88 80 LEU B O 1
ATOM 3222 N N . ASP B 1 81 ? -2.451 -4.621 -8.227 1 89.31 81 ASP B N 1
ATOM 3223 C CA . ASP B 1 81 ? -3.742 -4.934 -7.625 1 89.31 81 ASP B CA 1
ATOM 3224 C C . ASP B 1 81 ? -4.609 -3.684 -7.504 1 89.31 81 ASP B C 1
ATOM 3226 O O . ASP B 1 81 ? -5.793 -3.705 -7.852 1 89.31 81 ASP B O 1
ATOM 3230 N N . SER B 1 82 ? -3.975 -2.627 -7.031 1 89.94 82 SER B N 1
ATOM 3231 C CA . SER B 1 82 ? -4.68 -1.359 -6.883 1 89.94 82 SER B CA 1
ATOM 3232 C C . SER B 1 82 ? -5.105 -0.8 -8.234 1 89.94 82 SER B C 1
ATOM 3234 O O . SER B 1 82 ? -6.168 -0.189 -8.352 1 89.94 82 SER B O 1
ATOM 3236 N N . LEU B 1 83 ? -4.227 -0.984 -9.164 1 90.75 83 LEU B N 1
ATOM 3237 C CA . LEU B 1 83 ? -4.547 -0.529 -10.516 1 90.75 83 LEU B CA 1
ATOM 3238 C C . LEU B 1 83 ? -5.781 -1.251 -11.047 1 90.75 83 LEU B C 1
ATOM 3240 O O . LEU B 1 83 ? -6.66 -0.626 -11.648 1 90.75 83 LEU B O 1
ATOM 3244 N N . TYR B 1 84 ? -5.82 -2.51 -10.898 1 92 84 TYR B N 1
ATOM 3245 C CA . TYR B 1 84 ? -6.98 -3.289 -11.312 1 92 84 TYR B CA 1
ATOM 3246 C C . TYR B 1 84 ? -8.25 -2.766 -10.656 1 92 84 TYR B C 1
ATOM 3248 O O . TYR B 1 84 ? -9.258 -2.531 -11.336 1 92 84 TYR B O 1
ATOM 3256 N N . ASN B 1 85 ? -8.227 -2.592 -9.344 1 89.81 85 ASN B N 1
ATOM 3257 C CA . ASN B 1 85 ? -9.375 -2.074 -8.609 1 89.81 85 ASN B CA 1
ATOM 3258 C C . ASN B 1 85 ? -9.812 -0.71 -9.133 1 89.81 85 ASN B C 1
ATOM 3260 O O . ASN B 1 85 ? -11.008 -0.43 -9.227 1 89.81 85 ASN B O 1
ATOM 3264 N N . MET B 1 86 ? -8.859 0.066 -9.43 1 91 86 MET B N 1
ATOM 3265 C CA . MET B 1 86 ? -9.156 1.399 -9.945 1 91 86 MET B CA 1
ATOM 3266 C C . MET B 1 86 ? -9.836 1.318 -11.312 1 91 86 MET B C 1
ATOM 3268 O O . MET B 1 86 ? -10.797 2.043 -11.57 1 91 86 MET B O 1
ATOM 3272 N N . ILE B 1 87 ? -9.344 0.487 -12.195 1 91.12 87 ILE B N 1
ATOM 3273 C CA . ILE B 1 87 ? -9.922 0.319 -13.531 1 91.12 87 ILE B CA 1
ATOM 3274 C C . ILE B 1 87 ? -11.375 -0.13 -13.414 1 91.12 87 ILE B C 1
ATOM 3276 O O . ILE B 1 87 ? -12.258 0.431 -14.062 1 91.12 87 ILE B O 1
ATOM 3280 N N . GLN B 1 88 ? -11.641 -1.122 -12.562 1 89.06 88 GLN B N 1
ATOM 3281 C CA . GLN B 1 88 ? -13 -1.612 -12.359 1 89.06 88 GLN B CA 1
ATOM 3282 C C . GLN B 1 88 ? -13.906 -0.515 -11.805 1 89.06 88 GLN B C 1
ATOM 3284 O O . GLN B 1 88 ? -15.047 -0.371 -12.242 1 89.06 88 GLN B O 1
ATOM 3289 N N . THR B 1 89 ? -13.383 0.197 -10.891 1 89.12 89 THR B N 1
ATOM 3290 C CA . THR B 1 89 ? -14.141 1.283 -10.273 1 89.12 89 THR B CA 1
ATOM 3291 C C . THR B 1 89 ? -14.43 2.381 -11.297 1 89.12 89 THR B C 1
ATOM 3293 O O . THR B 1 89 ? -15.539 2.92 -11.336 1 89.12 89 THR B O 1
ATOM 3296 N N . LEU B 1 90 ? -13.438 2.689 -12.031 1 89.88 90 LEU B N 1
ATOM 3297 C CA . LEU B 1 90 ? -13.586 3.713 -13.055 1 89.88 90 LEU B CA 1
ATOM 3298 C C . LEU B 1 90 ? -14.672 3.334 -14.055 1 89.88 90 LEU B C 1
ATOM 3300 O O . LEU B 1 90 ? -15.477 4.18 -14.453 1 89.88 90 LEU B O 1
ATOM 3304 N N . ILE B 1 91 ? -14.719 2.127 -14.508 1 87.81 91 ILE B N 1
ATOM 3305 C CA . ILE B 1 91 ? -15.711 1.634 -15.453 1 87.81 91 ILE B CA 1
ATOM 3306 C C . ILE B 1 91 ? -17.109 1.795 -14.867 1 87.81 91 ILE B C 1
ATOM 3308 O O . ILE B 1 91 ? -18.016 2.291 -15.547 1 87.81 91 ILE B O 1
ATOM 3312 N N . VAL B 1 92 ? -17.281 1.421 -13.625 1 86.62 92 VAL B N 1
ATOM 3313 C CA . VAL B 1 92 ? -18.594 1.517 -12.977 1 86.62 92 VAL B CA 1
ATOM 3314 C C . VAL B 1 92 ? -18.953 2.984 -12.773 1 86.62 92 VAL B C 1
ATOM 3316 O O . VAL B 1 92 ? -20.125 3.369 -12.945 1 86.62 92 VAL B O 1
ATOM 3319 N N . PHE B 1 93 ? -17.953 3.734 -12.406 1 87.06 93 PHE B N 1
ATOM 3320 C CA . PHE B 1 93 ? -18.156 5.148 -12.125 1 87.06 93 PHE B CA 1
ATOM 3321 C C . PHE B 1 93 ? -18.594 5.895 -13.375 1 87.06 93 PHE B C 1
ATOM 3323 O O . PHE B 1 93 ? -19.5 6.723 -13.328 1 87.06 93 PHE B O 1
ATOM 3330 N N . LEU B 1 94 ? -18.016 5.645 -14.508 1 87.31 94 LEU B N 1
ATOM 3331 C CA . LEU B 1 94 ? -18.281 6.383 -15.742 1 87.31 94 LEU B CA 1
ATOM 3332 C C . LEU B 1 94 ? -19.484 5.805 -16.469 1 87.31 94 LEU B C 1
ATOM 3334 O O . LEU B 1 94 ? -20.281 6.547 -17.047 1 87.31 94 LEU B O 1
ATOM 3338 N N . PHE B 1 95 ? -19.594 4.441 -16.484 1 86.69 95 PHE B N 1
ATOM 3339 C CA . PHE B 1 95 ? -20.562 3.814 -17.375 1 86.69 95 PHE B CA 1
ATOM 3340 C C . PHE B 1 95 ? -21.641 3.076 -16.578 1 86.69 95 PHE B C 1
ATOM 3342 O O . PHE B 1 95 ? -22.625 2.609 -17.156 1 86.69 95 PHE B O 1
ATOM 3349 N N . GLY B 1 96 ? -21.484 2.994 -15.312 1 82.94 96 GLY B N 1
ATOM 3350 C CA . GLY B 1 96 ? -22.453 2.283 -14.492 1 82.94 96 GLY B CA 1
ATOM 3351 C C . GLY B 1 96 ? -22.281 0.776 -14.547 1 82.94 96 GLY B C 1
ATOM 3352 O O . GLY B 1 96 ? -21.516 0.258 -15.352 1 82.94 96 GLY B O 1
ATOM 3353 N N . ILE B 1 97 ? -22.984 0.045 -13.727 1 78.31 97 ILE B N 1
ATOM 3354 C CA . ILE B 1 97 ? -22.859 -1.401 -13.594 1 78.31 97 ILE B CA 1
ATOM 3355 C C . ILE B 1 97 ? -23.5 -2.092 -14.797 1 78.31 97 ILE B C 1
ATOM 3357 O O . ILE B 1 97 ? -23.109 -3.203 -15.164 1 78.31 97 ILE B O 1
ATOM 3361 N N . ASN B 1 98 ? -24.391 -1.409 -15.312 1 75.06 98 ASN B N 1
ATOM 3362 C CA . ASN B 1 98 ? -25.141 -1.997 -16.422 1 75.06 98 ASN B CA 1
ATOM 3363 C C . ASN B 1 98 ? -24.469 -1.712 -17.766 1 75.06 98 ASN B C 1
ATOM 3365 O O . ASN B 1 98 ? -24.969 -2.111 -18.812 1 75.06 98 ASN B O 1
ATOM 3369 N N . SER B 1 99 ? -23.375 -1.177 -17.75 1 73.5 99 SER B N 1
ATOM 3370 C CA . SER B 1 99 ? -22.688 -0.85 -19 1 73.5 99 SER B CA 1
ATOM 3371 C C . SER B 1 99 ? -22.062 -2.09 -19.625 1 73.5 99 SER B C 1
ATOM 3373 O O . SER B 1 99 ? -21.703 -3.037 -18.922 1 73.5 99 SER B O 1
ATOM 3375 N N . TYR B 1 100 ? -22 -2 -20.922 1 71.62 100 TYR B N 1
ATOM 3376 C CA . TYR B 1 100 ? -21.422 -3.078 -21.703 1 71.62 100 TYR B CA 1
ATOM 3377 C C . TYR B 1 100 ? -19.984 -3.369 -21.25 1 71.62 100 TYR B C 1
ATOM 3379 O O . TYR B 1 100 ? -19.562 -4.527 -21.219 1 71.62 100 TYR B O 1
ATOM 3387 N N . PHE B 1 101 ? -19.328 -2.428 -20.859 1 70.88 101 PHE B N 1
ATOM 3388 C CA . PHE B 1 101 ? -17.922 -2.547 -20.469 1 70.88 101 PHE B CA 1
ATOM 3389 C C . PHE B 1 101 ? -17.797 -3.289 -19.141 1 70.88 101 PHE B C 1
ATOM 3391 O O . PHE B 1 101 ? -16.766 -3.92 -18.875 1 70.88 101 PHE B O 1
ATOM 3398 N N . PHE B 1 102 ? -18.797 -3.217 -18.422 1 73.56 102 PHE B N 1
ATOM 3399 C CA . PHE B 1 102 ? -18.766 -3.875 -17.125 1 73.56 102 PHE B CA 1
ATOM 3400 C C . PHE B 1 102 ? -19.422 -5.254 -17.203 1 73.56 102 PHE B C 1
ATOM 3402 O O . PHE B 1 102 ? -18.938 -6.207 -16.578 1 73.56 102 PHE B O 1
ATOM 3409 N N . ILE B 1 103 ? -20.391 -5.316 -18.062 1 69.69 103 ILE B N 1
ATOM 3410 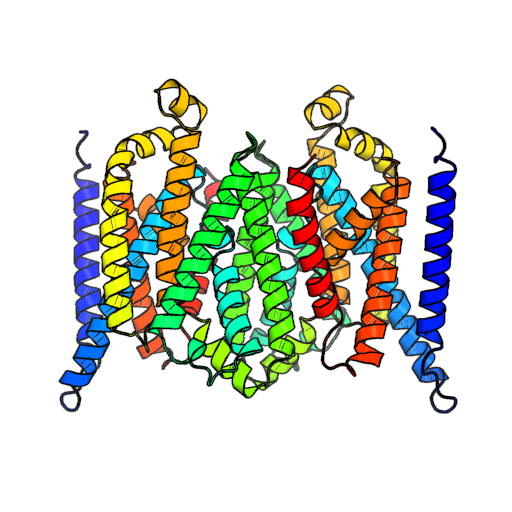C CA . ILE B 1 103 ? -21.188 -6.531 -18.109 1 69.69 103 ILE B CA 1
ATOM 3411 C C . ILE B 1 103 ? -20.516 -7.574 -19 1 69.69 103 ILE B C 1
ATOM 3413 O O . ILE B 1 103 ? -20.469 -8.758 -18.656 1 69.69 103 ILE B O 1
ATOM 3417 N N . ASP B 1 104 ? -19.969 -7.066 -20.125 1 76.75 104 ASP B N 1
ATOM 3418 C CA . ASP B 1 104 ? -19.297 -8.016 -20.984 1 76.75 104 ASP B CA 1
ATOM 3419 C C . ASP B 1 104 ? -17.938 -8.422 -20.406 1 76.75 104 ASP B C 1
ATOM 3421 O O . ASP B 1 104 ? -16.984 -7.645 -20.438 1 76.75 104 ASP B O 1
ATOM 3425 N N . LYS B 1 105 ? -17.828 -9.586 -19.938 1 79.81 105 LYS B N 1
ATOM 3426 C CA . LYS B 1 105 ? -16.672 -10.102 -19.219 1 79.81 105 LYS B CA 1
ATOM 3427 C C . LYS B 1 105 ? -15.438 -10.156 -20.125 1 79.81 105 LYS B C 1
ATOM 3429 O O . LYS B 1 105 ? -14.312 -9.961 -19.672 1 79.81 105 LYS B O 1
ATOM 3434 N N . ASN B 1 106 ? -15.656 -10.375 -21.422 1 81.25 106 ASN B N 1
ATOM 3435 C CA . ASN B 1 106 ? -14.539 -10.477 -22.359 1 81.25 106 ASN B CA 1
ATOM 3436 C C . ASN B 1 106 ? -13.867 -9.125 -22.578 1 81.25 106 ASN B C 1
ATOM 3438 O O . ASN B 1 106 ? -12.641 -9.016 -22.5 1 81.25 106 ASN B O 1
ATOM 3442 N N . ILE B 1 107 ? -14.695 -8.164 -22.781 1 81.81 107 ILE B N 1
ATOM 3443 C CA . ILE B 1 107 ? -14.164 -6.828 -23.031 1 81.81 107 ILE B CA 1
ATOM 3444 C C . ILE B 1 107 ? -13.523 -6.285 -21.766 1 81.81 107 ILE B C 1
ATOM 3446 O O . ILE B 1 107 ? -12.461 -5.656 -21.812 1 81.81 107 ILE B O 1
ATOM 3450 N N . ASN B 1 108 ? -14.164 -6.504 -20.672 1 84.19 108 ASN B N 1
ATOM 3451 C CA . ASN B 1 108 ? -13.617 -6.055 -19.406 1 84.19 108 ASN B CA 1
ATOM 3452 C C . ASN B 1 108 ? -12.242 -6.668 -19.125 1 84.19 108 ASN B C 1
ATOM 3454 O O . ASN B 1 108 ? -11.312 -5.973 -18.719 1 84.19 108 ASN B O 1
ATOM 3458 N N . PHE B 1 109 ? -12.148 -7.934 -19.422 1 86 109 PHE B N 1
ATOM 3459 C CA . PHE B 1 109 ? -10.891 -8.648 -19.219 1 86 109 PHE B CA 1
ATOM 3460 C C . PHE B 1 109 ? -9.797 -8.094 -20.125 1 86 109 PHE B C 1
ATOM 3462 O O . PHE B 1 109 ? -8.695 -7.809 -19.656 1 86 109 PHE B O 1
ATOM 3469 N N . ALA B 1 110 ? -10.117 -7.984 -21.344 1 86.31 110 ALA B N 1
ATOM 3470 C CA . ALA B 1 110 ? -9.148 -7.492 -22.312 1 86.31 110 ALA B CA 1
ATOM 3471 C C . ALA B 1 110 ? -8.695 -6.078 -21.984 1 86.31 110 ALA B C 1
ATOM 3473 O O . ALA B 1 110 ? -7.496 -5.781 -22 1 86.31 110 ALA B O 1
ATOM 3474 N N . LEU B 1 111 ? -9.625 -5.293 -21.594 1 87.44 111 LEU B N 1
ATOM 3475 C CA . LEU B 1 111 ? -9.32 -3.904 -21.281 1 87.44 111 LEU B CA 1
ATOM 3476 C C . LEU B 1 111 ? -8.477 -3.812 -20 1 87.44 111 LEU B C 1
ATOM 3478 O O . LEU B 1 111 ? -7.461 -3.113 -19.984 1 87.44 111 LEU B O 1
ATOM 3482 N N . SER B 1 112 ? -8.914 -4.461 -19.016 1 89.31 112 SER B N 1
ATOM 3483 C CA . SER B 1 112 ? -8.188 -4.43 -17.75 1 89.31 112 SER B CA 1
ATOM 3484 C C . SER B 1 112 ? -6.762 -4.945 -17.922 1 89.31 112 SER B C 1
ATOM 3486 O O . SER B 1 112 ? -5.809 -4.32 -17.453 1 89.31 112 SER B O 1
ATOM 3488 N N . THR B 1 113 ? -6.637 -6.07 -18.625 1 89.5 113 THR B N 1
ATOM 3489 C CA . THR B 1 113 ? -5.32 -6.672 -18.812 1 89.5 113 THR B CA 1
ATOM 3490 C C . THR B 1 113 ? -4.426 -5.766 -19.656 1 89.5 113 THR B C 1
ATOM 3492 O O . THR B 1 113 ? -3.262 -5.547 -19.312 1 89.5 113 THR B O 1
ATOM 3495 N N . ALA B 1 114 ? -4.953 -5.219 -20.672 1 90.69 114 ALA B N 1
ATOM 3496 C CA . ALA B 1 114 ? -4.191 -4.348 -21.562 1 90.69 114 ALA B CA 1
ATOM 3497 C C . ALA B 1 114 ? -3.695 -3.107 -20.812 1 90.69 114 ALA B C 1
ATOM 3499 O O . ALA B 1 114 ? -2.52 -2.75 -20.922 1 90.69 114 ALA B O 1
ATOM 3500 N N . VAL B 1 115 ? -4.547 -2.518 -20.047 1 91.31 115 VAL B N 1
ATOM 3501 C CA . VAL B 1 115 ? -4.191 -1.302 -19.328 1 91.31 115 VAL B CA 1
ATOM 3502 C C . VAL B 1 115 ? -3.152 -1.624 -18.25 1 91.31 115 VAL B C 1
ATOM 3504 O O . VAL B 1 115 ? -2.182 -0.883 -18.078 1 91.31 115 VAL B O 1
ATOM 3507 N N . MET B 1 116 ? -3.342 -2.674 -17.562 1 90.75 116 MET B N 1
ATOM 3508 C CA . MET B 1 116 ? -2.42 -3.059 -16.5 1 90.75 116 MET B CA 1
ATOM 3509 C C . MET B 1 116 ? -1.033 -3.354 -17.062 1 90.75 116 MET B C 1
ATOM 3511 O O . MET B 1 116 ? -0.028 -2.895 -16.516 1 90.75 116 MET B O 1
ATOM 3515 N N . VAL B 1 117 ? -0.996 -4.09 -18.156 1 89.5 117 VAL B N 1
ATOM 3516 C CA . VAL B 1 117 ? 0.284 -4.426 -18.766 1 89.5 117 VAL B CA 1
ATOM 3517 C C . VAL B 1 117 ? 0.942 -3.162 -19.312 1 89.5 117 VAL B C 1
ATOM 3519 O O . VAL B 1 117 ? 2.133 -2.928 -19.094 1 89.5 117 VAL B O 1
ATOM 3522 N N . LEU B 1 118 ? 0.189 -2.35 -19.922 1 90.06 118 LEU B N 1
ATOM 3523 C CA . LEU B 1 118 ? 0.709 -1.12 -20.516 1 90.06 118 LEU B CA 1
ATOM 3524 C C . LEU B 1 118 ? 1.281 -0.203 -19.438 1 90.06 118 LEU B C 1
ATOM 3526 O O . LEU B 1 118 ? 2.404 0.288 -19.562 1 90.06 118 LEU B O 1
ATOM 3530 N N . LEU B 1 119 ? 0.592 -0.017 -18.422 1 86 119 LEU B N 1
ATOM 3531 C CA . LEU B 1 119 ? 1.039 0.883 -17.359 1 86 119 LEU B CA 1
ATOM 3532 C C . LEU B 1 119 ? 2.26 0.314 -16.656 1 86 119 LEU B C 1
ATOM 3534 O O . LEU B 1 119 ? 3.148 1.063 -16.234 1 86 119 LEU B O 1
ATOM 3538 N N . SER B 1 120 ? 2.271 -0.968 -16.469 1 84.62 120 SER B N 1
ATOM 3539 C CA . SER B 1 120 ? 3.432 -1.591 -15.836 1 84.62 120 SER B CA 1
ATOM 3540 C C . SER B 1 120 ? 4.688 -1.403 -16.688 1 84.62 120 SER B C 1
ATOM 3542 O O . SER B 1 120 ? 5.762 -1.116 -16.156 1 84.62 120 SER B O 1
ATOM 3544 N N . VAL B 1 121 ? 4.535 -1.536 -17.953 1 82.25 121 VAL B N 1
ATOM 3545 C CA . VAL B 1 121 ? 5.656 -1.368 -18.875 1 82.25 121 VAL B CA 1
ATOM 3546 C C . VAL B 1 121 ? 6.137 0.081 -18.844 1 82.25 121 VAL B C 1
ATOM 3548 O O . VAL B 1 121 ? 7.34 0.344 -18.797 1 82.25 121 VAL B O 1
ATOM 3551 N N . ILE B 1 122 ? 5.223 0.959 -18.812 1 81.5 122 ILE B N 1
ATOM 3552 C CA . ILE B 1 122 ? 5.562 2.377 -18.781 1 81.5 122 ILE B CA 1
ATOM 3553 C C . ILE B 1 122 ? 6.285 2.697 -17.469 1 81.5 122 ILE B C 1
ATOM 3555 O O . ILE B 1 122 ? 7.305 3.391 -17.469 1 81.5 122 ILE B O 1
ATOM 3559 N N . LEU B 1 123 ? 5.773 2.188 -16.438 1 75.19 123 LEU B N 1
ATOM 3560 C CA . LEU B 1 123 ? 6.367 2.426 -15.133 1 75.19 123 LEU B CA 1
ATOM 3561 C C . LEU B 1 123 ? 7.793 1.893 -15.078 1 75.19 123 LEU B C 1
ATOM 3563 O O . LEU B 1 123 ? 8.695 2.578 -14.594 1 75.19 123 LEU B O 1
ATOM 3567 N N . PHE B 1 124 ? 8.023 0.744 -15.617 1 74.44 124 PHE B N 1
ATOM 3568 C CA . PHE B 1 124 ? 9.344 0.128 -15.547 1 74.44 124 PHE B CA 1
ATOM 3569 C C . PHE B 1 124 ? 10.305 0.797 -16.531 1 74.44 124 PHE B C 1
ATOM 3571 O O . PHE B 1 124 ? 11.5 0.906 -16.25 1 74.44 124 PHE B O 1
ATOM 3578 N N . LYS B 1 125 ? 9.773 1.229 -17.625 1 73.19 125 LYS B N 1
ATOM 3579 C CA . LYS B 1 125 ? 10.617 1.938 -18.578 1 73.19 125 LYS B CA 1
ATOM 3580 C C . LYS B 1 125 ? 11.094 3.271 -18.016 1 73.19 125 LYS B C 1
ATOM 3582 O O . LYS B 1 125 ? 12.266 3.633 -18.172 1 73.19 125 LYS B O 1
ATOM 3587 N N . VAL B 1 126 ? 10.281 3.906 -17.453 1 68.75 126 VAL B N 1
ATOM 3588 C CA . VAL B 1 126 ? 10.594 5.223 -16.906 1 68.75 126 VAL B CA 1
ATOM 3589 C C . VAL B 1 126 ? 11.508 5.082 -15.688 1 68.75 126 VAL B C 1
ATOM 3591 O O . VAL B 1 126 ? 12.422 5.887 -15.492 1 68.75 126 VAL B O 1
ATOM 3594 N N . LEU B 1 127 ? 11.359 4.043 -15 1 63.91 127 LEU B N 1
ATOM 3595 C CA . LEU B 1 127 ? 12.031 3.943 -13.711 1 63.91 127 LEU B CA 1
ATOM 3596 C C . LEU B 1 127 ? 13.414 3.318 -13.859 1 63.91 127 LEU B C 1
ATOM 3598 O O . LEU B 1 127 ? 14.312 3.568 -13.047 1 63.91 127 LEU B O 1
ATOM 3602 N N . PHE B 1 128 ? 13.633 2.504 -14.852 1 64.94 128 PHE B N 1
ATOM 3603 C CA . PHE B 1 128 ? 14.93 1.857 -15.039 1 64.94 128 PHE B CA 1
ATOM 3604 C C . PHE B 1 128 ? 15.914 2.807 -15.711 1 64.94 128 PHE B C 1
ATOM 3606 O O . PHE B 1 128 ? 17.094 2.486 -15.852 1 64.94 128 PHE B O 1
ATOM 3613 N N . LYS B 1 129 ? 15.492 3.854 -16.109 1 61.34 129 LYS B N 1
ATOM 3614 C CA . LYS B 1 129 ? 16.422 4.754 -16.781 1 61.34 129 LYS B CA 1
ATOM 3615 C C . LYS B 1 129 ? 17.547 5.191 -15.844 1 61.34 129 LYS B C 1
ATOM 3617 O O . LYS B 1 129 ? 18.641 5.535 -16.297 1 61.34 129 LYS B O 1
ATOM 3622 N N . ASN B 1 130 ? 17.297 5.219 -14.625 1 57.31 130 ASN B N 1
ATOM 3623 C CA . ASN B 1 130 ? 18.344 5.746 -13.742 1 57.31 130 ASN B CA 1
ATOM 3624 C C . ASN B 1 130 ? 18.875 4.672 -12.797 1 57.31 130 ASN B C 1
ATOM 3626 O O . ASN B 1 130 ? 18.156 3.727 -12.461 1 57.31 130 ASN B O 1
ATOM 3630 N N . ASP B 1 131 ? 20.125 4.113 -13.102 1 59.88 131 ASP B N 1
ATOM 3631 C CA . ASP B 1 131 ? 20.891 3.201 -12.258 1 59.88 131 ASP B CA 1
ATOM 3632 C C . ASP B 1 131 ? 20.391 3.232 -10.812 1 59.88 131 ASP B C 1
ATOM 3634 O O . ASP B 1 131 ? 21.188 3.344 -9.875 1 59.88 131 ASP B O 1
ATOM 3638 N N . LYS B 1 132 ? 19.109 3.277 -10.727 1 66.56 132 LYS B N 1
ATOM 3639 C CA . LYS B 1 132 ? 18.609 3.416 -9.367 1 66.56 132 LYS B CA 1
ATOM 3640 C C . LYS B 1 132 ? 18.406 2.053 -8.711 1 66.56 132 LYS B C 1
ATOM 3642 O O . LYS B 1 132 ? 18.406 1.026 -9.391 1 66.56 132 LYS B O 1
ATOM 3647 N N . ASN B 1 133 ? 18.453 2.062 -7.465 1 77.31 133 ASN B N 1
ATOM 3648 C CA . ASN B 1 133 ? 18.219 0.916 -6.594 1 77.31 133 ASN B CA 1
ATOM 3649 C C . ASN B 1 133 ? 16.844 0.29 -6.84 1 77.31 133 ASN B C 1
ATOM 3651 O O . ASN B 1 133 ? 15.859 1.003 -7.023 1 77.31 133 ASN B O 1
ATOM 3655 N N . ILE B 1 134 ? 16.797 -1.017 -7.238 1 80.44 134 ILE B N 1
ATOM 3656 C CA . ILE B 1 134 ? 15.586 -1.767 -7.527 1 80.44 134 ILE B CA 1
ATOM 3657 C C . ILE B 1 134 ? 14.539 -1.473 -6.457 1 80.44 134 ILE B C 1
ATOM 3659 O O . ILE B 1 134 ? 13.344 -1.378 -6.758 1 80.44 134 ILE B O 1
ATOM 3663 N N . TYR B 1 135 ? 14.961 -1.239 -5.246 1 81.19 135 TYR B N 1
ATOM 3664 C CA . TYR B 1 135 ? 14.023 -0.973 -4.164 1 81.19 135 TYR B CA 1
ATOM 3665 C C . TYR B 1 135 ? 13.344 0.381 -4.348 1 81.19 135 TYR B C 1
ATOM 3667 O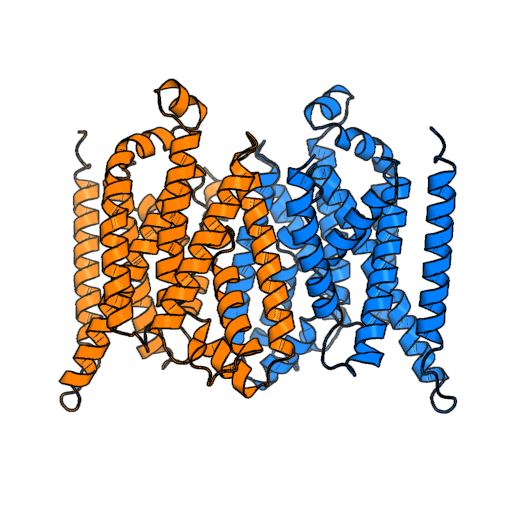 O . TYR B 1 135 ? 12.164 0.543 -4.023 1 81.19 135 TYR B O 1
ATOM 3675 N N . PHE B 1 136 ? 14.109 1.265 -4.859 1 81.81 136 PHE B N 1
ATOM 3676 C CA . PHE B 1 136 ? 13.516 2.564 -5.156 1 81.81 136 PHE B CA 1
ATOM 3677 C C . PHE B 1 136 ? 12.438 2.438 -6.223 1 81.81 136 PHE B C 1
ATOM 3679 O O . PHE B 1 136 ? 11.359 3.02 -6.094 1 81.81 136 PHE B O 1
ATOM 3686 N N . LEU B 1 137 ? 12.75 1.641 -7.199 1 79.44 137 LEU B N 1
ATOM 3687 C CA . LEU B 1 137 ? 11.789 1.411 -8.273 1 79.44 137 LEU B CA 1
ATOM 3688 C C . LEU B 1 137 ? 10.508 0.778 -7.73 1 79.44 137 LEU B C 1
ATOM 3690 O O . LEU B 1 137 ? 9.406 1.178 -8.109 1 79.44 137 LEU B O 1
ATOM 3694 N N . LEU B 1 138 ? 10.68 -0.085 -6.848 1 83.06 138 LEU B N 1
ATOM 3695 C CA . LEU B 1 138 ? 9.539 -0.77 -6.25 1 83.06 138 LEU B CA 1
ATOM 3696 C C . LEU B 1 138 ? 8.727 0.187 -5.387 1 83.06 138 LEU B C 1
ATOM 3698 O O . LEU B 1 138 ? 7.492 0.127 -5.383 1 83.06 138 LEU B O 1
ATOM 3702 N N . LEU B 1 139 ? 9.422 1.08 -4.73 1 82.88 139 LEU B N 1
ATOM 3703 C CA . LEU B 1 139 ? 8.734 2.057 -3.891 1 82.88 139 LEU B CA 1
ATOM 3704 C C . LEU B 1 139 ? 7.887 2.998 -4.738 1 82.88 139 LEU B C 1
ATOM 3706 O O . LEU B 1 139 ? 6.789 3.385 -4.332 1 82.88 139 LEU B O 1
ATOM 3710 N N . ILE B 1 140 ? 8.383 3.324 -5.863 1 82.38 140 ILE B N 1
ATOM 3711 C CA . ILE B 1 140 ? 7.586 4.133 -6.785 1 82.38 140 ILE B CA 1
ATOM 3712 C C . ILE B 1 140 ? 6.297 3.393 -7.141 1 82.38 140 ILE B C 1
ATOM 3714 O O . ILE B 1 140 ? 5.227 3.998 -7.211 1 82.38 140 ILE B O 1
ATOM 3718 N N . GLY B 1 141 ? 6.434 2.123 -7.414 1 82.81 141 GLY B N 1
ATOM 3719 C CA . GLY B 1 141 ? 5.258 1.306 -7.668 1 82.81 141 GLY B CA 1
ATOM 3720 C C . GLY B 1 141 ? 4.246 1.353 -6.539 1 82.81 141 GLY B C 1
ATOM 3721 O O . GLY B 1 141 ? 3.041 1.446 -6.785 1 82.81 141 GLY B O 1
ATOM 3722 N N . VAL B 1 142 ? 4.762 1.332 -5.352 1 84.5 142 VAL B N 1
ATOM 3723 C CA . VAL B 1 142 ? 3.91 1.384 -4.168 1 84.5 142 VAL B CA 1
ATOM 3724 C C . VAL B 1 142 ? 3.168 2.717 -4.121 1 84.5 142 VAL B C 1
ATOM 3726 O O . VAL B 1 142 ? 1.975 2.76 -3.814 1 84.5 142 VAL B O 1
ATOM 3729 N N . VAL B 1 143 ? 3.877 3.785 -4.391 1 82.75 143 VAL B N 1
ATOM 3730 C CA . VAL B 1 143 ? 3.277 5.117 -4.371 1 82.75 143 VAL B CA 1
ATOM 3731 C C . VAL B 1 143 ? 2.168 5.199 -5.418 1 82.75 143 VAL B C 1
ATOM 3733 O O . VAL B 1 143 ? 1.088 5.727 -5.145 1 82.75 143 VAL B O 1
ATOM 3736 N N . PHE B 1 144 ? 2.4 4.641 -6.531 1 84.38 144 PHE B N 1
ATOM 3737 C CA . PHE B 1 144 ? 1.372 4.598 -7.562 1 84.38 144 PHE B CA 1
ATOM 3738 C C . PHE B 1 144 ? 0.173 3.781 -7.102 1 84.38 144 PHE B C 1
ATOM 3740 O O . PHE B 1 144 ? -0.975 4.16 -7.344 1 84.38 144 PHE B O 1
ATOM 3747 N N . GLY B 1 145 ? 0.507 2.668 -6.516 1 87.94 145 GLY B N 1
ATOM 3748 C CA . GLY B 1 145 ? -0.57 1.857 -5.973 1 87.94 145 GLY B CA 1
ATOM 3749 C C . GLY B 1 145 ? -1.458 2.615 -5.004 1 87.94 145 GLY B C 1
ATOM 3750 O O . GLY B 1 145 ? -2.684 2.498 -5.055 1 87.94 145 GLY B O 1
ATOM 3751 N N . THR B 1 146 ? -0.809 3.354 -4.184 1 83.12 146 THR B N 1
ATOM 3752 C CA . THR B 1 146 ? -1.552 4.148 -3.211 1 83.12 146 THR B CA 1
ATOM 3753 C C . THR B 1 146 ? -2.395 5.211 -3.912 1 83.12 146 THR B C 1
ATOM 3755 O O . THR B 1 146 ? -3.51 5.508 -3.48 1 83.12 146 THR B O 1
ATOM 3758 N N . LEU B 1 147 ? -1.873 5.758 -4.906 1 85.19 147 LEU B N 1
ATOM 3759 C CA . LEU B 1 147 ? -2.625 6.73 -5.691 1 85.19 147 LEU B CA 1
ATOM 3760 C C . LEU B 1 147 ? -3.869 6.09 -6.305 1 85.19 147 LEU B C 1
ATOM 3762 O O . LEU B 1 147 ? -4.965 6.652 -6.223 1 85.19 147 LEU B O 1
ATOM 3766 N N . PHE B 1 148 ? -3.695 4.996 -6.91 1 89.19 148 PHE B N 1
ATOM 3767 C CA . PHE B 1 148 ? -4.824 4.301 -7.52 1 89.19 148 PHE B CA 1
ATOM 3768 C C . PHE B 1 148 ? -5.883 3.969 -6.473 1 89.19 148 PHE B C 1
ATOM 3770 O O . PHE B 1 148 ? -7.082 4.066 -6.742 1 89.19 148 PHE B O 1
ATOM 3777 N N . LYS B 1 149 ? -5.414 3.586 -5.348 1 85.5 149 LYS B N 1
ATOM 3778 C CA . LYS B 1 149 ? -6.332 3.281 -4.254 1 85.5 149 LYS B CA 1
ATOM 3779 C C . LYS B 1 149 ? -7.121 4.52 -3.84 1 85.5 149 LYS B C 1
ATOM 3781 O O . LYS B 1 149 ? -8.336 4.449 -3.629 1 85.5 149 LYS B O 1
ATOM 3786 N N . SER B 1 150 ? -6.438 5.617 -3.748 1 81.12 150 SER B N 1
ATOM 3787 C CA . SER B 1 150 ? -7.078 6.867 -3.352 1 81.12 150 SER B CA 1
ATOM 3788 C C . SER B 1 150 ? -8.094 7.324 -4.395 1 81.12 150 SER B C 1
ATOM 3790 O O . SER B 1 150 ? -9.188 7.781 -4.047 1 81.12 150 SER B O 1
ATOM 3792 N N . LEU B 1 151 ? -7.707 7.195 -5.605 1 85.88 151 LEU B N 1
ATOM 3793 C CA . LEU B 1 151 ? -8.609 7.562 -6.688 1 85.88 151 LEU B CA 1
ATOM 3794 C C . LEU B 1 151 ? -9.852 6.68 -6.688 1 85.88 151 LEU B C 1
ATOM 3796 O O . LEU B 1 151 ? -10.969 7.168 -6.863 1 85.88 151 LEU B O 1
ATOM 3800 N N . SER B 1 152 ? -9.625 5.422 -6.477 1 87.88 152 SER B N 1
ATOM 3801 C CA . SER B 1 152 ? -10.734 4.477 -6.406 1 87.88 152 SER B CA 1
ATOM 3802 C C . SER B 1 152 ? -11.688 4.824 -5.266 1 87.88 152 SER B C 1
ATOM 3804 O O . SER B 1 152 ? -12.906 4.824 -5.445 1 87.88 152 SER B O 1
ATOM 3806 N N . MET B 1 153 ? -11.102 5.086 -4.133 1 80.88 153 MET B N 1
ATOM 3807 C CA . MET B 1 153 ? -11.906 5.41 -2.959 1 80.88 153 MET B CA 1
ATOM 3808 C C . MET B 1 153 ? -12.742 6.66 -3.201 1 80.88 153 MET B C 1
ATOM 3810 O O . MET B 1 153 ? -13.898 6.73 -2.789 1 80.88 153 MET B O 1
ATOM 3814 N N . PHE B 1 154 ? -12.172 7.664 -3.824 1 81.62 154 PHE B N 1
ATOM 3815 C CA . PHE B 1 154 ? -12.891 8.891 -4.152 1 81.62 154 PHE B CA 1
ATOM 3816 C C . PHE B 1 154 ? -14.078 8.602 -5.055 1 81.62 154 PHE B C 1
ATOM 3818 O O . PHE B 1 154 ? -15.188 9.086 -4.805 1 81.62 154 PHE B O 1
ATOM 3825 N N . MET B 1 155 ? -13.891 7.82 -6.051 1 85.12 155 MET B N 1
ATOM 3826 C CA . MET B 1 155 ? -14.961 7.477 -6.984 1 85.12 155 MET B CA 1
ATOM 3827 C C . MET B 1 155 ? -16.031 6.641 -6.297 1 85.12 155 MET B C 1
ATOM 3829 O O . MET B 1 155 ? -17.234 6.82 -6.555 1 85.12 155 MET B O 1
ATOM 3833 N N . GLN B 1 156 ? -15.633 5.742 -5.434 1 82.25 156 GLN B N 1
ATOM 3834 C CA . GLN B 1 156 ? -16.547 4.82 -4.77 1 82.25 156 GLN B CA 1
ATOM 3835 C C . GLN B 1 156 ? -17.531 5.566 -3.873 1 82.25 156 GLN B C 1
ATOM 3837 O O . GLN B 1 156 ? -18.688 5.164 -3.738 1 82.25 156 GLN B O 1
ATOM 3842 N N . VAL B 1 157 ? -17.125 6.684 -3.326 1 74.94 157 VAL B N 1
ATOM 3843 C CA . VAL B 1 157 ? -17.984 7.445 -2.432 1 74.94 157 VAL B CA 1
ATOM 3844 C C . VAL B 1 157 ? -19.062 8.164 -3.24 1 74.94 157 VAL B C 1
ATOM 3846 O O . VAL B 1 157 ? -20.125 8.5 -2.711 1 74.94 157 VAL B O 1
ATOM 3849 N N . LEU B 1 158 ? -18.797 8.352 -4.445 1 79.12 158 LEU B N 1
ATOM 3850 C CA . LEU B 1 158 ? -19.719 9.094 -5.305 1 79.12 158 LEU B CA 1
ATOM 3851 C C . LEU B 1 158 ? -20.656 8.148 -6.039 1 79.12 158 LEU B C 1
ATOM 3853 O O . LEU B 1 158 ? -21.656 8.578 -6.625 1 79.12 158 LEU B O 1
ATOM 3857 N N . ILE B 1 159 ? -20.359 6.852 -6.027 1 82.25 159 ILE B N 1
ATOM 3858 C CA . ILE B 1 159 ? -21.172 5.848 -6.715 1 82.25 159 ILE B CA 1
ATOM 3859 C C . ILE B 1 159 ? -22.375 5.473 -5.852 1 82.25 159 ILE B C 1
ATOM 3861 O O . ILE B 1 159 ? -22.297 5.484 -4.621 1 82.25 159 ILE B O 1
ATOM 3865 N N . ASP B 1 160 ? -23.5 5.176 -6.469 1 81 160 ASP B N 1
ATOM 3866 C CA . ASP B 1 160 ? -24.703 4.711 -5.781 1 81 160 ASP B CA 1
ATOM 3867 C C . ASP B 1 160 ? -24.422 3.447 -4.973 1 81 160 ASP B C 1
ATOM 3869 O O . ASP B 1 160 ? -23.672 2.57 -5.422 1 81 160 ASP B O 1
ATOM 3873 N N . PRO B 1 161 ? -24.984 3.326 -3.828 1 78.44 161 PRO B N 1
ATOM 3874 C CA . PRO B 1 161 ? -24.734 2.199 -2.93 1 78.44 161 PRO B CA 1
ATOM 3875 C C . PRO B 1 161 ? -24.953 0.846 -3.605 1 78.44 161 PRO B C 1
ATOM 3877 O O . PRO B 1 161 ? -24.203 -0.099 -3.357 1 78.44 161 PRO B O 1
ATOM 3880 N N . ASN B 1 162 ? -25.953 0.766 -4.41 1 76.25 162 ASN B N 1
ATOM 3881 C CA . ASN B 1 162 ? -26.203 -0.496 -5.094 1 76.25 162 ASN B CA 1
ATOM 3882 C C . ASN B 1 162 ? -25.078 -0.844 -6.066 1 76.25 162 ASN B C 1
ATOM 3884 O O . ASN B 1 162 ? -24.672 -2.002 -6.16 1 76.25 162 ASN B O 1
ATOM 3888 N N . GLU B 1 163 ? -24.641 0.122 -6.754 1 78.81 163 GLU B N 1
ATOM 3889 C CA . GLU B 1 163 ? -23.531 -0.068 -7.684 1 78.81 163 GLU B CA 1
ATOM 3890 C C . GLU B 1 163 ? -22.234 -0.363 -6.938 1 78.81 163 GLU B C 1
ATOM 3892 O O . GLU B 1 163 ? -21.406 -1.15 -7.406 1 78.81 163 GLU B O 1
ATOM 3897 N N . PHE B 1 164 ? -22.172 0.169 -5.789 1 77.19 164 PHE B N 1
ATOM 3898 C CA . PHE B 1 164 ? -20.984 -0.062 -4.957 1 77.19 164 PHE B CA 1
ATOM 3899 C C . PHE B 1 164 ? -20.938 -1.511 -4.488 1 77.19 164 PHE B C 1
ATOM 3901 O O . PHE B 1 164 ? -19.875 -2.123 -4.469 1 77.19 164 PHE B O 1
ATOM 3908 N N . ASP B 1 165 ? -22.031 -2.043 -4.176 1 75.44 165 ASP B N 1
ATOM 3909 C CA . ASP B 1 165 ? -22.109 -3.438 -3.752 1 75.44 165 ASP B CA 1
ATOM 3910 C C . ASP B 1 165 ? -21.703 -4.375 -4.887 1 75.44 165 ASP B C 1
ATOM 3912 O O . ASP B 1 165 ? -20.953 -5.332 -4.672 1 75.44 165 ASP B O 1
ATOM 3916 N N . ALA B 1 166 ? -22.172 -4.051 -6.023 1 75.5 166 ALA B N 1
ATOM 3917 C CA . ALA B 1 166 ? -21.828 -4.859 -7.195 1 75.5 166 ALA B CA 1
ATOM 3918 C C . ALA B 1 166 ? -20.328 -4.781 -7.492 1 75.5 166 ALA B C 1
ATOM 3920 O O . ALA B 1 166 ? -19.703 -5.789 -7.836 1 75.5 166 ALA B O 1
ATOM 3921 N N . LEU B 1 167 ? -19.797 -3.604 -7.305 1 77.88 167 LEU B N 1
ATOM 3922 C CA . LEU B 1 167 ? -18.359 -3.387 -7.516 1 77.88 167 LEU B CA 1
ATOM 3923 C C . LEU B 1 167 ? -17.531 -4.168 -6.5 1 77.88 167 LEU B C 1
ATOM 3925 O O . LEU B 1 167 ? -16.547 -4.816 -6.859 1 77.88 167 LEU B O 1
ATOM 3929 N N . THR B 1 168 ? -17.953 -4.164 -5.277 1 73.69 168 THR B N 1
ATOM 3930 C CA . THR B 1 168 ? -17.219 -4.84 -4.211 1 73.69 168 THR B CA 1
ATOM 3931 C C . THR B 1 168 ? -17.219 -6.348 -4.426 1 73.69 168 THR B C 1
ATOM 3933 O O . THR B 1 168 ? -16.219 -7.02 -4.152 1 73.69 168 THR B O 1
ATOM 3936 N N . ASN B 1 169 ? -18.234 -6.824 -4.965 1 71.25 169 ASN B N 1
ATOM 3937 C CA . ASN B 1 169 ? -18.312 -8.258 -5.25 1 71.25 169 ASN B CA 1
ATOM 3938 C C . ASN B 1 169 ? -17.359 -8.656 -6.371 1 71.25 169 ASN B C 1
ATOM 3940 O O . ASN B 1 169 ? -16.938 -9.812 -6.445 1 71.25 169 ASN B O 1
ATOM 3944 N N . LYS B 1 170 ? -17.031 -7.688 -7.168 1 71.19 170 LYS B N 1
ATOM 3945 C CA . LYS B 1 170 ? -16.188 -7.977 -8.32 1 71.19 170 LYS B CA 1
ATOM 3946 C C . LYS B 1 170 ? -14.703 -7.812 -7.98 1 71.19 170 LYS B C 1
ATOM 3948 O O . LYS B 1 170 ? -13.859 -8.531 -8.516 1 71.19 170 LYS B O 1
ATOM 3953 N N . ILE B 1 171 ? -14.398 -6.969 -7.062 1 72.12 171 ILE B N 1
ATOM 3954 C CA . ILE B 1 171 ? -13.008 -6.609 -6.852 1 72.12 171 ILE B CA 1
ATOM 3955 C C . ILE B 1 171 ? -12.344 -7.629 -5.93 1 72.12 171 ILE B C 1
ATOM 3957 O O . ILE B 1 171 ? -11.109 -7.707 -5.863 1 72.12 171 ILE B O 1
ATOM 3961 N N . PHE B 1 172 ? -13.141 -8.43 -5.281 1 74.12 172 PHE B N 1
ATOM 3962 C CA . PHE B 1 172 ? -12.57 -9.523 -4.512 1 74.12 172 PHE B CA 1
ATOM 3963 C C . PHE B 1 172 ? -12.461 -10.789 -5.363 1 74.12 172 PHE B C 1
ATOM 3965 O O . PHE B 1 172 ? -13.352 -11.086 -6.16 1 74.12 172 PHE B O 1
ATOM 3972 N N . ALA B 1 173 ? -11.312 -11.414 -5.254 1 75.25 173 ALA B N 1
ATOM 3973 C CA . ALA B 1 173 ? -11.055 -12.594 -6.066 1 75.25 173 ALA B CA 1
ATOM 3974 C C . ALA B 1 173 ? -12.062 -13.703 -5.754 1 75.25 173 ALA B C 1
ATOM 3976 O O . ALA B 1 173 ? -12.305 -14.016 -4.59 1 75.25 173 ALA B O 1
ATOM 3977 N N . SER B 1 174 ? -12.711 -14.18 -6.773 1 77.75 174 SER B N 1
ATOM 3978 C CA . SER B 1 174 ? -13.641 -15.297 -6.684 1 77.75 174 SER B CA 1
ATOM 3979 C C . SER B 1 174 ? -13.547 -16.203 -7.914 1 77.75 174 SER B C 1
ATOM 3981 O O . SER B 1 174 ? -13.156 -15.742 -8.992 1 77.75 174 SER B O 1
ATOM 3983 N N . PHE B 1 175 ? -13.75 -17.5 -7.676 1 84.31 175 PHE B N 1
ATOM 3984 C CA . PHE B 1 175 ? -13.688 -18.469 -8.766 1 84.31 175 PHE B CA 1
ATOM 3985 C C . PHE B 1 175 ? -15.086 -18.922 -9.164 1 84.31 175 PHE B C 1
ATOM 3987 O O . PHE B 1 175 ? -15.234 -19.906 -9.906 1 84.31 175 PHE B O 1
ATOM 3994 N N . ASN B 1 176 ? -16.156 -18.297 -8.672 1 76.5 176 ASN B N 1
ATOM 3995 C CA . ASN B 1 176 ? -17.531 -18.75 -8.883 1 76.5 176 ASN B CA 1
ATOM 3996 C C . ASN B 1 176 ? -18.031 -18.359 -10.273 1 76.5 176 ASN B C 1
ATOM 3998 O O . ASN B 1 176 ? -18.875 -19.062 -10.844 1 76.5 176 ASN B O 1
ATOM 4002 N N . ASN B 1 177 ? -17.609 -17.234 -10.891 1 73.06 177 ASN B N 1
ATOM 4003 C CA . ASN B 1 177 ? -18.141 -16.766 -12.156 1 73.06 177 ASN B CA 1
ATOM 4004 C C . ASN B 1 177 ? -17.047 -16.609 -13.211 1 73.06 177 ASN B C 1
ATOM 4006 O O . ASN B 1 177 ? -16.812 -15.516 -13.719 1 73.06 177 ASN B O 1
ATOM 4010 N N . ILE B 1 178 ? -16.656 -17.938 -13.656 1 78.38 178 ILE B N 1
ATOM 4011 C CA . ILE B 1 178 ? -15.562 -17.906 -14.609 1 78.38 178 ILE B CA 1
ATOM 4012 C C . ILE B 1 178 ? -16.109 -18.047 -16.031 1 78.38 178 ILE B C 1
ATOM 4014 O O . ILE B 1 178 ? -16.953 -18.906 -16.297 1 78.38 178 ILE B O 1
ATOM 4018 N N . ASN B 1 179 ? -15.695 -17.156 -16.875 1 79.56 179 ASN B N 1
ATOM 4019 C CA . ASN B 1 179 ? -16.047 -17.172 -18.297 1 79.56 179 ASN B CA 1
ATOM 4020 C C . ASN B 1 179 ? -15.07 -18.031 -19.094 1 79.56 179 ASN B C 1
ATOM 4022 O O . ASN B 1 179 ? -13.859 -17.797 -19.062 1 79.56 179 ASN B O 1
ATOM 4026 N N . SER B 1 180 ? -15.57 -18.953 -19.859 1 82.38 180 SER B N 1
ATOM 4027 C CA . SER B 1 180 ? -14.766 -19.906 -20.609 1 82.38 180 SER B CA 1
ATOM 4028 C C . SER B 1 180 ? -13.875 -19.203 -21.625 1 82.38 180 SER B C 1
ATOM 4030 O O . SER B 1 180 ? -12.727 -19.594 -21.844 1 82.38 180 SER B O 1
ATOM 4032 N N . ASN B 1 181 ? -14.359 -18.188 -22.266 1 84.56 181 ASN B N 1
ATOM 4033 C CA . ASN B 1 181 ? -13.586 -17.469 -23.266 1 84.56 181 ASN B CA 1
ATOM 4034 C C . ASN B 1 181 ? -12.359 -16.797 -22.641 1 84.56 181 ASN B C 1
ATOM 4036 O O . ASN B 1 181 ? -11.266 -16.859 -23.203 1 84.56 181 ASN B O 1
ATOM 4040 N N . ILE B 1 182 ? -12.547 -16.25 -21.531 1 87.62 182 ILE B N 1
ATOM 4041 C CA . ILE B 1 182 ? -11.469 -15.578 -20.828 1 87.62 182 ILE B CA 1
ATOM 4042 C C . ILE B 1 182 ? -10.414 -16.594 -20.391 1 87.62 182 ILE B C 1
ATOM 4044 O O . ILE B 1 182 ? -9.219 -16.312 -20.469 1 87.62 182 ILE B O 1
ATOM 4048 N N . LEU B 1 183 ? -10.883 -17.688 -20.047 1 89.94 183 LEU B N 1
ATOM 4049 C CA . LEU B 1 183 ? -9.992 -18.75 -19.609 1 89.94 183 LEU B CA 1
ATOM 4050 C C . LEU B 1 183 ? -9.086 -19.203 -20.75 1 89.94 183 LEU B C 1
ATOM 4052 O O . LEU B 1 183 ? -7.879 -19.391 -20.562 1 89.94 183 LEU B O 1
ATOM 4056 N N . LEU B 1 184 ? -9.656 -19.297 -21.859 1 89 184 LEU B N 1
ATOM 4057 C CA . LEU B 1 184 ? -8.891 -19.719 -23.031 1 89 184 LEU B CA 1
ATOM 4058 C C . LEU B 1 184 ? -7.824 -18.672 -23.375 1 89 184 LEU B C 1
ATOM 4060 O O . LEU B 1 184 ? -6.676 -19.031 -23.656 1 89 184 LEU B O 1
ATOM 4064 N N . ILE B 1 185 ? -8.18 -17.469 -23.297 1 87.44 185 ILE B N 1
ATOM 4065 C CA . ILE B 1 185 ? -7.242 -16.391 -23.594 1 87.44 185 ILE B CA 1
ATOM 4066 C C . ILE B 1 185 ? -6.105 -16.406 -22.578 1 87.44 185 ILE B C 1
ATOM 4068 O O . ILE B 1 185 ? -4.938 -16.25 -22.938 1 87.44 185 ILE B O 1
ATOM 4072 N N . ALA B 1 186 ? -6.461 -16.562 -21.359 1 90.19 186 ALA B N 1
ATOM 4073 C CA . ALA B 1 186 ? -5.465 -16.609 -20.281 1 90.19 186 ALA B CA 1
ATOM 4074 C C . ALA B 1 186 ? -4.484 -17.75 -20.5 1 90.19 186 ALA B C 1
ATOM 4076 O O . ALA B 1 186 ? -3.279 -17.594 -20.297 1 90.19 186 ALA B O 1
ATOM 4077 N N . VAL B 1 187 ? -4.965 -18.891 -20.969 1 91.12 187 VAL B N 1
ATOM 4078 C CA . VAL B 1 187 ? -4.137 -20.062 -21.219 1 91.12 187 VAL B CA 1
ATOM 4079 C C . VAL B 1 187 ? -3.166 -19.766 -22.375 1 91.12 187 VAL B C 1
ATOM 4081 O O . VAL B 1 187 ? -1.981 -20.109 -22.281 1 91.12 187 VAL B O 1
ATOM 4084 N N . ILE B 1 188 ? -3.662 -19.156 -23.328 1 90.5 188 ILE B N 1
ATOM 4085 C CA . ILE B 1 188 ? -2.85 -18.844 -24.5 1 90.5 188 ILE B CA 1
ATOM 4086 C C . ILE B 1 188 ? -1.714 -17.906 -24.109 1 90.5 188 ILE B C 1
ATOM 4088 O O . ILE B 1 188 ? -0.56 -18.125 -24.484 1 90.5 188 ILE B O 1
ATOM 4092 N N . VAL B 1 189 ? -2.027 -16.922 -23.359 1 87.5 189 VAL B N 1
ATOM 4093 C CA . VAL B 1 189 ? -1.022 -15.953 -22.938 1 87.5 189 VAL B CA 1
ATOM 4094 C C . VAL B 1 189 ? 0.024 -16.641 -22.062 1 87.5 189 VAL B C 1
ATOM 4096 O O . VAL B 1 189 ? 1.224 -16.391 -22.219 1 87.5 189 VAL B O 1
ATOM 4099 N N . LEU B 1 190 ? -0.416 -17.438 -21.156 1 89.62 190 LEU B N 1
ATOM 4100 C CA . LEU B 1 190 ? 0.503 -18.156 -20.281 1 89.62 190 LEU B CA 1
ATOM 4101 C C . LEU B 1 190 ? 1.445 -19.031 -21.109 1 89.62 190 LEU B C 1
ATOM 4103 O O . LEU B 1 190 ? 2.652 -19.062 -20.859 1 89.62 190 LEU B O 1
ATOM 4107 N N . LEU B 1 191 ? 0.907 -19.734 -22.094 1 89.81 191 LEU B N 1
ATOM 4108 C CA . LEU B 1 191 ? 1.694 -20.641 -22.922 1 89.81 191 LEU B CA 1
ATOM 4109 C C . LEU B 1 191 ? 2.707 -19.859 -23.75 1 89.81 191 LEU B C 1
ATOM 4111 O O . LEU B 1 191 ? 3.793 -20.359 -24.047 1 89.81 191 LEU B O 1
ATOM 4115 N N . LEU B 1 192 ? 2.369 -18.641 -24.062 1 89.69 192 LEU B N 1
ATOM 4116 C CA . LEU B 1 192 ? 3.258 -17.797 -24.844 1 89.69 192 LEU B CA 1
ATOM 4117 C C . LEU B 1 192 ? 4.387 -17.234 -23.984 1 89.69 192 LEU B C 1
ATOM 4119 O O . LEU B 1 192 ? 5.5 -17.031 -24.469 1 89.69 192 LEU B O 1
ATOM 4123 N N . ILE B 1 193 ? 4.141 -17.031 -22.719 1 89.44 193 ILE B N 1
ATOM 4124 C CA . ILE B 1 193 ? 5.09 -16.359 -21.844 1 89.44 193 ILE B CA 1
ATOM 4125 C C . ILE B 1 193 ? 6.059 -17.391 -21.25 1 89.44 193 ILE B C 1
ATOM 4127 O O . ILE B 1 193 ? 7.23 -17.078 -21.016 1 89.44 193 ILE B O 1
ATOM 4131 N N . ILE B 1 194 ? 5.699 -18.578 -21.078 1 83.69 194 ILE B N 1
ATOM 4132 C CA . ILE B 1 194 ? 6.453 -19.625 -20.391 1 83.69 194 ILE B CA 1
ATOM 4133 C C . ILE B 1 194 ? 7.77 -19.875 -21.125 1 83.69 194 ILE B C 1
ATOM 4135 O O . ILE B 1 194 ? 8.828 -19.938 -20.5 1 83.69 194 ILE B O 1
ATOM 4139 N N . PRO B 1 195 ? 7.754 -19.922 -22.453 1 87.25 195 PRO B N 1
ATOM 4140 C CA . PRO B 1 195 ? 9.016 -20.141 -23.156 1 87.25 195 PRO B CA 1
ATOM 4141 C C . PRO B 1 195 ? 10.031 -19.031 -22.922 1 87.25 195 PRO B C 1
ATOM 4143 O O . PRO B 1 195 ? 11.242 -19.281 -22.906 1 87.25 195 PRO B O 1
ATOM 4146 N N . PHE B 1 196 ? 9.586 -17.859 -22.703 1 89.44 196 PHE B N 1
ATOM 4147 C CA . PHE B 1 196 ? 10.484 -16.719 -22.5 1 89.44 196 PHE B CA 1
ATOM 4148 C C . PHE B 1 196 ? 11.172 -16.812 -21.141 1 89.44 196 PHE B C 1
ATOM 4150 O O . PHE B 1 196 ? 12.281 -16.312 -20.969 1 89.44 196 PHE B O 1
ATOM 4157 N N . ILE B 1 197 ? 10.562 -17.438 -20.266 1 89.69 197 ILE B N 1
ATOM 4158 C CA . ILE B 1 197 ? 11.125 -17.609 -18.938 1 89.69 197 ILE B CA 1
ATOM 4159 C C . ILE B 1 197 ? 12.102 -18.781 -18.938 1 89.69 197 ILE B C 1
ATOM 4161 O O . ILE B 1 197 ? 13.148 -18.719 -18.281 1 89.69 197 ILE B O 1
ATOM 4165 N N . TRP B 1 198 ? 11.742 -19.781 -19.703 1 88.25 198 TRP B N 1
ATOM 4166 C CA . TRP B 1 198 ? 12.516 -21.016 -19.719 1 88.25 198 TRP B CA 1
ATOM 4167 C C . TRP B 1 198 ? 13.93 -20.766 -20.234 1 88.25 198 TRP B C 1
ATOM 4169 O O . TRP B 1 198 ? 14.891 -21.344 -19.719 1 88.25 198 TRP B O 1
ATOM 4179 N N . ASP B 1 199 ? 14.055 -19.828 -21.109 1 89.56 199 ASP B N 1
ATOM 4180 C CA . ASP B 1 199 ? 15.352 -19.516 -21.719 1 89.56 199 ASP B CA 1
ATOM 4181 C C . ASP B 1 199 ? 16.266 -18.812 -20.719 1 89.56 199 ASP B C 1
ATOM 4183 O O . ASP B 1 199 ? 17.484 -18.859 -20.844 1 89.56 199 ASP B O 1
ATOM 4187 N N . ASP B 1 200 ? 15.727 -18.266 -19.719 1 93.56 200 ASP B N 1
ATOM 4188 C CA . ASP B 1 200 ? 16.516 -17.438 -18.812 1 93.56 200 ASP B CA 1
ATOM 4189 C C . ASP B 1 200 ? 16.672 -18.109 -17.453 1 93.56 200 ASP B C 1
ATOM 4191 O O . ASP B 1 200 ? 17.234 -17.516 -16.516 1 93.56 200 ASP B O 1
ATOM 4195 N N . LEU B 1 201 ? 16.25 -19.344 -17.297 1 93.62 201 LEU B N 1
ATOM 4196 C CA . LEU B 1 201 ? 16.234 -20.016 -15.992 1 93.62 201 LEU B CA 1
ATOM 4197 C C . LEU B 1 201 ? 17.641 -20.156 -15.438 1 93.62 201 LEU B C 1
ATOM 4199 O O . LEU B 1 201 ? 17.859 -19.906 -14.25 1 93.62 201 LEU B O 1
ATOM 4203 N N . LYS B 1 202 ? 18.578 -20.469 -16.266 1 92.62 202 LYS B N 1
ATOM 4204 C CA . LYS B 1 202 ? 19.953 -20.609 -15.836 1 92.62 202 LYS B CA 1
ATOM 4205 C C . LYS B 1 202 ? 20.562 -19.281 -15.414 1 92.62 202 LYS B C 1
ATOM 4207 O O . LYS B 1 202 ? 21.312 -19.203 -14.445 1 92.62 202 LYS B O 1
ATOM 4212 N N . LYS B 1 203 ? 20.188 -18.312 -16.172 1 95.31 203 LYS B N 1
ATOM 4213 C CA . LYS B 1 203 ? 20.656 -16.969 -15.828 1 95.31 203 LYS B CA 1
ATOM 4214 C C . LYS B 1 203 ? 20.078 -16.5 -14.5 1 95.31 203 LYS B C 1
ATOM 4216 O O . LYS B 1 203 ? 20.734 -15.805 -13.734 1 95.31 203 LYS B O 1
ATOM 4221 N N . LEU B 1 204 ? 18.859 -16.906 -14.266 1 94.88 204 LEU B N 1
ATOM 4222 C CA . LEU B 1 204 ? 18.203 -16.531 -13.023 1 94.88 204 LEU B CA 1
ATOM 4223 C C . LEU B 1 204 ? 18.844 -17.234 -11.828 1 94.88 204 LEU B C 1
ATOM 4225 O O . LEU B 1 204 ? 18.938 -16.656 -10.742 1 94.88 204 LEU B O 1
ATOM 4229 N N . ASP B 1 205 ? 19.312 -18.422 -12.07 1 93.88 205 ASP B N 1
ATOM 4230 C CA . ASP B 1 205 ? 20.062 -19.109 -11.023 1 93.88 205 ASP B CA 1
ATOM 4231 C C . ASP B 1 205 ? 21.297 -18.312 -10.602 1 93.88 205 ASP B C 1
ATOM 4233 O O . ASP B 1 205 ? 21.609 -18.25 -9.414 1 93.88 205 ASP B O 1
ATOM 4237 N N . VAL B 1 206 ? 21.875 -17.672 -11.539 1 92.56 206 VAL B N 1
ATOM 4238 C CA . VAL B 1 206 ? 23.094 -16.906 -11.297 1 92.56 206 VAL B CA 1
ATOM 4239 C C . VAL B 1 206 ? 22.734 -15.602 -10.586 1 92.56 206 VAL B C 1
ATOM 4241 O O . VAL B 1 206 ? 23.5 -15.125 -9.742 1 92.56 206 VAL B O 1
ATOM 4244 N N . MET B 1 207 ? 21.625 -15.094 -10.844 1 92 207 MET B N 1
ATOM 4245 C CA . MET B 1 207 ? 21.188 -13.82 -10.258 1 92 207 MET B CA 1
ATOM 4246 C C . MET B 1 207 ? 21.031 -13.945 -8.75 1 92 207 MET B C 1
ATOM 4248 O O . MET B 1 207 ? 21.141 -12.953 -8.023 1 92 207 MET B O 1
ATOM 4252 N N . LEU B 1 208 ? 20.812 -15.109 -8.312 1 88.38 208 LEU B N 1
ATOM 4253 C CA . LEU B 1 208 ? 20.656 -15.336 -6.883 1 88.38 208 LEU B CA 1
ATOM 4254 C C . LEU B 1 208 ? 21.953 -15.055 -6.141 1 88.38 208 LEU B C 1
ATOM 4256 O O . LEU B 1 208 ? 21.938 -14.797 -4.934 1 88.38 208 LEU B O 1
ATOM 4260 N N . LEU B 1 209 ? 22.984 -15.008 -6.883 1 87.25 209 LEU B N 1
ATOM 4261 C CA . LEU B 1 209 ? 24.297 -14.789 -6.273 1 87.25 209 LEU B CA 1
ATOM 4262 C C . LEU B 1 209 ? 24.562 -13.305 -6.082 1 87.25 209 LEU B C 1
ATOM 4264 O O . LEU B 1 209 ? 25.516 -12.922 -5.41 1 87.25 209 LEU B O 1
ATOM 4268 N N . GLY B 1 210 ? 23.719 -12.547 -6.609 1 86.38 210 GLY B N 1
ATOM 4269 C CA . GLY B 1 210 ? 23.891 -11.117 -6.445 1 86.38 210 GLY B CA 1
ATOM 4270 C C . GLY B 1 210 ? 24.172 -10.398 -7.754 1 86.38 210 GLY B C 1
ATOM 4271 O O . GLY B 1 210 ? 24.547 -11.023 -8.742 1 86.38 210 GLY B O 1
ATOM 4272 N N . LYS B 1 211 ? 24.016 -9.086 -7.719 1 86.69 211 LYS B N 1
ATOM 4273 C CA . LYS B 1 211 ? 24.156 -8.266 -8.914 1 86.69 211 LYS B CA 1
ATOM 4274 C C . LYS B 1 211 ? 25.594 -8.266 -9.422 1 86.69 211 LYS B C 1
ATOM 4276 O O . LYS B 1 211 ? 25.844 -8.555 -10.594 1 86.69 211 LYS B O 1
ATOM 4281 N N . ASP B 1 212 ? 26.516 -8.008 -8.492 1 89.62 212 ASP B N 1
ATOM 4282 C CA . ASP B 1 212 ? 27.906 -7.871 -8.867 1 89.62 212 ASP B CA 1
ATOM 4283 C C . ASP B 1 212 ? 28.469 -9.18 -9.438 1 89.62 212 ASP B C 1
ATOM 4285 O O . ASP B 1 212 ? 29.125 -9.172 -10.477 1 89.62 212 ASP B O 1
ATOM 4289 N N . ILE B 1 213 ? 28.109 -10.234 -8.836 1 92.88 213 ILE B N 1
ATOM 4290 C CA . ILE B 1 213 ? 28.578 -11.547 -9.273 1 92.88 213 ILE B CA 1
ATOM 4291 C C . ILE B 1 213 ? 27.953 -11.891 -10.625 1 92.88 213 ILE B C 1
ATOM 4293 O O . ILE B 1 213 ? 28.625 -12.414 -11.516 1 92.88 213 ILE B O 1
ATOM 4297 N N . SER B 1 214 ? 26.734 -11.57 -10.781 1 92.81 214 SER B N 1
ATOM 4298 C CA . SER B 1 214 ? 26.016 -11.836 -12.023 1 92.81 214 SER B CA 1
ATOM 4299 C C . SER B 1 214 ? 26.641 -11.078 -13.188 1 92.81 214 SER B C 1
ATOM 4301 O O . SER B 1 214 ? 26.844 -11.641 -14.266 1 92.81 214 SER B O 1
ATOM 4303 N N . ILE B 1 215 ? 27 -9.875 -12.938 1 92.75 215 ILE B N 1
ATOM 4304 C CA . ILE B 1 215 ? 27.609 -9.039 -13.961 1 92.75 215 ILE B CA 1
ATOM 4305 C C . ILE B 1 215 ? 28.984 -9.594 -14.328 1 92.75 215 ILE B C 1
ATOM 4307 O O . ILE B 1 215 ? 29.344 -9.672 -15.508 1 92.75 215 ILE B O 1
ATOM 4311 N N . ASN B 1 216 ? 29.672 -10.008 -13.352 1 93.94 216 ASN B N 1
ATOM 4312 C CA . ASN B 1 216 ? 31 -10.555 -13.57 1 93.94 216 ASN B CA 1
ATOM 4313 C C . ASN B 1 216 ? 30.953 -11.859 -14.367 1 93.94 216 ASN B C 1
ATOM 4315 O O . ASN B 1 216 ? 31.891 -12.188 -15.086 1 93.94 216 ASN B O 1
ATOM 4319 N N . LEU B 1 217 ? 29.891 -12.578 -14.289 1 94.5 217 LEU B N 1
ATOM 4320 C CA . LEU B 1 217 ? 29.734 -13.852 -14.992 1 94.5 217 LEU B CA 1
ATOM 4321 C C . LEU B 1 217 ? 29.141 -13.633 -16.375 1 94.5 217 LEU B C 1
ATOM 4323 O O . LEU B 1 217 ? 28.812 -14.602 -17.078 1 94.5 217 LEU B O 1
ATOM 4327 N N . GLY B 1 218 ? 28.922 -12.352 -16.781 1 93.19 218 GLY B N 1
ATOM 4328 C CA . GLY B 1 218 ? 28.578 -12.031 -18.156 1 93.19 218 GLY B CA 1
ATOM 4329 C C . GLY B 1 218 ? 27.094 -11.797 -18.359 1 93.19 218 GLY B C 1
ATOM 4330 O O . GLY B 1 218 ? 26.625 -11.68 -19.5 1 93.19 218 GLY B O 1
ATOM 4331 N N . ILE B 1 219 ? 26.422 -11.766 -17.328 1 93.56 219 ILE B N 1
ATOM 4332 C CA . ILE B 1 219 ? 24.984 -11.562 -17.453 1 93.56 219 ILE B CA 1
ATOM 4333 C C . ILE B 1 219 ? 24.672 -10.062 -17.516 1 93.56 219 ILE B C 1
ATOM 4335 O O . ILE B 1 219 ? 25.219 -9.281 -16.719 1 93.56 219 ILE B O 1
ATOM 4339 N N . ASN B 1 220 ? 23.891 -9.648 -18.578 1 93.06 220 ASN B N 1
ATOM 4340 C CA . ASN B 1 220 ? 23.344 -8.289 -18.578 1 93.06 220 ASN B CA 1
ATOM 4341 C C . ASN B 1 220 ? 22.234 -8.125 -17.547 1 93.06 220 ASN B C 1
ATOM 4343 O O . ASN B 1 220 ? 21.062 -8.273 -17.859 1 93.06 220 ASN B O 1
ATOM 4347 N N . TYR B 1 221 ? 22.641 -7.777 -16.422 1 90.12 221 TYR B N 1
ATOM 4348 C CA . TYR B 1 221 ? 21.781 -7.773 -15.25 1 90.12 221 TYR B CA 1
ATOM 4349 C C . TYR B 1 221 ? 20.578 -6.859 -15.453 1 90.12 221 TYR B C 1
ATOM 4351 O O . TYR B 1 221 ? 19.438 -7.246 -15.18 1 90.12 221 TYR B O 1
ATOM 4359 N N . ASP B 1 222 ? 20.781 -5.695 -16.016 1 86.56 222 ASP B N 1
ATOM 4360 C CA . ASP B 1 222 ? 19.719 -4.711 -16.172 1 86.56 222 ASP B CA 1
ATOM 4361 C C . ASP B 1 222 ? 18.688 -5.168 -17.203 1 86.56 222 ASP B C 1
ATOM 4363 O O . ASP B 1 222 ? 17.484 -5.035 -17 1 86.56 222 ASP B O 1
ATOM 4367 N N . TYR B 1 223 ? 19.203 -5.672 -18.188 1 89 223 TYR B N 1
ATOM 4368 C CA . TYR B 1 223 ? 18.312 -6.148 -19.25 1 89 223 TYR B CA 1
ATOM 4369 C C . TYR B 1 223 ? 17.453 -7.312 -18.766 1 89 223 TYR B C 1
ATOM 4371 O O . TYR B 1 223 ? 16.234 -7.328 -18.969 1 89 223 TYR B O 1
ATOM 4379 N N . LEU B 1 224 ? 18.062 -8.281 -18.156 1 92.25 224 LEU B N 1
ATOM 4380 C CA . LEU B 1 224 ? 17.344 -9.445 -17.656 1 92.25 224 LEU B CA 1
ATOM 4381 C C . LEU B 1 224 ? 16.312 -9.047 -16.594 1 92.25 224 LEU B C 1
ATOM 4383 O O . LEU B 1 224 ? 15.203 -9.562 -16.578 1 92.25 224 LEU B O 1
ATOM 4387 N N . THR B 1 225 ? 16.734 -8.125 -15.766 1 90.56 225 THR B N 1
ATOM 4388 C CA . THR B 1 225 ? 15.82 -7.633 -14.734 1 90.56 225 THR B CA 1
ATOM 4389 C C . THR B 1 225 ? 14.586 -6.996 -15.367 1 90.56 225 THR B C 1
ATOM 4391 O O . THR B 1 225 ? 13.453 -7.285 -14.961 1 90.56 225 THR B O 1
ATOM 4394 N N . LYS B 1 226 ? 14.82 -6.195 -16.359 1 87.81 226 LYS B N 1
ATOM 4395 C CA . LYS B 1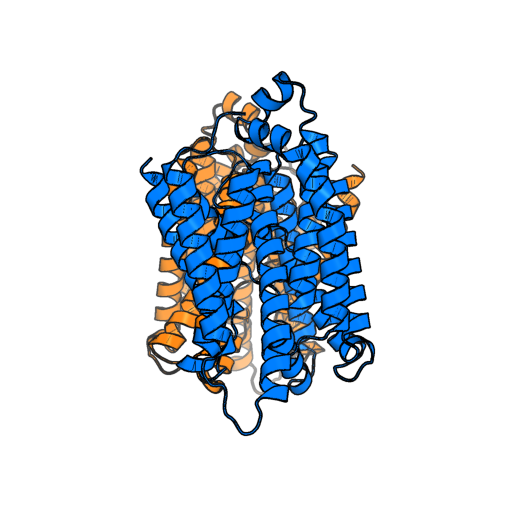 226 ? 13.711 -5.539 -17.047 1 87.81 226 LYS B CA 1
ATOM 4396 C C . LYS B 1 226 ? 12.797 -6.562 -17.719 1 87.81 226 LYS B C 1
ATOM 4398 O O . LYS B 1 226 ? 11.57 -6.469 -17.625 1 87.81 226 LYS B O 1
ATOM 4403 N N . LYS B 1 227 ? 13.375 -7.445 -18.359 1 90.81 227 LYS B N 1
ATOM 4404 C CA . LYS B 1 227 ? 12.633 -8.5 -19.047 1 90.81 227 LYS B CA 1
ATOM 4405 C C . LYS B 1 227 ? 11.766 -9.289 -18.078 1 90.81 227 LYS B C 1
ATOM 4407 O O . LYS B 1 227 ? 10.586 -9.523 -18.328 1 90.81 227 LYS B O 1
ATOM 4412 N N . VAL B 1 228 ? 12.359 -9.68 -16.984 1 92.81 228 VAL B N 1
ATOM 4413 C CA . VAL B 1 228 ? 11.664 -10.477 -15.984 1 92.81 228 VAL B CA 1
ATOM 4414 C C . VAL B 1 228 ? 10.523 -9.672 -15.375 1 92.81 228 VAL B C 1
ATOM 4416 O O . VAL B 1 228 ? 9.43 -10.195 -15.164 1 92.81 228 VAL B O 1
ATOM 4419 N N . LEU B 1 229 ? 10.758 -8.406 -15.164 1 90.69 229 LEU B N 1
ATOM 4420 C CA . LEU B 1 229 ? 9.727 -7.562 -14.586 1 90.69 229 LEU B CA 1
ATOM 4421 C C . LEU B 1 229 ? 8.539 -7.426 -15.531 1 90.69 229 LEU B C 1
ATOM 4423 O O . LEU B 1 229 ? 7.387 -7.391 -15.086 1 90.69 229 LEU B O 1
ATOM 4427 N N . ILE B 1 230 ? 8.797 -7.363 -16.766 1 90.44 230 ILE B N 1
ATOM 4428 C CA . ILE B 1 230 ? 7.734 -7.289 -17.766 1 90.44 230 ILE B CA 1
ATOM 4429 C C . ILE B 1 230 ? 6.93 -8.586 -17.75 1 90.44 230 ILE B C 1
ATOM 4431 O O . ILE B 1 230 ? 5.699 -8.562 -17.781 1 90.44 230 ILE B O 1
ATOM 4435 N N . ILE B 1 231 ? 7.598 -9.672 -17.703 1 93.12 231 ILE B N 1
ATOM 4436 C CA . ILE B 1 231 ? 6.949 -10.977 -17.672 1 93.12 231 ILE B CA 1
ATOM 4437 C C . ILE B 1 231 ? 6.082 -11.086 -16.422 1 93.12 231 ILE B C 1
ATOM 4439 O O . ILE B 1 231 ? 4.934 -11.531 -16.484 1 93.12 231 ILE B O 1
ATOM 4443 N N . ILE B 1 232 ? 6.598 -10.648 -15.328 1 93.25 232 ILE B N 1
ATOM 4444 C CA . ILE B 1 232 ? 5.883 -10.656 -14.055 1 93.25 232 ILE B CA 1
ATOM 4445 C C . ILE B 1 232 ? 4.605 -9.828 -14.18 1 93.25 232 ILE B C 1
ATOM 4447 O O . ILE B 1 232 ? 3.533 -10.266 -13.75 1 93.25 232 ILE B O 1
ATOM 4451 N N . SER B 1 233 ? 4.762 -8.688 -14.781 1 92 233 SER B N 1
ATOM 4452 C CA . SER B 1 233 ? 3.611 -7.805 -14.938 1 92 233 SER B CA 1
ATOM 4453 C C . SER B 1 233 ? 2.518 -8.461 -15.773 1 92 233 SER B C 1
ATOM 4455 O O . SER B 1 233 ? 1.332 -8.344 -15.453 1 92 233 SER B O 1
ATOM 4457 N N . ILE B 1 234 ? 2.895 -9.141 -16.781 1 92.69 234 ILE B N 1
ATOM 4458 C CA . ILE B 1 234 ? 1.938 -9.812 -17.656 1 92.69 234 ILE B CA 1
ATOM 4459 C C . ILE B 1 234 ? 1.24 -10.938 -16.891 1 92.69 234 ILE B C 1
ATOM 4461 O O . ILE B 1 234 ? 0.011 -11.031 -16.906 1 92.69 234 ILE B O 1
ATOM 4465 N N . LEU B 1 235 ? 1.971 -11.742 -16.219 1 93.81 235 LEU B N 1
ATOM 4466 C CA . LEU B 1 235 ? 1.428 -12.859 -15.461 1 93.81 235 LEU B CA 1
ATOM 4467 C C . LEU B 1 235 ? 0.462 -12.375 -14.391 1 93.81 235 LEU B C 1
ATOM 4469 O O . LEU B 1 235 ? -0.641 -12.906 -14.25 1 93.81 235 LEU B O 1
ATOM 4473 N N . ILE B 1 236 ? 0.816 -11.328 -13.695 1 93 236 ILE B N 1
ATOM 4474 C CA . ILE B 1 236 ? -0.003 -10.797 -12.609 1 93 236 ILE B CA 1
ATOM 4475 C C . ILE B 1 236 ? -1.261 -10.148 -13.188 1 93 236 ILE B C 1
ATOM 4477 O O . ILE B 1 236 ? -2.352 -10.297 -12.625 1 93 236 ILE B O 1
ATOM 4481 N N . SER B 1 237 ? -1.088 -9.453 -14.289 1 92.44 237 SER B N 1
ATOM 4482 C CA . SER B 1 237 ? -2.23 -8.797 -14.914 1 92.44 237 SER B CA 1
ATOM 4483 C C . SER B 1 237 ? -3.277 -9.812 -15.359 1 92.44 237 SER B C 1
ATOM 4485 O O . SER B 1 237 ? -4.473 -9.609 -15.141 1 92.44 237 SER B O 1
ATOM 4487 N N . ILE B 1 238 ? -2.816 -10.875 -15.875 1 90.44 238 ILE B N 1
ATOM 4488 C CA . ILE B 1 238 ? -3.719 -11.906 -16.375 1 90.44 238 ILE B CA 1
ATOM 4489 C C . ILE B 1 238 ? -4.43 -12.578 -15.195 1 90.44 238 ILE B C 1
ATOM 4491 O O . ILE B 1 238 ? -5.648 -12.758 -15.219 1 90.44 238 ILE B O 1
ATOM 4495 N N . SER B 1 239 ? -3.695 -12.938 -14.203 1 92.19 239 SER B N 1
ATOM 4496 C CA . SER B 1 239 ? -4.277 -13.602 -13.047 1 92.19 239 SER B CA 1
ATOM 4497 C C . SER B 1 239 ? -5.258 -12.68 -12.32 1 92.19 239 SER B C 1
ATOM 4499 O O . SER B 1 239 ? -6.359 -13.102 -11.961 1 92.19 239 SER B O 1
ATOM 4501 N N . THR B 1 240 ? -4.895 -11.438 -12.18 1 90.94 240 THR B N 1
ATOM 4502 C CA . THR B 1 240 ? -5.734 -10.484 -11.461 1 90.94 240 THR B CA 1
ATOM 4503 C C . THR B 1 240 ? -7 -10.172 -12.258 1 90.94 240 THR B C 1
ATOM 4505 O O . THR B 1 240 ? -8.086 -10.07 -11.688 1 90.94 240 THR B O 1
ATOM 4508 N N . ALA B 1 241 ? -6.852 -10.039 -13.523 1 88.69 241 ALA B N 1
ATOM 4509 C CA . ALA B 1 241 ? -8.008 -9.758 -14.375 1 88.69 241 ALA B CA 1
ATOM 4510 C C . ALA B 1 241 ? -8.961 -10.945 -14.414 1 88.69 241 ALA B C 1
ATOM 4512 O O . ALA B 1 241 ? -10.164 -10.773 -14.609 1 88.69 241 ALA B O 1
ATOM 4513 N N . LEU B 1 242 ? -8.414 -12.086 -14.281 1 88.5 242 LEU B N 1
ATOM 4514 C CA . LEU B 1 242 ? -9.211 -13.305 -14.375 1 88.5 242 LEU B CA 1
ATOM 4515 C C . LEU B 1 242 ? -10.039 -13.516 -13.109 1 88.5 242 LEU B C 1
ATOM 4517 O O . LEU B 1 242 ? -11.227 -13.836 -13.188 1 88.5 242 LEU B O 1
ATOM 4521 N N . VAL B 1 243 ? -9.414 -13.336 -11.953 1 88.75 243 VAL B N 1
ATOM 4522 C CA . VAL B 1 243 ? -10.117 -13.758 -10.742 1 88.75 243 VAL B CA 1
ATOM 4523 C C . VAL B 1 243 ? -10.102 -12.625 -9.719 1 88.75 243 VAL B C 1
ATOM 4525 O O . VAL B 1 243 ? -10.859 -12.648 -8.742 1 88.75 243 VAL B O 1
ATOM 4528 N N . GLY B 1 244 ? -9.289 -11.664 -9.914 1 88.12 244 GLY B N 1
ATOM 4529 C CA . GLY B 1 244 ? -9.078 -10.617 -8.922 1 88.12 244 GLY B CA 1
ATOM 4530 C C . GLY B 1 244 ? -7.754 -10.734 -8.195 1 88.12 244 GLY B C 1
ATOM 4531 O O . GLY B 1 244 ? -7.031 -11.719 -8.367 1 88.12 244 GLY B O 1
ATOM 4532 N N . PRO B 1 245 ? -7.422 -9.758 -7.371 1 88.56 245 PRO B N 1
ATOM 4533 C CA . PRO B 1 245 ? -6.121 -9.719 -6.699 1 88.56 245 PRO B CA 1
ATOM 4534 C C . PRO B 1 245 ? -6.027 -10.695 -5.527 1 88.56 245 PRO B C 1
ATOM 4536 O O . PRO B 1 245 ? -6.988 -10.844 -4.77 1 88.56 245 PRO B O 1
ATOM 4539 N N . ILE B 1 246 ? -4.93 -11.43 -5.414 1 90.44 246 ILE B N 1
ATOM 4540 C CA . ILE B 1 246 ? -4.59 -12.289 -4.285 1 90.44 246 ILE B CA 1
ATOM 4541 C C . ILE B 1 246 ? -3.178 -11.961 -3.801 1 90.44 246 ILE B C 1
ATOM 4543 O O . ILE B 1 246 ? -2.209 -12.602 -4.219 1 90.44 246 ILE B O 1
ATOM 4547 N N . THR B 1 247 ? -3.051 -11.172 -2.91 1 85.69 247 THR B N 1
ATOM 4548 C CA . THR B 1 247 ? -1.829 -10.445 -2.574 1 85.69 247 THR B CA 1
ATOM 4549 C C . THR B 1 247 ? -0.813 -11.375 -1.916 1 85.69 247 THR B C 1
ATOM 4551 O O . THR B 1 247 ? 0.375 -11.336 -2.242 1 85.69 247 THR B O 1
ATOM 4554 N N . PHE B 1 248 ? -1.176 -12.258 -1.033 1 89.44 248 PHE B N 1
ATOM 4555 C CA . PHE B 1 248 ? -0.211 -12.961 -0.191 1 89.44 248 PHE B CA 1
ATOM 4556 C C . PHE B 1 248 ? -0.039 -14.406 -0.646 1 89.44 248 PHE B C 1
ATOM 4558 O O . PHE B 1 248 ? 0.699 -15.172 -0.026 1 89.44 248 PHE B O 1
ATOM 4565 N N . LEU B 1 249 ? -0.749 -14.734 -1.717 1 93.25 249 LEU B N 1
ATOM 4566 C CA . LEU B 1 249 ? -0.619 -16.109 -2.201 1 93.25 249 LEU B CA 1
ATOM 4567 C C . LEU B 1 249 ? 0.818 -16.406 -2.621 1 93.25 249 LEU B C 1
ATOM 4569 O O . LEU B 1 249 ? 1.374 -17.438 -2.26 1 93.25 249 LEU B O 1
ATOM 4573 N N . GLY B 1 250 ? 1.317 -15.508 -3.352 1 93.75 250 GLY B N 1
ATOM 4574 C CA . GLY B 1 250 ? 2.676 -15.695 -3.838 1 93.75 250 GLY B CA 1
ATOM 4575 C C . GLY B 1 250 ? 3.693 -15.844 -2.725 1 93.75 250 GLY B C 1
ATOM 4576 O O . GLY B 1 250 ? 4.555 -16.719 -2.775 1 93.75 250 GLY B O 1
ATOM 4577 N N . LEU B 1 251 ? 3.611 -15.008 -1.77 1 90.38 251 LEU B N 1
ATOM 4578 C CA . LEU B 1 251 ? 4.523 -15.062 -0.631 1 90.38 251 LEU B CA 1
ATOM 4579 C C . LEU B 1 251 ? 4.414 -16.406 0.086 1 90.38 251 LEU B C 1
ATOM 4581 O O . LEU B 1 251 ? 5.43 -17 0.45 1 90.38 251 LEU B O 1
ATOM 4585 N N . LEU B 1 252 ? 3.252 -16.766 0.271 1 93 252 LEU B N 1
ATOM 4586 C CA . LEU B 1 252 ? 2.988 -18.047 0.936 1 93 252 LEU B CA 1
ATOM 4587 C C . LEU B 1 252 ? 3.586 -19.203 0.146 1 93 252 LEU B C 1
ATOM 4589 O O . LEU B 1 252 ? 4.32 -20.031 0.7 1 93 252 LEU B O 1
ATOM 4593 N N . SER B 1 253 ? 3.293 -19.25 -1.118 1 95.56 253 SER B N 1
ATOM 4594 C CA . SER B 1 253 ? 3.693 -20.375 -1.961 1 95.56 253 SER B CA 1
ATOM 4595 C C . SER B 1 253 ? 5.207 -20.406 -2.145 1 95.56 253 SER B C 1
ATOM 4597 O O . SER B 1 253 ? 5.824 -21.469 -2.039 1 95.56 253 SER B O 1
ATOM 4599 N N . ALA B 1 254 ? 5.809 -19.297 -2.375 1 95 254 ALA B N 1
ATOM 4600 C CA . ALA B 1 254 ? 7.254 -19.25 -2.592 1 95 254 ALA B CA 1
ATOM 4601 C C . ALA B 1 254 ? 8.008 -19.672 -1.335 1 95 254 ALA B C 1
ATOM 4603 O O . ALA B 1 254 ? 8.93 -20.484 -1.399 1 95 254 ALA B O 1
ATOM 4604 N N . ASN B 1 255 ? 7.641 -19.188 -0.214 1 92.44 255 ASN B N 1
ATOM 4605 C CA . ASN B 1 255 ? 8.367 -19.469 1.02 1 92.44 255 ASN B CA 1
ATOM 4606 C C . ASN B 1 255 ? 8.195 -20.922 1.449 1 92.44 255 ASN B C 1
ATOM 4608 O O . ASN B 1 255 ? 9.125 -21.531 1.983 1 92.44 255 ASN B O 1
ATOM 4612 N N . ILE B 1 256 ? 7.059 -21.391 1.271 1 93.88 256 ILE B N 1
ATOM 4613 C CA . ILE B 1 256 ? 6.855 -22.797 1.536 1 93.88 256 ILE B CA 1
ATOM 4614 C C . ILE B 1 256 ? 7.75 -23.641 0.619 1 93.88 256 ILE B C 1
ATOM 4616 O O . ILE B 1 256 ? 8.336 -24.625 1.05 1 93.88 256 ILE B O 1
ATOM 4620 N N . THR B 1 257 ? 7.816 -23.234 -0.612 1 95.5 257 THR B N 1
ATOM 4621 C CA . THR B 1 257 ? 8.648 -23.922 -1.592 1 95.5 257 THR B CA 1
ATOM 4622 C C . THR B 1 257 ? 10.109 -23.922 -1.156 1 95.5 257 THR B C 1
ATOM 4624 O O . THR B 1 257 ? 10.773 -24.953 -1.191 1 95.5 257 THR B O 1
ATOM 4627 N N . TYR B 1 258 ? 10.547 -22.703 -0.71 1 93 258 TYR B N 1
ATOM 4628 C CA . TYR B 1 258 ? 11.938 -22.609 -0.264 1 93 258 TYR B CA 1
ATOM 4629 C C . TYR B 1 258 ? 12.18 -23.484 0.96 1 93 258 TYR B C 1
ATOM 4631 O O . TYR B 1 258 ? 13.281 -24.016 1.147 1 93 258 TYR B O 1
ATOM 4639 N N . ALA B 1 259 ? 11.227 -23.609 1.741 1 89.62 259 ALA B N 1
ATOM 4640 C CA . ALA B 1 259 ? 11.359 -24.406 2.955 1 89.62 259 ALA B CA 1
ATOM 4641 C C . ALA B 1 259 ? 11.398 -25.906 2.625 1 89.62 259 ALA B C 1
ATOM 4643 O O . ALA B 1 259 ? 12.039 -26.688 3.332 1 89.62 259 ALA B O 1
ATOM 4644 N N . ILE B 1 260 ? 10.789 -26.25 1.574 1 91.75 260 ILE B N 1
ATOM 4645 C CA . ILE B 1 260 ? 10.648 -27.656 1.212 1 91.75 260 ILE B CA 1
ATOM 4646 C C . ILE B 1 260 ? 11.852 -28.109 0.382 1 91.75 260 ILE B C 1
ATOM 4648 O O . ILE B 1 260 ? 12.383 -29.203 0.587 1 91.75 260 ILE B O 1
ATOM 4652 N N . LEU B 1 261 ? 12.242 -27.219 -0.49 1 91.25 261 LEU B N 1
ATOM 4653 C CA . LEU B 1 261 ? 13.273 -27.625 -1.434 1 91.25 261 LEU B CA 1
ATOM 4654 C C . LEU B 1 261 ? 14.656 -27.203 -0.944 1 91.25 261 LEU B C 1
ATOM 4656 O O . LEU B 1 261 ? 14.805 -26.141 -0.326 1 91.25 261 LEU B O 1
ATOM 4660 N N . ARG B 1 262 ? 15.711 -27.953 -1.268 1 85.62 262 ARG B N 1
ATOM 4661 C CA . ARG B 1 262 ? 17.094 -27.641 -0.936 1 85.62 262 ARG B CA 1
ATOM 4662 C C . ARG B 1 262 ? 17.844 -27.094 -2.15 1 85.62 262 ARG B C 1
ATOM 4664 O O . ARG B 1 262 ? 18.938 -26.547 -2.02 1 85.62 262 ARG B O 1
ATOM 4671 N N . THR B 1 263 ? 17.125 -27.188 -3.227 1 84.88 263 THR B N 1
ATOM 4672 C CA . THR B 1 263 ? 17.781 -26.797 -4.465 1 84.88 263 THR B CA 1
ATOM 4673 C C . THR B 1 263 ? 17.547 -25.312 -4.754 1 84.88 263 THR B C 1
ATOM 4675 O O . THR B 1 263 ? 16.562 -24.734 -4.277 1 84.88 263 THR B O 1
ATOM 4678 N N . TYR B 1 264 ? 18.469 -24.781 -5.559 1 87.25 264 TYR B N 1
ATOM 4679 C CA . TYR B 1 264 ? 18.344 -23.391 -5.945 1 87.25 264 TYR B CA 1
ATOM 4680 C C . TYR B 1 264 ? 17.969 -23.25 -7.418 1 87.25 264 TYR B C 1
ATOM 4682 O O . TYR B 1 264 ? 17.828 -22.141 -7.934 1 87.25 264 TYR B O 1
ATOM 4690 N N . LYS B 1 265 ? 17.797 -24.391 -8.016 1 91.12 265 LYS B N 1
ATOM 4691 C CA . LYS B 1 265 ? 17.453 -24.344 -9.438 1 91.12 265 LYS B CA 1
ATOM 4692 C C . LYS B 1 265 ? 16.047 -23.828 -9.656 1 91.12 265 LYS B C 1
ATOM 4694 O O . LYS B 1 265 ? 15.078 -24.391 -9.133 1 91.12 265 LYS B O 1
ATOM 4699 N N . HIS B 1 266 ? 15.938 -22.844 -10.461 1 94.06 266 HIS B N 1
ATOM 4700 C CA . HIS B 1 266 ? 14.672 -22.141 -10.664 1 94.06 266 HIS B CA 1
ATOM 4701 C C . HIS B 1 266 ? 13.641 -23.047 -11.32 1 94.06 266 HIS B C 1
ATOM 4703 O O . HIS B 1 266 ? 12.438 -22.891 -11.094 1 94.06 266 HIS B O 1
ATOM 4709 N N . THR B 1 267 ? 14.086 -24.047 -12.102 1 91.94 267 THR B N 1
ATOM 4710 C CA . THR B 1 267 ? 13.156 -24.969 -12.758 1 91.94 267 THR B CA 1
ATOM 4711 C C . THR B 1 267 ? 12.281 -25.672 -11.719 1 91.94 267 THR B C 1
ATOM 4713 O O . THR B 1 267 ? 11.055 -25.703 -11.859 1 91.94 267 THR B O 1
ATOM 4716 N N . TYR B 1 268 ? 12.867 -26.125 -10.711 1 93.44 268 TYR B N 1
ATOM 4717 C CA . TYR B 1 268 ? 12.141 -26.859 -9.68 1 93.44 268 TYR B CA 1
ATOM 4718 C C . TYR B 1 268 ? 11.422 -25.922 -8.742 1 93.44 268 TYR B C 1
ATOM 4720 O O . TYR B 1 268 ? 10.305 -26.203 -8.297 1 93.44 268 TYR B O 1
ATOM 4728 N N . ILE B 1 269 ? 12.031 -24.812 -8.492 1 95.44 269 ILE B N 1
ATOM 4729 C CA . ILE B 1 269 ? 11.445 -23.859 -7.562 1 95.44 269 ILE B CA 1
ATOM 4730 C C . ILE B 1 269 ? 10.148 -23.297 -8.148 1 95.44 269 ILE B C 1
ATOM 4732 O O . ILE B 1 269 ? 9.133 -23.203 -7.457 1 95.44 269 ILE B O 1
ATOM 4736 N N . ILE B 1 270 ? 10.211 -22.984 -9.414 1 95.81 270 ILE B N 1
ATOM 4737 C CA . ILE B 1 270 ? 9.047 -22.422 -10.078 1 95.81 270 ILE B CA 1
ATOM 4738 C C . ILE B 1 270 ? 7.938 -23.484 -10.141 1 95.81 270 ILE B C 1
ATOM 4740 O O . ILE B 1 270 ? 6.773 -23.188 -9.852 1 95.81 270 ILE B O 1
ATOM 4744 N N . LEU B 1 271 ? 8.297 -24.656 -10.453 1 94.31 271 LEU B N 1
ATOM 4745 C CA . LEU B 1 271 ? 7.336 -25.75 -10.547 1 94.31 271 LEU B CA 1
ATOM 4746 C C . LEU B 1 271 ? 6.664 -25.984 -9.195 1 94.31 271 LEU B C 1
ATOM 4748 O O . LEU B 1 271 ? 5.434 -26.047 -9.109 1 94.31 271 LEU B O 1
ATOM 4752 N N . VAL B 1 272 ? 7.441 -26.109 -8.188 1 96.62 272 VAL B N 1
ATOM 4753 C CA . VAL B 1 272 ? 6.926 -26.453 -6.867 1 96.62 272 VAL B CA 1
ATOM 4754 C C . VAL B 1 272 ? 6.113 -25.281 -6.32 1 96.62 272 VAL B C 1
ATOM 4756 O O . VAL B 1 272 ? 5.051 -25.469 -5.727 1 96.62 272 VAL B O 1
ATOM 4759 N N . SER B 1 273 ? 6.578 -24.062 -6.531 1 97.06 273 SER B N 1
ATOM 4760 C CA . SER B 1 273 ? 5.832 -22.891 -6.082 1 97.06 273 SER B CA 1
ATOM 4761 C C . SER B 1 273 ? 4.461 -22.828 -6.746 1 97.06 273 SER B C 1
ATOM 4763 O O . SER B 1 273 ? 3.473 -22.469 -6.102 1 97.06 273 SER B O 1
ATOM 4765 N N . SER B 1 274 ? 4.469 -23.125 -8 1 96.62 274 SER B N 1
ATOM 4766 C CA . SER B 1 274 ? 3.205 -23.141 -8.727 1 96.62 274 SER B CA 1
ATOM 4767 C C . SER B 1 274 ? 2.256 -24.188 -8.172 1 96.62 274 SER B C 1
ATOM 4769 O O . SER B 1 274 ? 1.07 -23.922 -7.969 1 96.62 274 SER B O 1
ATOM 4771 N N . ILE B 1 275 ? 2.787 -25.328 -7.887 1 97.06 275 ILE B N 1
ATOM 4772 C CA . ILE B 1 275 ? 1.979 -26.422 -7.355 1 97.06 275 ILE B CA 1
ATOM 4773 C C . ILE B 1 275 ? 1.44 -26.031 -5.977 1 97.06 275 ILE B C 1
ATOM 4775 O O . ILE B 1 275 ? 0.256 -26.234 -5.691 1 97.06 275 ILE B O 1
ATOM 4779 N N . VAL B 1 276 ? 2.256 -25.516 -5.176 1 97 276 VAL B N 1
ATOM 4780 C CA . VAL B 1 276 ? 1.856 -25.109 -3.834 1 97 276 VAL B CA 1
ATOM 4781 C C . VAL B 1 276 ? 0.76 -24.047 -3.922 1 97 276 VAL B C 1
ATOM 4783 O O . VAL B 1 276 ? -0.197 -24.078 -3.143 1 97 276 VAL B O 1
ATOM 4786 N N . SER B 1 277 ? 0.932 -23.141 -4.836 1 97.31 277 SER B N 1
ATOM 4787 C CA . SER B 1 277 ? -0.075 -22.109 -5.023 1 97.31 277 SER B CA 1
ATOM 4788 C C . SER B 1 277 ? -1.427 -22.703 -5.395 1 97.31 277 SER B C 1
ATOM 4790 O O . SER B 1 277 ? -2.461 -22.297 -4.863 1 97.31 277 SER B O 1
ATOM 4792 N N . VAL B 1 278 ? -1.374 -23.656 -6.266 1 97 278 VAL B N 1
ATOM 4793 C CA . VAL B 1 278 ? -2.607 -24.297 -6.715 1 97 278 VAL B CA 1
ATOM 4794 C C . VAL B 1 278 ? -3.254 -25.047 -5.551 1 97 278 VAL B C 1
ATOM 4796 O O . VAL B 1 278 ? -4.465 -24.953 -5.34 1 97 278 VAL B O 1
ATOM 4799 N N . ILE B 1 279 ? -2.48 -25.75 -4.824 1 96.75 279 ILE B N 1
ATOM 4800 C CA . ILE B 1 279 ? -2.99 -26.484 -3.678 1 96.75 279 ILE B CA 1
ATOM 4801 C C . ILE B 1 279 ? -3.617 -25.516 -2.676 1 96.75 279 ILE B C 1
ATOM 4803 O O . ILE B 1 279 ? -4.699 -25.781 -2.145 1 96.75 279 ILE B O 1
ATOM 4807 N N . ALA B 1 280 ? -2.951 -24.453 -2.426 1 95.75 280 ALA B N 1
ATOM 4808 C CA . ALA B 1 280 ? -3.459 -23.453 -1.488 1 95.75 280 ALA B CA 1
ATOM 4809 C C . ALA B 1 280 ? -4.793 -22.875 -1.962 1 95.75 280 ALA B C 1
ATOM 4811 O O . ALA B 1 280 ? -5.723 -22.719 -1.168 1 95.75 280 ALA B O 1
ATOM 4812 N N . LEU B 1 281 ? -4.852 -22.594 -3.215 1 95.94 281 LEU B N 1
ATOM 4813 C CA . LEU B 1 281 ? -6.074 -22.016 -3.768 1 95.94 281 LEU B CA 1
ATOM 4814 C C . LEU B 1 281 ? -7.215 -23.016 -3.725 1 95.94 281 LEU B C 1
ATOM 4816 O O . LEU B 1 281 ? -8.344 -22.672 -3.375 1 95.94 281 LEU B O 1
ATOM 4820 N N . LEU B 1 282 ? -6.93 -24.25 -4.133 1 95.19 282 LEU B N 1
ATOM 4821 C CA . LEU B 1 282 ? -7.941 -25.297 -4.086 1 95.19 282 LEU B CA 1
ATOM 4822 C C . LEU B 1 282 ? -8.422 -25.531 -2.654 1 95.19 282 LEU B C 1
ATOM 4824 O O . LEU B 1 282 ? -9.625 -25.641 -2.406 1 95.19 282 LEU B O 1
ATOM 4828 N N . GLY B 1 283 ? -7.488 -25.625 -1.794 1 92.69 283 GLY B N 1
ATOM 4829 C CA . GLY B 1 283 ? -7.84 -25.766 -0.389 1 92.69 283 GLY B CA 1
ATOM 4830 C C . GLY B 1 283 ? -8.648 -24.594 0.142 1 92.69 283 GLY B C 1
ATOM 4831 O O . GLY B 1 283 ? -9.617 -24.781 0.881 1 92.69 283 GLY B O 1
ATOM 4832 N N . GLY B 1 284 ? -8.18 -23.391 -0.205 1 91.81 284 GLY B N 1
ATOM 4833 C CA . GLY B 1 284 ? -8.922 -22.219 0.194 1 91.81 284 GLY B CA 1
ATOM 4834 C C . GLY B 1 284 ? -10.344 -22.188 -0.345 1 91.81 284 GLY B C 1
ATOM 4835 O O . GLY B 1 284 ? -11.273 -21.828 0.369 1 91.81 284 GLY B O 1
ATOM 4836 N N . GLN B 1 285 ? -10.477 -22.547 -1.567 1 91 285 GLN B N 1
ATOM 4837 C CA . GLN B 1 285 ? -11.797 -22.578 -2.191 1 91 285 GLN B CA 1
ATOM 4838 C C . GLN B 1 285 ? -12.703 -23.594 -1.519 1 91 285 GLN B C 1
ATOM 4840 O O . GLN B 1 285 ? -13.883 -23.328 -1.281 1 91 285 GLN B O 1
ATOM 4845 N N . LEU B 1 286 ? -12.195 -24.719 -1.234 1 89.44 286 LEU B N 1
ATOM 4846 C CA . LEU B 1 286 ? -12.961 -25.734 -0.525 1 89.44 286 LEU B CA 1
ATOM 4847 C C . LEU B 1 286 ? -13.391 -25.234 0.849 1 89.44 286 LEU B C 1
ATOM 4849 O O . LEU B 1 286 ? -14.523 -25.469 1.271 1 89.44 286 LEU B O 1
ATOM 4853 N N . PHE B 1 287 ? -12.508 -24.578 1.49 1 89.44 287 PHE B N 1
ATOM 4854 C CA . PHE B 1 287 ? -12.797 -24.047 2.816 1 89.44 287 PHE B CA 1
ATOM 4855 C C . PHE B 1 287 ? -13.922 -23.031 2.756 1 89.44 287 PHE B C 1
ATOM 4857 O O . PHE B 1 287 ? -14.836 -23.062 3.582 1 89.44 287 PHE B O 1
ATOM 4864 N N . VAL B 1 288 ? -13.898 -22.156 1.813 1 86.62 288 VAL B N 1
ATOM 4865 C CA . VAL B 1 288 ? -14.883 -21.094 1.666 1 86.62 288 VAL B CA 1
ATOM 4866 C C . VAL B 1 288 ? -16.25 -21.688 1.322 1 86.62 288 VAL B C 1
ATOM 4868 O O . VAL B 1 288 ? -17.266 -21.266 1.863 1 86.62 288 VAL B O 1
ATOM 4871 N N . GLU B 1 289 ? -16.266 -22.672 0.456 1 85.94 289 GLU B N 1
ATOM 4872 C CA . GLU B 1 289 ? -17.531 -23.25 -0.024 1 85.94 289 GLU B CA 1
ATOM 4873 C C . GLU B 1 289 ? -18.141 -24.172 1.023 1 85.94 289 GLU B C 1
ATOM 4875 O O . GLU B 1 289 ? -19.359 -24.156 1.227 1 85.94 289 GLU B O 1
ATOM 4880 N N . ARG B 1 290 ? -17.359 -24.859 1.72 1 85.5 290 ARG B N 1
ATOM 4881 C CA . ARG B 1 290 ? -17.891 -25.922 2.559 1 85.5 290 ARG B CA 1
ATOM 4882 C C . ARG B 1 290 ? -18 -25.484 4.012 1 85.5 290 ARG B C 1
ATOM 4884 O O . ARG B 1 290 ? -18.906 -25.922 4.734 1 85.5 290 ARG B O 1
ATOM 4891 N N . ILE B 1 291 ? -17.109 -24.688 4.402 1 84 291 ILE B N 1
ATOM 4892 C CA . ILE B 1 291 ? -17.094 -24.328 5.816 1 84 291 ILE B CA 1
ATOM 4893 C C . ILE B 1 291 ? -17.766 -22.969 6.02 1 84 291 ILE B C 1
ATOM 4895 O O . ILE B 1 291 ? -18.578 -22.812 6.922 1 84 291 ILE B O 1
ATOM 4899 N N . LEU B 1 292 ? -17.531 -22.016 5.18 1 79.5 292 LEU B N 1
ATOM 4900 C CA . LEU B 1 292 ? -18.016 -20.656 5.379 1 79.5 292 LEU B CA 1
ATOM 4901 C C . LEU B 1 292 ? -19.281 -20.406 4.566 1 79.5 292 LEU B C 1
ATOM 4903 O O . LEU B 1 292 ? -19.875 -19.328 4.641 1 79.5 292 LEU B O 1
ATOM 4907 N N . ASN B 1 293 ? -19.797 -21.344 3.805 1 80.12 293 ASN B N 1
ATOM 4908 C CA . ASN B 1 293 ? -21.016 -21.25 3.01 1 80.12 293 ASN B CA 1
ATOM 4909 C C . ASN B 1 293 ? -21.031 -19.984 2.156 1 80.12 293 ASN B C 1
ATOM 4911 O O . ASN B 1 293 ? -22.016 -19.234 2.145 1 80.12 293 ASN B O 1
ATOM 4915 N N . TYR B 1 294 ? -19.828 -19.578 1.58 1 73.94 294 TYR B N 1
ATOM 4916 C CA . TYR B 1 294 ? -19.672 -18.516 0.603 1 73.94 294 TYR B CA 1
ATOM 4917 C C . TYR B 1 294 ? -19.797 -17.141 1.263 1 73.94 294 TYR B C 1
ATOM 4919 O O . TYR B 1 294 ? -20.016 -16.141 0.584 1 73.94 294 TYR B O 1
ATOM 4927 N N . LYS B 1 295 ? -19.688 -17.062 2.572 1 71.75 295 LYS B N 1
ATOM 4928 C CA . LYS B 1 295 ? -19.766 -15.797 3.283 1 71.75 295 LYS B CA 1
ATOM 4929 C C . LYS B 1 295 ? -18.5 -14.961 3.062 1 71.75 295 LYS B C 1
ATOM 4931 O O . LYS B 1 295 ? -18.469 -13.781 3.414 1 71.75 295 LYS B O 1
ATOM 4936 N N . SER B 1 296 ? -17.547 -15.609 2.506 1 77.5 296 SER B N 1
ATOM 4937 C CA . SER B 1 296 ? -16.297 -14.922 2.201 1 77.5 296 SER B CA 1
ATOM 4938 C C . SER B 1 296 ? -15.758 -15.336 0.833 1 77.5 296 SER B C 1
ATOM 4940 O O . SER B 1 296 ? -16.406 -16.078 0.102 1 77.5 296 SER B O 1
ATOM 4942 N N . THR B 1 297 ? -14.68 -14.688 0.443 1 83.31 297 THR B N 1
ATOM 4943 C CA . THR B 1 297 ? -14.031 -15.031 -0.815 1 83.31 297 THR B CA 1
ATOM 4944 C C . THR B 1 297 ? -12.672 -15.68 -0.562 1 83.31 297 THR B C 1
ATOM 4946 O O . THR B 1 297 ? -12.109 -15.539 0.527 1 83.31 297 THR B O 1
ATOM 4949 N N . VAL B 1 298 ? -12.195 -16.438 -1.515 1 87.44 298 VAL B N 1
ATOM 4950 C CA . VAL B 1 298 ? -10.953 -17.188 -1.393 1 87.44 298 VAL B CA 1
ATOM 4951 C C . VAL B 1 298 ? -9.789 -16.219 -1.148 1 87.44 298 VAL B C 1
ATOM 4953 O O . VAL B 1 298 ? -8.883 -16.516 -0.369 1 87.44 298 VAL B O 1
ATOM 4956 N N . SER B 1 299 ? -9.797 -15.102 -1.762 1 86.12 299 SER B N 1
ATOM 4957 C CA . SER B 1 299 ? -8.703 -14.141 -1.634 1 86.12 299 SER B CA 1
ATOM 4958 C C . SER B 1 299 ? -8.57 -13.648 -0.199 1 86.12 299 SER B C 1
ATOM 4960 O O . SER B 1 299 ? -7.457 -13.445 0.293 1 86.12 299 SER B O 1
ATOM 4962 N N . ILE B 1 300 ? -9.695 -13.484 0.478 1 85.19 300 ILE B N 1
ATOM 4963 C CA . ILE B 1 300 ? -9.672 -12.992 1.851 1 85.19 300 ILE B CA 1
ATOM 4964 C C . ILE B 1 300 ? -9.016 -14.023 2.762 1 85.19 300 ILE B C 1
ATOM 4966 O O . ILE B 1 300 ? -8.172 -13.68 3.596 1 85.19 300 ILE B O 1
ATOM 4970 N N . ILE B 1 301 ? -9.312 -15.258 2.525 1 86.81 301 ILE B N 1
ATOM 4971 C CA . ILE B 1 301 ? -8.781 -16.344 3.344 1 86.81 301 ILE B CA 1
ATOM 4972 C C . ILE B 1 301 ? -7.285 -16.484 3.086 1 86.81 301 ILE B C 1
ATOM 4974 O O . ILE B 1 301 ? -6.492 -16.562 4.027 1 86.81 301 ILE B O 1
ATOM 4978 N N . ILE B 1 302 ? -6.926 -16.469 1.891 1 89.94 302 ILE B N 1
ATOM 4979 C CA . ILE B 1 302 ? -5.527 -16.656 1.514 1 89.94 302 ILE B CA 1
ATOM 4980 C C . ILE B 1 302 ? -4.699 -15.469 2.014 1 89.94 302 ILE B C 1
ATOM 4982 O O . ILE B 1 302 ? -3.586 -15.648 2.512 1 89.94 302 ILE B O 1
ATOM 4986 N N . ASN B 1 303 ? -5.211 -14.289 1.852 1 86.38 303 ASN B N 1
ATOM 4987 C CA . ASN B 1 303 ? -4.496 -13.109 2.318 1 86.38 303 ASN B CA 1
ATOM 4988 C C . ASN B 1 303 ? -4.328 -13.117 3.834 1 86.38 303 ASN B C 1
ATOM 4990 O O . ASN B 1 303 ? -3.297 -12.68 4.352 1 86.38 303 ASN B O 1
ATOM 4994 N N . PHE B 1 304 ? -5.316 -13.664 4.457 1 85.62 304 PHE B N 1
ATOM 4995 C CA . PHE B 1 304 ? -5.254 -13.75 5.91 1 85.62 304 PHE B CA 1
ATOM 4996 C C . PHE B 1 304 ? -4.195 -14.75 6.348 1 85.62 304 PHE B C 1
ATOM 4998 O O . PHE B 1 304 ? -3.314 -14.422 7.145 1 85.62 304 PHE B O 1
ATOM 5005 N N . ILE B 1 305 ? -4.23 -15.914 5.836 1 88.88 305 ILE B N 1
ATOM 5006 C CA . ILE B 1 305 ? -3.289 -16.969 6.188 1 88.88 305 ILE B CA 1
ATOM 5007 C C . ILE B 1 305 ? -1.883 -16.578 5.742 1 88.88 305 ILE B C 1
ATOM 5009 O O . ILE B 1 305 ? -0.922 -16.719 6.5 1 88.88 305 ILE B O 1
ATOM 5013 N N . GLY B 1 306 ? -1.819 -16.188 4.555 1 87.25 306 GLY B N 1
ATOM 5014 C CA . GLY B 1 306 ? -0.538 -15.742 4.031 1 87.25 306 GLY B CA 1
ATOM 5015 C C . GLY B 1 306 ? 0.063 -14.586 4.82 1 87.25 306 GLY B C 1
ATOM 5016 O O . GLY B 1 306 ? 1.275 -14.547 5.043 1 87.25 306 GLY B O 1
ATOM 5017 N N . GLY B 1 307 ? -0.812 -13.672 5.199 1 83.31 307 GLY B N 1
ATOM 5018 C CA . GLY B 1 307 ? -0.35 -12.562 6.016 1 83.31 307 GLY B CA 1
ATOM 5019 C C . GLY B 1 307 ? 0.232 -13 7.348 1 83.31 307 GLY B C 1
ATOM 5020 O O . GLY B 1 307 ? 1.301 -12.531 7.746 1 83.31 307 GLY B O 1
ATOM 5021 N N . ILE B 1 308 ? -0.381 -13.812 8 1 84 308 ILE B N 1
ATOM 5022 C CA . ILE B 1 308 ? 0.09 -14.336 9.281 1 84 308 ILE B CA 1
ATOM 5023 C C . ILE B 1 308 ? 1.419 -15.062 9.078 1 84 308 ILE B C 1
ATOM 5025 O O . ILE B 1 308 ? 2.354 -14.883 9.867 1 84 308 ILE B O 1
ATOM 5029 N N . TYR B 1 309 ? 1.427 -15.82 8.062 1 85.62 309 TYR B N 1
ATOM 5030 C CA . TYR B 1 309 ? 2.662 -16.531 7.742 1 85.62 309 TYR B CA 1
ATOM 5031 C C . TYR B 1 309 ? 3.805 -15.547 7.504 1 85.62 309 TYR B C 1
ATOM 5033 O O . TYR B 1 309 ? 4.941 -15.797 7.91 1 85.62 309 TYR B O 1
ATOM 5041 N N . PHE B 1 310 ? 3.51 -14.531 6.879 1 80.38 310 PHE B N 1
ATOM 5042 C CA . PHE B 1 310 ? 4.504 -13.5 6.617 1 80.38 310 PHE B CA 1
ATOM 5043 C C . PHE B 1 310 ? 5.098 -12.977 7.922 1 80.38 310 PHE B C 1
ATOM 5045 O O . PHE B 1 310 ? 6.312 -12.797 8.031 1 80.38 310 PHE B O 1
ATOM 5052 N N . ILE B 1 311 ? 4.285 -12.688 8.844 1 75.06 311 ILE B N 1
ATOM 5053 C CA . ILE B 1 311 ? 4.742 -12.195 10.133 1 75.06 311 ILE B CA 1
ATOM 5054 C C . ILE B 1 311 ? 5.684 -13.219 10.773 1 75.06 311 ILE B C 1
ATOM 5056 O O . ILE B 1 311 ? 6.734 -12.852 11.305 1 75.06 311 ILE B O 1
ATOM 5060 N N . PHE B 1 312 ? 5.34 -14.406 10.68 1 79.75 312 PHE B N 1
ATOM 5061 C CA . PHE B 1 312 ? 6.141 -15.484 11.242 1 79.75 312 PHE B CA 1
ATOM 5062 C C . PHE B 1 312 ? 7.52 -15.539 10.594 1 79.75 312 PHE B C 1
ATOM 5064 O O . PHE B 1 312 ? 8.531 -15.703 11.273 1 79.75 312 PHE B O 1
ATOM 5071 N N . LEU B 1 313 ? 7.613 -15.375 9.305 1 77.38 313 LEU B N 1
ATOM 5072 C CA . LEU B 1 313 ? 8.867 -15.414 8.562 1 77.38 313 LEU B CA 1
ATOM 5073 C C . LEU B 1 313 ? 9.766 -14.242 8.945 1 77.38 313 LEU B C 1
ATOM 5075 O O . LEU B 1 313 ? 10.984 -14.398 9.055 1 77.38 313 LEU B O 1
ATOM 5079 N N . LEU B 1 314 ? 9.195 -13.172 9.117 1 72.5 314 LEU B N 1
ATOM 5080 C CA . LEU B 1 314 ? 9.938 -11.961 9.43 1 72.5 314 LEU B CA 1
ATOM 5081 C C . LEU B 1 314 ? 10.57 -12.055 10.82 1 72.5 314 LEU B C 1
ATOM 5083 O O . LEU B 1 314 ? 11.695 -11.594 11.031 1 72.5 314 LEU B O 1
ATOM 5087 N N . VAL B 1 315 ? 9.812 -12.594 11.672 1 69.31 315 VAL B N 1
ATOM 5088 C CA . VAL B 1 315 ? 10.281 -12.711 13.047 1 69.31 315 VAL B CA 1
ATOM 5089 C C . VAL B 1 315 ? 11.352 -13.797 13.141 1 69.31 315 VAL B C 1
ATOM 5091 O O . VAL B 1 315 ? 12.344 -13.641 13.859 1 69.31 315 VAL B O 1
ATOM 5094 N N . ARG B 1 316 ? 11.188 -14.828 12.422 1 68.19 316 ARG B N 1
ATOM 5095 C CA . ARG B 1 316 ? 12.125 -15.938 12.469 1 68.19 316 ARG B CA 1
ATOM 5096 C C . ARG B 1 316 ? 13.43 -15.594 11.758 1 68.19 316 ARG B C 1
ATOM 5098 O O . ARG B 1 316 ? 14.5 -16.062 12.141 1 68.19 316 ARG B O 1
ATOM 5105 N N . ARG B 1 317 ? 13.438 -15.062 10.539 1 60.38 317 ARG B N 1
ATOM 5106 C CA . ARG B 1 317 ? 14.641 -14.758 9.781 1 60.38 317 ARG B CA 1
ATOM 5107 C C . ARG B 1 317 ? 15.602 -13.898 10.602 1 60.38 317 ARG B C 1
ATOM 5109 O O . ARG B 1 317 ? 16.797 -13.828 10.297 1 60.38 317 ARG B O 1
ATOM 5116 N N . LYS B 1 318 ? 15.164 -12.992 11.633 1 52.28 318 LYS B N 1
ATOM 5117 C CA . LYS B 1 318 ? 16.109 -12.328 12.531 1 52.28 318 LYS B CA 1
ATOM 5118 C C . LYS B 1 318 ? 17.094 -13.328 13.125 1 52.28 318 LYS B C 1
ATOM 5120 O O . LYS B 1 318 ? 18.234 -12.969 13.453 1 52.28 318 LYS B O 1
ATOM 5125 N N . GLU B 1 319 ? 16.766 -14.5 13.234 1 40.88 319 GLU B N 1
ATOM 5126 C CA . GLU B 1 319 ? 17.672 -15.391 13.953 1 40.88 319 GLU B CA 1
ATOM 5127 C C . GLU B 1 319 ? 18.719 -15.992 13.023 1 40.88 319 GLU B C 1
ATOM 5129 O O . GLU B 1 319 ? 19.734 -16.516 13.484 1 40.88 319 GLU B O 1
ATOM 5134 N N . LYS B 1 320 ? 18.578 -16.109 11.688 1 36.59 320 LYS B N 1
ATOM 5135 C CA . LYS B 1 320 ? 19.734 -16.641 10.992 1 36.59 320 LYS B CA 1
ATOM 5136 C C . LYS B 1 320 ? 20.562 -15.531 10.359 1 36.59 320 LYS B C 1
ATOM 5138 O O . LYS B 1 320 ? 20.016 -14.578 9.805 1 36.59 320 LYS B O 1
#

Solvent-accessible surface area (backbone atoms only — not comparable to full-atom values): 32660 Å² total; per-residue (Å²): 127,88,70,77,53,70,68,47,53,52,53,51,49,50,49,53,50,50,42,50,51,51,51,50,48,63,62,55,60,86,66,45,88,87,52,42,67,64,51,47,55,54,45,50,53,32,50,53,50,42,44,51,34,14,37,28,38,14,38,31,22,46,52,44,19,39,72,65,66,34,84,85,52,46,62,53,51,46,16,59,50,31,43,52,48,24,54,56,43,48,46,36,64,78,54,32,66,85,20,66,62,61,59,37,61,63,58,34,33,54,50,50,27,49,53,47,34,50,51,48,48,50,52,51,56,64,48,60,69,48,96,57,58,69,46,52,49,42,48,52,24,34,53,49,17,52,34,28,42,31,47,30,53,43,49,53,63,73,40,55,69,69,53,43,53,57,48,56,64,55,57,44,16,50,66,84,84,74,56,69,69,53,50,52,51,51,50,52,52,52,64,62,48,50,61,65,50,62,75,40,34,67,58,50,45,43,36,65,70,31,70,68,57,24,43,72,73,68,42,62,58,68,59,52,46,52,52,51,51,48,52,32,39,46,34,46,24,48,33,29,52,71,31,23,49,53,66,25,45,25,45,41,16,36,49,52,34,56,70,69,40,88,70,73,52,44,71,58,50,34,52,46,5,15,50,44,23,27,44,49,49,54,52,36,42,49,44,28,53,70,70,49,68,57,65,56,44,40,29,44,54,40,23,35,55,24,31,53,49,48,53,52,49,60,62,51,55,71,75,107,130,86,71,76,54,69,68,48,52,53,52,51,49,50,49,52,48,50,44,51,52,51,51,50,47,64,64,53,60,85,66,45,89,87,52,40,68,65,50,47,53,54,46,49,55,31,50,52,51,41,45,52,34,13,37,27,37,13,37,31,21,48,52,45,20,40,71,64,67,36,82,86,53,46,64,50,52,46,14,59,51,29,42,51,47,23,53,56,43,49,47,36,64,77,55,32,66,83,20,66,61,60,59,37,61,61,57,34,34,53,49,51,27,51,50,48,34,51,51,48,49,50,52,50,57,66,49,60,70,47,97,57,57,68,45,52,49,42,48,52,23,33,54,50,16,51,34,28,42,30,46,30,53,43,50,54,62,72,40,56,68,70,53,41,53,57,48,55,63,55,56,44,16,50,66,84,84,74,55,69,70,54,51,52,52,50,49,51,52,50,64,64,49,49,59,66,49,62,76,41,34,68,60,50,45,42,35,67,70,30,70,71,54,22,44,73,73,68,43,62,59,67,58,52,46,51,53,51,51,49,52,31,39,45,32,46,26,48,33,30,51,70,32,23,47,53,66,24,44,25,46,42,15,35,51,52,33,57,70,69,40,89,69,74,52,43,70,58,50,35,51,46,4,15,50,44,23,26,44,50,49,52,51,36,43,49,44,28,56,70,70,49,67,58,66,56,45,39,29,44,54,40,24,34,54,23,32,54,50,48,54,52,51,60,63,52,55,73,72,108